Protein AF-A0A9E2CQS3-F1 (afdb_monomer)

Mean predicted aligned error: 19.14 Å

pLDDT: mean 70.66, std 26.46, range [22.42, 98.69]

Radius of gyration: 38.76 Å; Cα contacts (8 Å, |Δi|>4): 926; chains: 1; bounding box: 117×72×97 Å

Foldseek 3Di:
DPPPVVVVVVVVVVVVLVQLWDWDDLVVQQWIWIDGLAWIWIWHQDPVRDTDTAKIKGKWKAQVPHTFDWPSVPKDKFKWKQDPVVRDTDTDDPPDDDDQFIKMKIWIWIATPPGKIKIKIFICGSVDSDQCPVPPWIKIKIAQRAQMKMKIKMAPHADQDAKDWLDDPFDATPPQKTKGWDSVQFPTWIDHNRRMTMTMGHDNDRIDMITIDITRDQDFDFDDDPPDGDGDRDGQPDDDDDDDDDDWDFDDWDWFPDKDKDKAWDPVQDPVQAGPPQQPGKIFHDAPMKMKMKGKDQDDVQFDQQKWKKWWWDFLPDDDTDIDIFRHDPLQVPDSMKMWMWIFHQFAWTWIFIDSPPDTDTRDIGGTRITITRYMTITTTGDDDDDDDDPPSPDPPPPPPPDPDDDDDDDPDPDDDDPDDPDVDDDDDDDDDDDDDDPDPDPDDDDDDDDDDDDDDDDDDDDDDDDDDDDDDDDDDDDDDPPPDDDPDDFDWDWDQDPVRDTDIDTDGDDDDDDDDDDDD

Structure (mmCIF, N/CA/C/O backbone):
data_AF-A0A9E2CQS3-F1
#
_entry.id   AF-A0A9E2CQS3-F1
#
loop_
_atom_site.group_PDB
_atom_site.id
_atom_site.type_symbol
_atom_site.label_atom_id
_atom_site.label_alt_id
_atom_site.label_comp_id
_atom_site.label_asym_id
_atom_site.label_entity_id
_atom_site.label_seq_id
_atom_site.pdbx_PDB_ins_code
_atom_site.Cartn_x
_atom_site.Cartn_y
_atom_site.Cartn_z
_atom_site.occupancy
_atom_site.B_iso_or_equiv
_atom_site.auth_seq_id
_atom_site.auth_comp_id
_atom_site.auth_asym_id
_atom_site.auth_atom_id
_atom_site.pdbx_PDB_model_num
ATOM 1 N N . MET A 1 1 ? -58.836 -11.426 -3.136 1.00 46.62 1 MET A N 1
ATOM 2 C CA . MET A 1 1 ? -57.494 -11.915 -2.759 1.00 46.62 1 MET A CA 1
ATOM 3 C C . MET A 1 1 ? -56.639 -10.691 -2.519 1.00 46.62 1 MET A C 1
ATOM 5 O O . MET A 1 1 ? -56.490 -9.905 -3.438 1.00 46.62 1 MET A O 1
ATOM 9 N N . VAL A 1 2 ? -56.204 -10.462 -1.280 1.00 49.22 2 VAL A N 1
ATOM 10 C CA . VAL A 1 2 ? -55.226 -9.412 -0.964 1.00 49.22 2 VAL A CA 1
ATOM 11 C C . VAL A 1 2 ? -53.859 -10.064 -1.126 1.00 49.22 2 VAL A C 1
ATOM 13 O O . VAL A 1 2 ? -53.583 -11.053 -0.442 1.00 49.22 2 VAL A O 1
ATOM 16 N N . ASP A 1 3 ? -53.059 -9.578 -2.074 1.00 47.91 3 ASP A N 1
ATOM 17 C CA . ASP A 1 3 ? -51.737 -10.128 -2.369 1.00 47.91 3 ASP A CA 1
ATOM 18 C C . ASP A 1 3 ? -50.835 -10.029 -1.137 1.00 47.91 3 ASP A C 1
ATOM 20 O O . ASP A 1 3 ? -50.443 -8.951 -0.691 1.00 47.91 3 ASP A O 1
ATOM 24 N N . LYS A 1 4 ? -50.503 -11.191 -0.566 1.00 51.56 4 LYS A N 1
ATOM 25 C CA . LYS A 1 4 ? -49.636 -11.321 0.615 1.00 51.56 4 LYS A CA 1
ATOM 26 C C . LYS A 1 4 ? -48.182 -10.907 0.341 1.00 51.56 4 LYS A C 1
ATOM 28 O O . LYS A 1 4 ? -47.410 -10.754 1.281 1.00 51.56 4 LYS A O 1
ATOM 33 N N . THR A 1 5 ? -47.816 -10.690 -0.919 1.00 52.72 5 THR A N 1
ATOM 34 C CA . THR A 1 5 ? -46.443 -10.428 -1.368 1.00 52.72 5 THR A CA 1
ATOM 35 C C . THR A 1 5 ? -45.911 -9.068 -0.897 1.00 52.72 5 THR A C 1
ATOM 37 O O . THR A 1 5 ? -44.741 -8.959 -0.539 1.00 52.72 5 THR A O 1
ATOM 40 N N . THR A 1 6 ? -46.761 -8.039 -0.799 1.00 49.41 6 THR A N 1
ATOM 41 C CA . THR A 1 6 ? -46.322 -6.673 -0.447 1.00 49.41 6 THR A CA 1
ATOM 42 C C . THR A 1 6 ? -45.995 -6.515 1.046 1.00 49.41 6 THR A C 1
ATOM 44 O O . THR A 1 6 ? -45.079 -5.777 1.403 1.00 49.41 6 THR A O 1
ATOM 47 N N . ILE A 1 7 ? -46.681 -7.249 1.933 1.00 54.91 7 ILE A N 1
ATOM 48 C CA . ILE A 1 7 ? -46.444 -7.185 3.389 1.00 54.91 7 ILE A CA 1
ATOM 49 C C . ILE A 1 7 ? -45.111 -7.858 3.753 1.00 54.91 7 ILE A C 1
ATOM 51 O O . ILE A 1 7 ? -44.361 -7.339 4.578 1.00 54.91 7 ILE A O 1
ATOM 55 N N . THR A 1 8 ? -44.777 -8.980 3.109 1.00 53.22 8 THR A N 1
ATOM 56 C CA . THR A 1 8 ? -43.524 -9.706 3.374 1.00 53.22 8 THR A CA 1
ATOM 57 C C . THR A 1 8 ? -42.290 -8.910 2.937 1.00 53.22 8 THR A C 1
ATOM 59 O O . THR A 1 8 ? -41.299 -8.895 3.665 1.00 53.22 8 THR A O 1
ATOM 62 N N . VAL A 1 9 ? -42.354 -8.188 1.810 1.00 46.62 9 VAL A N 1
ATOM 63 C CA . VAL A 1 9 ? -41.256 -7.314 1.349 1.00 46.62 9 VAL A CA 1
ATOM 64 C C . VAL A 1 9 ? -41.077 -6.106 2.278 1.00 46.62 9 VAL A C 1
ATOM 66 O O . VAL A 1 9 ? -39.947 -5.780 2.637 1.00 46.62 9 VAL A O 1
ATOM 69 N N . GLY A 1 10 ? -42.171 -5.492 2.747 1.00 37.69 10 GLY A N 1
ATOM 70 C CA . GLY A 1 10 ? -42.112 -4.380 3.704 1.00 37.69 10 GLY A CA 1
ATOM 71 C C . GLY A 1 10 ? -41.494 -4.770 5.052 1.00 37.69 10 GLY A C 1
ATOM 72 O O . GLY A 1 10 ? -40.645 -4.048 5.566 1.00 37.69 10 GLY A O 1
ATOM 73 N N . ILE A 1 11 ? -41.853 -5.941 5.595 1.00 57.53 11 ILE A N 1
ATOM 74 C CA . ILE A 1 11 ? -41.282 -6.462 6.851 1.00 57.53 11 ILE A CA 1
ATOM 75 C C . ILE A 1 11 ? -39.789 -6.783 6.696 1.00 57.53 11 ILE A C 1
ATOM 77 O O . ILE A 1 11 ? -39.016 -6.495 7.606 1.00 57.53 11 ILE A O 1
ATOM 81 N N . LEU A 1 12 ? -39.366 -7.331 5.551 1.00 45.88 12 LEU A N 1
ATOM 82 C CA . LEU A 1 12 ? -37.959 -7.651 5.287 1.00 45.88 12 LEU A CA 1
ATOM 83 C C . LEU A 1 12 ? -37.088 -6.387 5.209 1.00 45.88 12 LEU A C 1
ATOM 85 O O . LEU A 1 12 ? -36.005 -6.358 5.786 1.00 45.88 12 LEU A O 1
ATOM 89 N N . ILE A 1 13 ? -37.575 -5.332 4.546 1.00 54.34 13 ILE A N 1
ATOM 90 C CA . ILE A 1 13 ? -36.875 -4.041 4.462 1.00 54.34 13 ILE A CA 1
ATOM 91 C C . ILE A 1 13 ? -36.786 -3.390 5.847 1.00 54.34 13 ILE A C 1
ATOM 93 O O . ILE A 1 13 ? -35.721 -2.900 6.218 1.00 54.34 13 ILE A O 1
ATOM 97 N N . LEU A 1 14 ? -37.861 -3.442 6.643 1.00 52.75 14 LEU A N 1
ATOM 98 C CA . LEU A 1 14 ? -37.862 -2.901 8.006 1.00 52.75 14 LEU A CA 1
ATOM 99 C C . LEU A 1 14 ? -36.897 -3.669 8.925 1.00 52.75 14 LEU A C 1
ATOM 101 O O . LEU A 1 14 ? -36.181 -3.058 9.714 1.00 52.75 14 LEU A O 1
ATOM 105 N N . LEU A 1 15 ? -36.828 -4.998 8.780 1.00 55.56 15 LEU A N 1
ATOM 106 C CA . LEU A 1 15 ? -35.859 -5.846 9.479 1.00 55.56 15 LEU A CA 1
ATOM 107 C C . LEU A 1 15 ? -34.423 -5.495 9.082 1.00 55.56 15 LEU A C 1
ATOM 109 O O . LEU A 1 15 ? -33.599 -5.283 9.964 1.00 55.56 15 LEU A O 1
ATOM 113 N N . LEU A 1 16 ? -34.127 -5.354 7.789 1.00 52.97 16 LEU A N 1
ATOM 114 C CA . LEU A 1 16 ? -32.787 -4.991 7.319 1.00 52.97 16 LEU A CA 1
ATOM 115 C C . LEU A 1 16 ? -32.379 -3.585 7.785 1.00 52.97 16 LEU A C 1
ATOM 117 O O . LEU A 1 16 ? -31.284 -3.424 8.319 1.00 52.97 16 LEU A O 1
ATOM 121 N N . ALA A 1 17 ? -33.276 -2.598 7.706 1.00 55.91 17 ALA A N 1
ATOM 122 C CA . ALA A 1 17 ? -33.031 -1.250 8.220 1.00 55.91 17 ALA A CA 1
ATOM 123 C C . ALA A 1 17 ? -32.847 -1.223 9.750 1.00 55.91 17 ALA A C 1
ATOM 125 O O . ALA A 1 17 ? -32.047 -0.444 10.263 1.00 55.91 17 ALA A O 1
ATOM 126 N N . SER A 1 18 ? -33.528 -2.109 10.490 1.00 57.81 18 SER A N 1
ATOM 127 C CA . SER A 1 18 ? -33.398 -2.191 11.952 1.00 57.81 18 SER A CA 1
ATOM 128 C C . SER A 1 18 ? -32.071 -2.783 12.435 1.00 57.81 18 SER A C 1
ATOM 130 O O . SER A 1 18 ? -31.711 -2.598 13.594 1.00 57.81 18 SER A O 1
ATOM 132 N N . THR A 1 19 ? -31.324 -3.480 11.569 1.00 63.97 19 THR A N 1
ATOM 133 C CA . THR A 1 19 ? -30.076 -4.153 11.976 1.00 63.97 19 THR A CA 1
ATOM 134 C C . THR A 1 19 ? -28.873 -3.213 12.100 1.00 63.97 19 THR A C 1
ATOM 136 O O . THR A 1 19 ? -27.828 -3.637 12.587 1.00 63.97 19 THR A O 1
ATOM 139 N N . GLY A 1 20 ? -29.001 -1.941 11.695 1.00 73.62 20 GLY A N 1
ATOM 140 C CA . GLY A 1 20 ? -27.946 -0.928 11.840 1.00 73.62 20 GLY A CA 1
ATOM 141 C C . GLY A 1 20 ? -26.672 -1.199 11.027 1.00 73.62 20 GLY A C 1
ATOM 142 O O . GLY A 1 20 ? -25.677 -0.500 11.216 1.00 73.62 20 GLY A O 1
ATOM 143 N N . ILE A 1 21 ? -26.688 -2.195 10.136 1.00 86.06 21 ILE A N 1
ATOM 144 C CA . ILE A 1 21 ? -25.535 -2.625 9.339 1.00 86.06 21 ILE A CA 1
ATOM 145 C C . ILE A 1 21 ? -25.211 -1.564 8.287 1.00 86.06 21 ILE A C 1
ATOM 147 O O . ILE A 1 21 ? -26.095 -1.141 7.541 1.00 86.06 21 ILE A O 1
ATOM 151 N N . LEU A 1 22 ? -23.938 -1.181 8.181 1.00 85.62 22 LEU A N 1
ATOM 152 C CA . LEU A 1 22 ? -23.448 -0.314 7.109 1.00 85.62 22 LEU A CA 1
ATOM 153 C C . LEU A 1 22 ? -22.477 -1.073 6.209 1.00 85.62 22 LEU A C 1
ATOM 155 O O . LEU A 1 22 ? -21.525 -1.689 6.688 1.00 85.62 22 LEU A O 1
ATOM 159 N N . TYR A 1 23 ? -22.695 -0.970 4.901 1.00 89.44 23 TYR A N 1
ATOM 160 C CA . TYR A 1 23 ? -21.723 -1.361 3.888 1.00 89.44 23 TYR A CA 1
ATOM 161 C C . TYR A 1 23 ? -21.108 -0.109 3.279 1.00 89.44 23 TYR A C 1
ATOM 163 O O . TYR A 1 23 ? -21.826 0.752 2.774 1.00 89.44 23 TYR A O 1
ATOM 171 N N . ILE A 1 24 ? -19.783 -0.033 3.286 1.00 87.56 24 ILE A N 1
ATOM 172 C CA . ILE A 1 24 ? -19.028 0.991 2.567 1.00 87.56 24 ILE A CA 1
ATOM 173 C C . ILE A 1 24 ? -18.208 0.255 1.516 1.00 87.56 24 ILE A C 1
ATOM 175 O O . ILE A 1 24 ? -17.558 -0.742 1.821 1.00 87.56 24 ILE A O 1
ATOM 179 N N . THR A 1 25 ? -18.294 0.702 0.268 1.00 87.69 25 THR A N 1
ATOM 180 C CA . THR A 1 25 ? -17.621 0.070 -0.873 1.00 87.69 25 THR A CA 1
ATOM 181 C C . THR A 1 25 ? -16.803 1.118 -1.604 1.00 87.69 25 THR A C 1
ATOM 183 O O . THR A 1 25 ? -17.307 2.204 -1.885 1.00 87.69 25 THR A O 1
ATOM 186 N N . LEU A 1 26 ? -15.563 0.772 -1.920 1.00 86.00 26 LEU A N 1
ATOM 187 C CA . LEU A 1 26 ? -14.672 1.531 -2.779 1.00 86.00 26 LEU A CA 1
ATOM 188 C C . LEU A 1 26 ? -14.533 0.742 -4.081 1.00 86.00 26 LEU A C 1
ATOM 190 O O . LEU A 1 26 ? -13.642 -0.085 -4.242 1.00 86.00 26 LEU A O 1
ATOM 194 N N . THR A 1 27 ? -15.513 0.919 -4.967 1.00 83.44 27 THR A N 1
ATOM 195 C CA . THR A 1 27 ? -15.716 0.038 -6.127 1.00 83.44 27 THR A CA 1
ATOM 196 C C . THR A 1 27 ? -14.535 0.043 -7.094 1.00 83.44 27 THR A C 1
ATOM 198 O O . THR A 1 27 ? -14.235 -1.006 -7.651 1.00 83.44 27 THR A O 1
ATOM 201 N N . ALA A 1 28 ? -13.874 1.192 -7.274 1.00 79.38 28 ALA A N 1
ATOM 202 C CA . ALA A 1 28 ? -12.708 1.320 -8.152 1.00 79.38 28 ALA A CA 1
ATOM 203 C C . ALA A 1 28 ? -11.537 0.432 -7.699 1.00 79.38 28 ALA A C 1
ATOM 205 O O . ALA A 1 28 ? -10.900 -0.196 -8.532 1.00 79.38 28 ALA A O 1
ATOM 206 N N . GLU A 1 29 ? -11.351 0.298 -6.384 1.00 82.88 29 GLU A N 1
ATOM 207 C CA . GLU A 1 29 ? -10.282 -0.499 -5.766 1.00 82.88 29 GLU A CA 1
ATOM 208 C C . GLU A 1 29 ? -10.724 -1.931 -5.428 1.00 82.88 29 GLU A C 1
ATOM 210 O O . GLU A 1 29 ? -9.978 -2.703 -4.840 1.00 82.88 29 GLU A O 1
ATOM 215 N N . GLY A 1 30 ? -11.976 -2.306 -5.710 1.00 89.12 30 GLY A N 1
ATOM 216 C CA . GLY A 1 30 ? -12.466 -3.639 -5.357 1.00 89.12 30 GLY A CA 1
ATOM 217 C C . GLY A 1 30 ? -12.579 -3.908 -3.851 1.00 89.12 30 GLY A C 1
ATOM 218 O O . GLY A 1 30 ? -12.628 -5.068 -3.439 1.00 89.12 30 GLY A O 1
ATOM 219 N N . LEU A 1 31 ? -12.684 -2.867 -3.020 1.00 90.88 31 LEU A N 1
ATOM 220 C CA . LEU A 1 31 ? -12.732 -2.996 -1.562 1.00 90.88 31 LEU A CA 1
ATOM 221 C C . LEU A 1 31 ? -14.126 -2.764 -1.001 1.00 90.88 31 LEU A C 1
ATOM 223 O O . LEU A 1 31 ? -14.911 -1.950 -1.494 1.00 90.88 31 LEU A O 1
ATOM 227 N N . LYS A 1 32 ? -14.449 -3.478 0.075 1.00 93.38 32 LYS A N 1
ATOM 228 C CA . LYS A 1 32 ? -15.707 -3.308 0.802 1.00 93.38 32 LYS A CA 1
ATOM 229 C C . LYS A 1 32 ? -15.521 -3.626 2.274 1.00 93.38 32 LYS A C 1
ATOM 231 O O . LYS A 1 32 ? -14.922 -4.633 2.625 1.00 93.38 32 LYS A O 1
ATOM 236 N N . ILE A 1 33 ? -16.123 -2.822 3.138 1.00 94.88 33 ILE A N 1
ATOM 237 C CA . ILE A 1 33 ? -16.227 -3.092 4.571 1.00 94.88 33 ILE A CA 1
ATOM 238 C C . ILE A 1 33 ? -17.699 -3.148 4.971 1.00 94.88 33 ILE A C 1
ATOM 240 O O . ILE A 1 33 ? -18.524 -2.345 4.532 1.00 94.88 33 ILE A O 1
ATOM 244 N N . ARG A 1 34 ? -18.030 -4.129 5.804 1.00 95.19 34 ARG A N 1
ATOM 245 C CA . ARG A 1 34 ? -19.319 -4.273 6.474 1.00 95.19 34 ARG A CA 1
ATOM 246 C C . ARG A 1 34 ? -19.117 -4.034 7.960 1.00 95.19 34 ARG A C 1
ATOM 248 O O . ARG A 1 34 ? -18.335 -4.749 8.580 1.00 95.19 34 ARG A O 1
ATOM 255 N N . ILE A 1 35 ? -19.836 -3.080 8.532 1.00 94.81 35 ILE A N 1
ATOM 256 C CA . ILE A 1 35 ? -19.769 -2.768 9.960 1.00 94.81 35 ILE A CA 1
ATOM 257 C C . ILE A 1 35 ? -21.077 -3.219 10.605 1.00 94.81 35 ILE A C 1
ATOM 259 O O . ILE A 1 35 ? -22.144 -2.674 10.316 1.00 94.81 35 ILE A O 1
ATOM 263 N N . ASP A 1 36 ? -20.970 -4.233 11.462 1.00 93.75 36 ASP A N 1
ATOM 264 C CA . ASP A 1 36 ? -22.070 -4.843 12.202 1.00 93.75 36 ASP A CA 1
ATOM 265 C C . ASP A 1 36 ? -21.981 -4.515 13.701 1.00 93.75 36 ASP A C 1
ATOM 267 O O . ASP A 1 36 ? -20.990 -3.974 14.212 1.00 93.75 36 ASP A O 1
ATOM 271 N N . ALA A 1 37 ? -23.016 -4.913 14.445 1.00 91.12 37 ALA A N 1
ATOM 272 C CA . ALA A 1 37 ? -23.074 -4.727 15.892 1.00 91.12 37 ALA A CA 1
ATOM 273 C C . ALA A 1 37 ? -22.011 -5.562 16.629 1.00 91.12 37 ALA A C 1
ATOM 275 O O . ALA A 1 37 ? -21.653 -5.264 17.762 1.00 91.12 37 ALA A O 1
ATOM 276 N N . ASP A 1 38 ? -21.486 -6.624 16.026 1.00 90.75 38 ASP A N 1
ATOM 277 C CA . ASP A 1 38 ? -20.562 -7.539 16.682 1.00 90.75 38 ASP A CA 1
ATOM 278 C C . ASP A 1 38 ? -19.123 -7.476 16.172 1.00 90.75 38 ASP A C 1
ATOM 280 O O . ASP A 1 38 ? -18.220 -7.683 16.986 1.00 90.75 38 ASP A O 1
ATOM 284 N N . GLN A 1 39 ? -18.927 -7.198 14.883 1.00 95.25 39 GLN A N 1
ATOM 285 C CA . GLN A 1 39 ? -17.627 -7.170 14.207 1.00 95.25 39 GLN A CA 1
ATOM 286 C C . GLN A 1 39 ? -17.631 -6.207 13.008 1.00 95.25 39 GLN A C 1
ATOM 288 O O . GLN A 1 39 ? -18.683 -5.719 12.601 1.00 95.25 39 GLN A O 1
ATOM 293 N N . ALA A 1 40 ? -16.455 -5.899 12.468 1.00 97.31 40 ALA A N 1
ATOM 294 C CA . ALA A 1 40 ? -16.335 -5.312 11.134 1.00 97.31 40 ALA A CA 1
ATOM 295 C C . ALA A 1 40 ? -15.689 -6.345 10.204 1.00 97.31 40 ALA A C 1
ATOM 297 O O . ALA A 1 40 ? -14.740 -7.016 10.596 1.00 97.31 40 ALA A O 1
ATOM 298 N N . THR A 1 41 ? -16.235 -6.533 9.004 1.00 97.88 41 THR A N 1
ATOM 299 C CA . THR A 1 41 ? -15.753 -7.518 8.025 1.00 97.88 41 THR A CA 1
ATOM 300 C C . THR A 1 41 ? -15.252 -6.804 6.783 1.00 97.88 41 THR A C 1
ATOM 302 O O . THR A 1 41 ? -16.009 -6.064 6.154 1.00 97.88 41 THR A O 1
ATOM 305 N N . PHE A 1 42 ? -14.003 -7.060 6.419 1.00 97.06 42 PHE A N 1
ATOM 306 C CA . PHE A 1 42 ? -13.360 -6.542 5.223 1.00 97.06 42 PHE A CA 1
ATOM 307 C C . PHE A 1 42 ? -13.427 -7.560 4.094 1.00 97.06 42 PHE A C 1
ATOM 309 O O . PHE A 1 42 ? -13.286 -8.769 4.305 1.00 97.06 42 PHE A O 1
ATOM 316 N N . TYR A 1 43 ? -13.642 -7.046 2.891 1.00 96.50 43 TYR A N 1
ATOM 317 C CA . TYR A 1 43 ? -13.705 -7.806 1.662 1.00 96.50 43 TYR A CA 1
ATOM 318 C C . TYR A 1 43 ? -12.824 -7.160 0.594 1.00 96.50 43 TYR A C 1
ATOM 320 O O . TYR A 1 43 ? -12.885 -5.942 0.418 1.00 96.50 43 TYR A O 1
ATOM 328 N N . ALA A 1 44 ? -12.123 -7.995 -0.167 1.00 94.88 44 ALA A N 1
ATOM 329 C CA . ALA A 1 44 ? -11.418 -7.620 -1.390 1.00 94.88 44 ALA A CA 1
ATOM 330 C C . ALA A 1 44 ? -11.911 -8.486 -2.558 1.00 94.88 44 ALA A C 1
ATOM 332 O O . ALA A 1 44 ? -12.461 -9.575 -2.342 1.00 94.88 44 ALA A O 1
ATOM 333 N N . LEU A 1 45 ? -11.768 -8.003 -3.790 1.00 92.81 45 LEU A N 1
ATOM 334 C CA . LEU A 1 45 ? -12.025 -8.805 -4.984 1.00 92.81 45 LEU A CA 1
ATOM 335 C C . LEU A 1 45 ? -10.882 -9.798 -5.194 1.00 92.81 45 LEU A C 1
ATOM 337 O O . LEU A 1 45 ? -9.720 -9.421 -5.185 1.00 92.81 45 LEU A O 1
ATOM 341 N N . ASN A 1 46 ? -11.214 -11.070 -5.399 1.00 92.06 46 ASN A N 1
ATOM 342 C CA . ASN A 1 46 ? -10.241 -12.066 -5.840 1.00 92.06 46 ASN A CA 1
ATOM 343 C C . ASN A 1 46 ? -10.055 -12.054 -7.369 1.00 92.06 46 ASN A C 1
ATOM 345 O O . ASN A 1 46 ? -10.781 -11.369 -8.089 1.00 92.06 46 ASN A O 1
ATOM 349 N N . GLU A 1 47 ? -9.164 -12.911 -7.871 1.00 90.50 47 GLU A N 1
ATOM 350 C CA . GLU A 1 47 ? -8.886 -13.112 -9.307 1.00 90.50 47 GLU A CA 1
ATOM 351 C C . GLU A 1 47 ? -10.135 -13.421 -10.158 1.00 90.50 47 GLU A C 1
ATOM 353 O O . GLU A 1 47 ? -10.164 -13.177 -11.359 1.00 90.50 47 GLU A O 1
ATOM 358 N N . ASN A 1 48 ? -11.205 -13.934 -9.540 1.00 94.25 48 ASN A N 1
ATOM 359 C CA . ASN A 1 48 ? -12.474 -14.237 -10.206 1.00 94.25 48 ASN A CA 1
ATOM 360 C C . ASN A 1 48 ? -13.487 -13.080 -10.131 1.00 94.25 48 ASN A C 1
ATOM 362 O O . ASN A 1 48 ? -14.679 -13.297 -10.372 1.00 94.25 48 ASN A O 1
ATOM 366 N N . ASN A 1 49 ? -13.048 -11.879 -9.745 1.00 90.50 49 ASN A N 1
ATOM 367 C CA . ASN A 1 49 ? -13.887 -10.701 -9.539 1.00 90.50 49 ASN A CA 1
ATOM 368 C C . ASN A 1 49 ? -15.038 -10.954 -8.540 1.00 90.50 49 ASN A C 1
ATOM 370 O O . ASN A 1 49 ? -16.182 -10.530 -8.731 1.00 90.50 49 ASN A O 1
ATOM 374 N N . ARG A 1 50 ? -14.760 -11.712 -7.469 1.00 94.12 50 ARG A N 1
ATOM 375 C CA . ARG A 1 50 ? -15.709 -11.979 -6.377 1.00 94.12 50 ARG A CA 1
ATOM 376 C C . ARG A 1 50 ? -15.171 -11.429 -5.068 1.00 94.12 50 ARG A C 1
ATOM 378 O O . ARG A 1 50 ? -14.025 -11.682 -4.715 1.00 94.12 50 ARG A O 1
ATOM 385 N N . TYR A 1 51 ? -16.035 -10.755 -4.311 1.00 95.06 51 TYR A N 1
ATOM 386 C CA . TYR A 1 51 ? -15.708 -10.332 -2.952 1.00 95.06 51 TYR A CA 1
ATOM 387 C C . TYR A 1 51 ? -15.484 -11.550 -2.052 1.00 95.06 51 TYR A C 1
ATOM 389 O O . TYR A 1 51 ? -16.421 -12.310 -1.790 1.00 95.06 51 TYR A O 1
ATOM 397 N N . VAL A 1 52 ? -14.267 -11.688 -1.541 1.00 96.69 52 VAL A N 1
ATOM 398 C CA . VAL A 1 52 ? -13.882 -12.667 -0.519 1.00 96.69 52 VAL A CA 1
ATOM 399 C C . VAL A 1 52 ? -13.605 -11.948 0.796 1.00 96.69 52 VAL A C 1
ATOM 401 O O . VAL A 1 52 ? -13.278 -10.767 0.791 1.00 96.69 52 VAL A O 1
ATOM 404 N N . VAL A 1 53 ? -13.801 -12.624 1.930 1.00 97.31 53 VAL A N 1
ATOM 405 C CA . VAL A 1 53 ? -13.458 -12.057 3.245 1.00 97.31 53 VAL A CA 1
ATOM 406 C C . VAL A 1 53 ? -11.941 -12.074 3.385 1.00 97.31 53 VAL A C 1
ATOM 408 O O . VAL A 1 53 ? -11.342 -13.128 3.210 1.00 97.31 53 VAL A O 1
ATOM 411 N N . VAL A 1 54 ? -11.358 -10.923 3.709 1.00 96.56 54 VAL A N 1
ATOM 412 C CA . VAL A 1 54 ? -9.905 -10.755 3.906 1.00 96.56 54 VAL A CA 1
ATOM 413 C C . VAL A 1 54 ? -9.544 -10.316 5.328 1.00 96.56 54 VAL A C 1
ATOM 415 O O . VAL A 1 54 ? -8.378 -10.153 5.673 1.00 96.56 54 VAL A O 1
ATOM 418 N N . GLY A 1 55 ? -10.557 -10.126 6.175 1.00 98.00 55 GLY A N 1
ATOM 419 C CA . GLY A 1 55 ? -10.367 -10.000 7.610 1.00 98.00 55 GLY A CA 1
ATOM 420 C C . GLY A 1 55 ? -11.653 -9.674 8.365 1.00 98.00 55 GLY A C 1
ATOM 421 O O . GLY A 1 55 ? -12.568 -9.036 7.837 1.00 98.00 55 GLY A O 1
ATOM 422 N N . ARG A 1 56 ? -11.732 -10.101 9.627 1.00 98.38 56 ARG A N 1
ATOM 423 C CA . ARG A 1 56 ? -12.791 -9.716 10.574 1.00 98.38 56 ARG A CA 1
ATOM 424 C C . ARG A 1 56 ? -12.190 -9.097 11.818 1.00 98.38 56 ARG A C 1
ATOM 426 O O . ARG A 1 56 ? -11.488 -9.784 12.553 1.00 98.38 56 ARG A O 1
ATOM 433 N N . GLU A 1 57 ? -12.509 -7.837 12.072 1.00 98.06 57 GLU A N 1
ATOM 434 C CA . GLU A 1 57 ? -12.083 -7.098 13.254 1.00 98.06 57 GLU A CA 1
ATOM 435 C C . GLU A 1 57 ? -13.062 -7.323 14.417 1.00 98.06 57 GLU A C 1
ATOM 437 O O . GLU A 1 57 ? -14.273 -7.089 14.307 1.00 98.06 57 GLU A O 1
ATOM 442 N N . LEU A 1 58 ? -12.522 -7.738 15.563 1.00 97.81 58 LEU A N 1
ATOM 443 C CA . LEU A 1 58 ? -13.241 -7.906 16.819 1.00 97.81 58 LEU A CA 1
ATOM 444 C C . LEU A 1 58 ? -12.494 -7.211 17.955 1.00 97.81 58 LEU A C 1
ATOM 446 O O . LEU A 1 58 ? -11.298 -7.418 18.153 1.00 97.81 58 LEU A O 1
ATOM 450 N N . THR A 1 59 ? -13.241 -6.500 18.794 1.00 98.25 59 THR A N 1
ATOM 451 C CA . THR A 1 59 ? -12.713 -5.922 20.031 1.00 98.25 59 THR A CA 1
ATOM 452 C C . THR A 1 59 ? -13.346 -6.580 21.250 1.00 98.25 59 THR A C 1
ATOM 454 O O . THR A 1 59 ? -14.542 -6.883 21.287 1.00 98.25 59 THR A O 1
ATOM 457 N N . SER A 1 60 ? -12.538 -6.834 22.279 1.00 98.25 60 SER A N 1
ATOM 458 C CA . SER A 1 60 ? -13.008 -7.412 23.539 1.00 98.25 60 SER A CA 1
ATOM 459 C C . SER A 1 60 ? -12.263 -6.880 24.754 1.00 98.25 60 SER A C 1
ATOM 461 O O . SER A 1 60 ? -11.093 -6.520 24.670 1.00 98.25 60 SER A O 1
ATOM 463 N N . VAL A 1 61 ? -12.941 -6.875 25.903 1.00 98.31 61 VAL A N 1
ATOM 464 C CA . VAL A 1 61 ? -12.357 -6.499 27.196 1.00 98.31 61 VAL A CA 1
ATOM 465 C C . VAL A 1 61 ? -12.238 -7.728 28.086 1.00 98.31 61 VAL A C 1
ATOM 467 O O . VAL A 1 61 ? -13.139 -8.568 28.120 1.00 98.31 61 VAL A O 1
ATOM 470 N N . TRP A 1 62 ? -11.132 -7.828 28.813 1.00 98.38 62 TRP A N 1
ATOM 471 C CA . TRP A 1 62 ? -10.832 -8.934 29.714 1.00 98.38 62 TRP A CA 1
ATOM 472 C C . TRP A 1 62 ? -10.483 -8.439 31.121 1.00 98.38 62 TRP A C 1
ATOM 474 O O . TRP A 1 62 ? -9.881 -7.379 31.307 1.00 98.38 62 TRP A O 1
ATOM 484 N N . GLU A 1 63 ? -10.843 -9.249 32.112 1.00 97.69 63 GLU A N 1
ATOM 485 C CA . GLU A 1 63 ? -10.456 -9.131 33.516 1.00 97.69 63 GLU A CA 1
ATOM 486 C C . GLU A 1 63 ? -9.545 -10.319 33.854 1.00 97.69 63 GLU A C 1
ATOM 488 O O . GLU A 1 63 ? -9.995 -11.455 34.020 1.00 97.69 63 GLU A O 1
ATOM 493 N N . GLY A 1 64 ? -8.231 -10.071 33.849 1.00 96.31 64 GLY A N 1
ATOM 494 C CA . GLY A 1 64 ? -7.225 -11.130 33.931 1.00 96.31 64 GLY A CA 1
ATOM 495 C C . GLY A 1 64 ? -7.329 -12.093 32.744 1.00 96.31 64 GLY A C 1
ATOM 496 O O . GLY A 1 64 ? -7.056 -11.723 31.605 1.00 96.31 64 GLY A O 1
ATOM 497 N N . THR A 1 65 ? -7.726 -13.337 33.011 1.00 96.81 65 THR A N 1
ATOM 498 C CA . THR A 1 65 ? -7.914 -14.393 32.000 1.00 96.81 65 THR A CA 1
ATOM 499 C C . THR A 1 65 ? -9.365 -14.553 31.545 1.00 96.81 65 THR A C 1
ATOM 501 O O . THR A 1 65 ? -9.634 -15.371 30.668 1.00 96.81 65 THR A O 1
ATOM 504 N N . THR A 1 66 ? -10.305 -13.785 32.106 1.00 97.81 66 THR A N 1
ATOM 505 C CA . THR A 1 66 ? -11.738 -13.921 31.815 1.00 97.81 66 THR A CA 1
ATOM 506 C C . THR A 1 66 ? -12.207 -12.829 30.860 1.00 97.81 66 THR A C 1
ATOM 508 O O . THR A 1 66 ? -12.045 -11.641 31.136 1.00 97.81 66 THR A O 1
ATOM 511 N N . LYS A 1 67 ? -12.821 -13.219 29.739 1.00 97.75 67 LYS A N 1
ATOM 512 C CA . LYS A 1 67 ? -13.456 -12.282 28.802 1.00 97.75 67 LYS A CA 1
ATOM 513 C C . LYS A 1 67 ? -14.731 -11.718 29.429 1.00 97.75 67 LYS A C 1
ATOM 515 O O . LYS A 1 67 ? -15.580 -12.479 29.889 1.00 97.75 67 LYS A O 1
ATOM 520 N N . LEU A 1 68 ? -14.888 -10.397 29.426 1.00 97.75 68 LEU A N 1
ATOM 521 C CA . LEU A 1 68 ? -16.106 -9.755 29.910 1.00 97.75 68 LEU A CA 1
ATOM 522 C C . LEU A 1 68 ? -17.242 -9.923 28.895 1.00 97.75 68 LEU A C 1
ATOM 524 O O . LEU A 1 68 ? -17.057 -9.759 27.686 1.00 97.75 68 LEU A O 1
ATOM 528 N N . ASN A 1 69 ? -18.442 -10.212 29.398 1.00 96.62 69 ASN A N 1
ATOM 529 C CA . ASN A 1 69 ? -19.633 -10.341 28.562 1.00 96.62 69 ASN A CA 1
ATOM 530 C C . ASN A 1 69 ? -20.118 -8.967 28.089 1.00 96.62 69 ASN A C 1
ATOM 532 O O . ASN A 1 69 ? -20.299 -8.047 28.894 1.00 96.62 69 ASN A O 1
ATOM 536 N N . ARG A 1 70 ? -20.371 -8.870 26.782 1.00 96.25 70 ARG A N 1
ATOM 537 C CA . ARG A 1 70 ? -21.033 -7.732 26.136 1.00 96.25 70 ARG A CA 1
ATOM 538 C C . ARG A 1 70 ? -22.524 -7.729 26.478 1.00 96.25 70 ARG A C 1
ATOM 540 O O . ARG A 1 70 ? -23.131 -8.793 26.585 1.00 96.25 70 ARG A O 1
ATOM 547 N N . LYS A 1 71 ? -23.119 -6.545 26.587 1.00 96.00 71 LYS A N 1
ATOM 548 C CA . LYS A 1 71 ? -24.571 -6.340 26.633 1.00 96.00 71 LYS A CA 1
ATOM 549 C C . LYS A 1 71 ? -25.070 -6.134 25.202 1.00 96.00 71 LYS A C 1
ATOM 551 O O . LYS A 1 71 ? -24.995 -5.028 24.678 1.00 96.00 71 LYS A O 1
ATOM 556 N N . LEU A 1 72 ? -25.441 -7.232 24.538 1.00 92.06 72 LEU A N 1
ATOM 557 C CA . LEU A 1 72 ? -25.746 -7.256 23.098 1.00 92.06 72 LEU A CA 1
ATOM 558 C C . LEU A 1 72 ? -26.940 -6.370 22.718 1.00 92.06 72 LEU A C 1
ATOM 560 O O . LEU A 1 72 ? -26.950 -5.791 21.641 1.00 92.06 72 LEU A O 1
ATOM 564 N N . ASP A 1 73 ? -27.906 -6.252 23.622 1.00 92.12 73 ASP A N 1
ATOM 565 C CA . ASP A 1 73 ? -29.111 -5.429 23.519 1.00 92.12 73 ASP A CA 1
ATOM 566 C C . ASP A 1 73 ? -28.840 -3.920 23.598 1.00 92.12 73 ASP A C 1
ATOM 568 O O . ASP A 1 73 ? -29.705 -3.126 23.241 1.00 92.12 73 ASP A O 1
ATOM 572 N N . LEU A 1 74 ? -27.648 -3.522 24.051 1.00 94.81 74 LEU A N 1
ATOM 573 C CA . LEU A 1 74 ? -27.255 -2.120 24.205 1.00 94.81 74 LEU A CA 1
ATOM 574 C C . LEU A 1 74 ? -26.209 -1.672 23.183 1.00 94.81 74 LEU A C 1
ATOM 576 O O . LEU A 1 74 ? -25.672 -0.577 23.316 1.00 94.81 74 LEU A O 1
ATOM 580 N N . ILE A 1 75 ? -25.849 -2.505 22.204 1.00 94.44 75 ILE A N 1
ATOM 581 C CA . ILE A 1 75 ? -24.860 -2.094 21.206 1.00 94.44 75 ILE A CA 1
ATOM 582 C C . ILE A 1 75 ? -25.472 -1.021 20.305 1.00 94.44 75 ILE A C 1
ATOM 584 O O . ILE A 1 75 ? -26.495 -1.246 19.663 1.00 94.44 75 ILE A O 1
ATOM 588 N N . GLU A 1 76 ? -24.814 0.133 20.234 1.00 94.75 76 GLU A N 1
ATOM 589 C CA . GLU A 1 76 ? -25.225 1.245 19.381 1.00 94.75 76 GLU A CA 1
ATOM 590 C C . GLU A 1 76 ? -24.331 1.317 18.144 1.00 94.75 76 GLU A C 1
ATOM 592 O O . GLU A 1 76 ? -23.104 1.354 18.262 1.00 94.75 76 GLU A O 1
ATOM 597 N N . LEU A 1 77 ? -24.942 1.407 16.964 1.00 93.94 77 LEU A N 1
ATOM 598 C CA . LEU A 1 77 ? -24.269 1.769 15.718 1.00 93.94 77 LEU A CA 1
ATOM 599 C C . LEU A 1 77 ? -24.746 3.149 15.282 1.00 93.94 77 LEU A C 1
ATOM 601 O O . LEU A 1 77 ? -25.947 3.398 15.186 1.00 93.94 77 LEU A O 1
ATOM 605 N N . LYS A 1 78 ? -23.798 4.050 15.030 1.00 93.31 78 LYS A N 1
ATOM 606 C CA . LYS A 1 78 ? -24.046 5.396 14.513 1.00 93.31 78 LYS A CA 1
ATOM 607 C C . LYS A 1 78 ? -23.212 5.591 13.267 1.00 93.31 78 LYS A C 1
ATOM 609 O O . LYS A 1 78 ? -22.014 5.333 13.278 1.00 93.31 78 LYS A O 1
ATOM 614 N N . HIS A 1 79 ? -23.852 6.071 12.214 1.00 91.38 79 HIS A N 1
ATOM 615 C CA . HIS A 1 79 ? -23.195 6.393 10.958 1.00 91.38 79 HIS A CA 1
ATOM 616 C C . HIS A 1 79 ? -23.389 7.880 10.725 1.00 91.38 79 HIS A C 1
ATOM 618 O O . HIS A 1 79 ? -24.503 8.389 10.833 1.00 91.38 79 HIS A O 1
ATOM 624 N N . GLU A 1 80 ? -22.300 8.582 10.471 1.00 93.12 80 GLU A N 1
ATOM 625 C CA . GLU A 1 80 ? -22.249 10.031 10.367 1.00 93.12 80 GLU A CA 1
ATOM 626 C C . GLU A 1 80 ? -21.562 10.419 9.057 1.00 93.12 80 GLU A C 1
ATOM 628 O O . GLU A 1 80 ? -20.659 9.726 8.583 1.00 93.12 80 GLU A O 1
ATOM 633 N N . PHE A 1 81 ? -21.957 11.549 8.484 1.00 91.75 81 PHE A N 1
ATOM 634 C CA . PHE A 1 81 ? -21.259 12.174 7.371 1.00 91.75 81 PHE A CA 1
ATOM 635 C C . PHE A 1 81 ? -20.733 13.547 7.791 1.00 91.75 81 PHE A C 1
ATOM 637 O O . PHE A 1 81 ? -21.326 14.225 8.631 1.00 91.75 81 PHE A O 1
ATOM 644 N N . TYR A 1 82 ? -19.600 13.963 7.230 1.00 92.12 82 TYR A N 1
ATOM 645 C CA . TYR A 1 82 ? -19.038 15.277 7.519 1.00 92.12 82 TYR A CA 1
ATOM 646 C C . TYR A 1 82 ? -19.683 16.342 6.630 1.00 92.12 82 TYR A C 1
ATOM 648 O O . TYR A 1 82 ? -19.426 16.410 5.424 1.00 92.12 82 TYR A O 1
ATOM 656 N N . ASN A 1 83 ? -20.507 17.201 7.223 1.00 89.69 83 ASN A N 1
ATOM 657 C CA . ASN A 1 83 ? -21.113 18.323 6.529 1.00 89.69 83 ASN A CA 1
ATOM 658 C C . ASN A 1 83 ? -20.104 19.479 6.449 1.00 89.69 83 ASN A C 1
ATOM 660 O O . ASN A 1 83 ? -19.846 20.181 7.428 1.00 89.69 83 ASN A O 1
ATOM 664 N N . LYS A 1 84 ? -19.529 19.691 5.257 1.00 88.19 84 LYS A N 1
ATOM 665 C CA . LYS A 1 84 ? -18.533 20.750 5.015 1.00 88.19 84 LYS A CA 1
ATOM 666 C C . LYS A 1 84 ? -19.081 22.157 5.281 1.00 88.19 84 LYS A C 1
ATOM 668 O O . LYS A 1 84 ? -18.311 23.024 5.675 1.00 88.19 84 LYS A O 1
ATOM 673 N N . SER A 1 85 ? -20.383 22.387 5.092 1.00 89.31 85 SER A N 1
ATOM 674 C CA . SER A 1 85 ? -21.009 23.695 5.315 1.00 89.31 85 SER A CA 1
ATOM 675 C C . SER A 1 85 ? -21.171 24.016 6.800 1.00 89.31 85 SER A C 1
ATOM 677 O O . SER A 1 85 ? -20.970 25.162 7.193 1.00 89.31 85 SER A O 1
ATOM 679 N N . SER A 1 86 ? -21.518 23.026 7.631 1.00 91.88 86 SER A N 1
ATOM 680 C CA . SER A 1 86 ? -21.659 23.213 9.084 1.00 91.88 86 SER A CA 1
ATOM 681 C C . SER A 1 86 ? -20.355 22.969 9.856 1.00 91.88 86 SER A C 1
ATOM 683 O O . SER A 1 86 ? -20.243 23.384 11.012 1.00 91.88 86 SER A O 1
ATOM 685 N N . GLY A 1 87 ? -19.371 22.307 9.235 1.00 92.44 87 GLY A N 1
ATOM 686 C CA . GLY A 1 87 ? -18.119 21.889 9.867 1.00 92.44 87 GLY A CA 1
ATOM 687 C C . GLY A 1 87 ? -18.314 20.805 10.932 1.00 92.44 87 GLY A C 1
ATOM 688 O O . GLY A 1 87 ? -17.528 20.725 11.876 1.00 92.44 87 GLY A O 1
ATOM 689 N N . LYS A 1 88 ? -19.391 20.013 10.841 1.00 93.88 88 LYS A N 1
ATOM 690 C CA . LYS A 1 88 ? -19.797 19.038 11.865 1.00 93.88 88 LYS A CA 1
ATOM 691 C C . LYS A 1 88 ? -20.118 17.672 11.263 1.00 93.88 88 LYS A C 1
ATOM 693 O O . LYS A 1 88 ? -20.454 17.550 10.088 1.00 93.88 88 LYS A O 1
ATOM 698 N N . TRP A 1 89 ? -20.018 16.646 12.106 1.00 92.25 89 TRP A N 1
ATOM 699 C CA . TRP A 1 89 ? -20.548 15.315 11.822 1.00 92.25 89 TRP A CA 1
ATOM 700 C C . TRP A 1 89 ? -22.060 15.315 12.046 1.00 92.25 89 TRP A C 1
ATOM 702 O O . TRP A 1 89 ? -22.535 15.774 13.086 1.00 92.25 89 TRP A O 1
ATOM 712 N N . GLU A 1 90 ? -22.805 14.830 11.060 1.00 92.00 90 GLU A N 1
ATOM 713 C CA . GLU A 1 90 ? -24.265 14.754 11.073 1.00 92.00 90 GLU A CA 1
ATOM 714 C C . GLU A 1 90 ? -24.700 13.307 10.829 1.00 92.00 90 GLU A C 1
ATOM 716 O O . GLU A 1 90 ? -24.069 12.586 10.058 1.00 92.00 90 GLU A O 1
ATOM 721 N N . LEU A 1 91 ? -25.761 12.857 11.507 1.00 90.69 91 LEU A N 1
ATOM 722 C CA . LEU A 1 91 ? -26.243 11.479 11.392 1.00 90.69 91 LEU A CA 1
ATOM 723 C C . LEU A 1 91 ? -26.730 11.183 9.968 1.00 90.69 91 LEU A C 1
ATOM 725 O O . LEU A 1 91 ? -27.508 11.944 9.390 1.00 90.69 91 LEU A O 1
ATOM 729 N N . LEU A 1 92 ? -26.318 10.037 9.431 1.00 84.62 92 LEU A N 1
ATOM 730 C CA . LEU A 1 92 ? -26.863 9.482 8.198 1.00 84.62 92 LEU A CA 1
ATOM 731 C C . LEU A 1 92 ? -28.300 9.013 8.461 1.00 84.62 92 LEU A C 1
ATOM 733 O O . LEU A 1 92 ? -28.534 8.056 9.199 1.00 84.62 92 LEU A O 1
ATOM 737 N N . GLY A 1 93 ? -29.270 9.716 7.873 1.00 79.75 93 GLY A N 1
ATOM 738 C CA . GLY A 1 93 ? -30.673 9.302 7.877 1.00 79.75 93 GLY A CA 1
ATOM 739 C C . GLY A 1 93 ? -30.919 8.066 7.003 1.00 79.75 93 GLY A C 1
ATOM 740 O O . GLY A 1 93 ? -30.118 7.746 6.126 1.00 79.75 93 GLY A O 1
ATOM 741 N N . LEU A 1 94 ? -32.055 7.393 7.211 1.00 67.12 94 LEU A N 1
ATOM 742 C CA . LEU A 1 94 ? -32.430 6.167 6.484 1.00 67.12 94 LEU A CA 1
ATOM 743 C C . LEU A 1 94 ? -32.572 6.363 4.961 1.00 67.12 94 LEU A C 1
ATOM 745 O O . LEU A 1 94 ? -32.366 5.413 4.213 1.00 67.12 94 LEU A O 1
ATOM 749 N N . ASP A 1 95 ? -32.853 7.587 4.507 1.00 64.06 95 ASP A N 1
ATOM 750 C CA . ASP A 1 95 ? -33.044 7.925 3.087 1.00 64.06 95 ASP A CA 1
ATOM 751 C C . ASP A 1 95 ? -31.812 8.596 2.447 1.00 64.06 95 ASP A C 1
ATOM 753 O O . ASP A 1 95 ? -31.906 9.237 1.396 1.00 64.06 95 ASP A O 1
ATOM 757 N N . PHE A 1 96 ? -30.640 8.514 3.084 1.00 60.72 96 PHE A N 1
ATOM 758 C CA . PHE A 1 96 ? -29.484 9.290 2.644 1.00 60.72 96 PHE A CA 1
ATOM 759 C C . PHE A 1 96 ? -28.755 8.634 1.463 1.00 60.72 96 PHE A C 1
ATOM 761 O O . PHE A 1 96 ? -28.067 7.622 1.602 1.00 60.72 96 PHE A O 1
ATOM 768 N N . LYS A 1 97 ? -28.849 9.258 0.284 1.00 61.62 97 LYS A N 1
ATOM 769 C CA . LYS A 1 97 ? -27.977 8.957 -0.856 1.00 61.62 97 LYS A CA 1
ATOM 770 C C . LYS A 1 97 ? -26.653 9.696 -0.667 1.00 61.62 97 LYS A C 1
ATOM 772 O O . LYS A 1 97 ? -26.606 10.920 -0.762 1.00 61.62 97 LYS A O 1
ATOM 777 N N . ILE A 1 98 ? -25.586 8.951 -0.392 1.00 62.12 98 ILE A N 1
ATOM 778 C CA . ILE A 1 98 ? -24.248 9.513 -0.181 1.00 62.12 98 ILE A CA 1
ATOM 779 C C . ILE A 1 98 ? -23.777 10.189 -1.476 1.00 62.12 98 ILE A C 1
ATOM 781 O O . ILE A 1 98 ? -23.741 9.564 -2.538 1.00 62.12 98 ILE A O 1
ATOM 785 N N . LEU A 1 99 ? -23.444 11.478 -1.388 1.00 60.06 99 LEU A N 1
ATOM 786 C CA . LEU A 1 99 ? -22.830 12.221 -2.484 1.00 60.06 99 LEU A CA 1
ATOM 787 C C . LEU A 1 99 ? -21.340 11.841 -2.590 1.00 60.06 99 LEU A C 1
ATOM 789 O O . LEU A 1 99 ? -20.695 11.651 -1.558 1.00 60.06 99 LEU A O 1
ATOM 793 N N . PRO A 1 100 ? -20.767 11.767 -3.804 1.00 58.56 100 PRO A N 1
ATOM 794 C CA . PRO A 1 100 ? -19.421 11.230 -4.060 1.00 58.56 100 PRO A CA 1
ATOM 795 C C . PRO A 1 100 ? -18.222 12.036 -3.496 1.00 58.56 100 PRO A C 1
ATOM 797 O O . PRO A 1 100 ? -17.117 11.900 -3.993 1.00 58.56 100 PRO A O 1
ATOM 800 N N . ALA A 1 101 ? -18.378 12.862 -2.456 1.00 65.00 101 ALA A N 1
ATOM 801 C CA . ALA A 1 101 ? -17.283 13.678 -1.901 1.00 65.00 101 ALA A CA 1
ATOM 802 C C . ALA A 1 101 ? -17.401 13.949 -0.387 1.00 65.00 101 ALA A C 1
ATOM 804 O O . ALA A 1 101 ? -16.892 14.958 0.121 1.00 65.00 101 ALA A O 1
ATOM 805 N N . THR A 1 102 ? -18.122 13.093 0.337 1.00 80.38 102 THR A N 1
ATOM 806 C CA . THR A 1 102 ? -18.419 13.290 1.758 1.00 80.38 102 THR A CA 1
ATOM 807 C C . THR A 1 102 ? -17.691 12.266 2.618 1.00 80.38 102 THR A C 1
ATOM 809 O O . THR A 1 102 ? -17.798 11.066 2.380 1.00 80.38 102 THR A O 1
ATOM 812 N N . ASN A 1 103 ? -16.977 12.736 3.643 1.00 90.31 103 ASN A N 1
ATOM 813 C CA . ASN A 1 103 ? -16.308 11.849 4.591 1.00 90.31 103 ASN A CA 1
ATOM 814 C C . ASN A 1 103 ? -17.359 11.138 5.435 1.00 90.31 103 ASN A C 1
ATOM 816 O O . ASN A 1 103 ? -18.315 11.767 5.893 1.00 90.31 103 ASN A O 1
ATOM 820 N N . ILE A 1 104 ? -17.168 9.843 5.645 1.00 91.25 104 ILE A N 1
ATOM 821 C CA . ILE A 1 104 ? -18.078 8.995 6.411 1.00 91.25 104 ILE A CA 1
ATOM 822 C C . ILE A 1 104 ? -17.359 8.572 7.681 1.00 91.25 104 ILE A C 1
ATOM 824 O O . ILE A 1 104 ? -16.177 8.233 7.660 1.00 91.25 104 ILE A O 1
ATOM 828 N N . LYS A 1 105 ? -18.080 8.562 8.794 1.00 94.69 105 LYS A N 1
ATOM 829 C CA . LYS A 1 105 ? -17.626 7.976 10.044 1.00 94.69 105 LYS A CA 1
ATOM 830 C C . LYS A 1 105 ? -18.664 6.976 10.513 1.00 94.69 105 LYS A C 1
ATOM 832 O O . LYS A 1 105 ? -19.837 7.305 10.640 1.00 94.69 105 LYS A O 1
ATOM 837 N N . SER A 1 106 ? -18.230 5.757 10.782 1.00 94.75 106 SER A N 1
ATOM 838 C CA . SER A 1 106 ? -19.059 4.752 11.433 1.00 94.75 106 SER A CA 1
ATOM 839 C C . SER A 1 106 ? -18.538 4.534 12.841 1.00 94.75 106 SER A C 1
ATOM 841 O O . SER A 1 106 ? -17.333 4.393 13.035 1.00 94.75 106 SER A O 1
ATOM 843 N N . THR A 1 107 ? -19.431 4.528 13.824 1.00 97.00 107 THR A N 1
ATOM 844 C CA . THR A 1 107 ? -19.102 4.366 15.234 1.00 97.00 107 THR A CA 1
ATOM 845 C C . THR A 1 107 ? -19.938 3.253 15.847 1.00 97.00 107 THR A C 1
ATOM 847 O O . THR A 1 107 ? -21.167 3.316 15.854 1.00 97.00 107 THR A O 1
ATOM 850 N N . ARG A 1 108 ? -19.263 2.266 16.441 1.00 96.88 108 ARG A N 1
ATOM 851 C CA . ARG A 1 108 ? -19.876 1.218 17.260 1.00 96.88 108 ARG A CA 1
ATOM 852 C C . ARG A 1 108 ? -19.585 1.473 18.730 1.00 96.88 108 ARG A C 1
ATOM 854 O O . ARG A 1 108 ? -18.425 1.517 19.119 1.00 96.88 108 ARG A O 1
ATOM 861 N N . THR A 1 109 ? -20.617 1.570 19.565 1.00 97.81 109 THR A N 1
ATOM 862 C CA . THR A 1 109 ? -20.466 1.600 21.028 1.00 97.81 109 THR A CA 1
ATOM 863 C C . THR A 1 109 ? -20.958 0.290 21.631 1.00 97.81 109 THR A C 1
ATOM 865 O O . THR A 1 109 ? -22.131 -0.052 21.525 1.00 97.81 109 THR A O 1
ATOM 868 N N . THR A 1 110 ? -20.058 -0.445 22.280 1.00 97.94 110 THR A N 1
ATOM 869 C CA . THR A 1 110 ? -20.344 -1.719 22.945 1.00 97.94 110 THR A CA 1
ATOM 870 C C . THR A 1 110 ? -20.248 -1.558 24.455 1.00 97.94 110 THR A C 1
ATOM 872 O O . THR A 1 110 ? -19.200 -1.175 24.976 1.00 97.94 110 THR A O 1
ATOM 875 N N . TYR A 1 111 ? -21.308 -1.919 25.174 1.00 97.62 111 TYR A N 1
ATOM 876 C CA . TYR A 1 111 ? -21.331 -1.893 26.637 1.00 97.62 111 TYR A CA 1
ATOM 877 C C . TYR A 1 111 ? -21.008 -3.265 27.226 1.00 97.62 111 TYR A C 1
ATOM 879 O O . TYR A 1 111 ? -21.427 -4.306 26.718 1.00 97.62 111 TYR A O 1
ATOM 887 N N . TYR A 1 112 ? -20.294 -3.262 28.343 1.00 97.69 112 TYR A N 1
ATOM 888 C CA . TYR A 1 112 ? -19.912 -4.445 29.108 1.00 97.69 112 TYR A CA 1
ATOM 889 C C . TYR A 1 112 ? -20.485 -4.358 30.533 1.00 97.69 112 TYR A C 1
ATOM 891 O O . TYR A 1 112 ? -21.172 -3.402 30.916 1.00 97.69 112 TYR A O 1
ATOM 899 N N . LYS A 1 113 ? -20.245 -5.388 31.351 1.00 91.56 113 LYS A N 1
ATOM 900 C CA . LYS A 1 113 ? -20.492 -5.310 32.802 1.00 91.56 113 LYS A CA 1
ATOM 901 C C . LYS A 1 113 ? -19.591 -4.247 33.459 1.00 91.56 113 LYS A C 1
ATOM 903 O O . LYS A 1 113 ? -18.619 -3.791 32.866 1.00 91.56 113 LYS A O 1
ATOM 908 N N . SER A 1 114 ? -19.933 -3.857 34.689 1.00 92.25 114 SER A N 1
ATOM 909 C CA . SER A 1 114 ? -19.138 -2.922 35.508 1.00 92.25 114 SER A CA 1
ATOM 910 C C . SER A 1 114 ? -18.941 -1.532 34.889 1.00 92.25 114 SER A C 1
ATOM 912 O O . SER A 1 114 ? -17.905 -0.910 35.086 1.00 92.25 114 SER A O 1
ATOM 914 N N . ASN A 1 115 ? -19.944 -1.044 34.149 1.00 95.31 115 ASN A N 1
ATOM 915 C CA . ASN A 1 115 ? -19.946 0.286 33.527 1.00 95.31 115 ASN A CA 1
ATOM 916 C C . ASN A 1 115 ? -18.787 0.538 32.537 1.00 95.31 115 ASN A C 1
ATOM 918 O O . ASN A 1 115 ? -18.397 1.682 32.317 1.00 95.31 115 ASN A O 1
ATOM 922 N N . ILE A 1 116 ? -18.234 -0.524 31.945 1.00 98.12 116 ILE A N 1
ATOM 923 C CA . ILE A 1 116 ? -17.234 -0.427 30.878 1.00 98.12 116 ILE A CA 1
ATOM 924 C C . ILE A 1 116 ? -17.949 -0.244 29.540 1.00 98.12 116 ILE A C 1
ATOM 926 O O . ILE A 1 116 ? -18.926 -0.946 29.253 1.00 98.12 116 ILE A O 1
ATOM 930 N N . SER A 1 117 ? -17.435 0.644 28.695 1.00 98.38 117 SER A N 1
ATOM 931 C CA . SER A 1 117 ? -17.855 0.739 27.299 1.00 98.38 117 SER A CA 1
ATOM 932 C C . SER A 1 117 ? -16.662 0.920 26.372 1.00 98.38 117 SER A C 1
ATOM 934 O O . SER A 1 117 ? -15.648 1.514 26.732 1.00 98.38 117 SER A O 1
ATOM 936 N N . ILE A 1 118 ? -16.789 0.370 25.171 1.00 98.50 118 ILE A N 1
ATOM 937 C CA . ILE A 1 118 ? -15.833 0.524 24.080 1.00 98.50 118 ILE A CA 1
ATOM 938 C C . ILE A 1 118 ? -16.529 1.275 22.961 1.00 98.50 118 ILE A C 1
ATOM 940 O O . ILE A 1 118 ? -17.638 0.895 22.588 1.00 98.50 118 ILE A O 1
ATOM 944 N N . ARG A 1 119 ? -15.886 2.303 22.414 1.00 98.56 119 ARG A N 1
ATOM 945 C CA . ARG A 1 119 ? -16.340 2.991 21.211 1.00 98.56 119 ARG A CA 1
ATOM 946 C C . ARG A 1 119 ? -15.302 2.825 20.109 1.00 98.56 119 ARG A C 1
ATOM 948 O O . ARG A 1 119 ? -14.212 3.377 20.190 1.00 98.56 119 ARG A O 1
ATOM 955 N N . GLU A 1 120 ? -15.661 2.075 19.083 1.00 98.31 120 GLU A N 1
ATOM 956 C CA . GLU A 1 120 ? -14.861 1.887 17.875 1.00 98.31 120 GLU A CA 1
ATOM 957 C C . GLU A 1 120 ? -15.336 2.873 16.814 1.00 98.31 120 GLU A C 1
ATOM 959 O O . GLU A 1 120 ? -16.543 3.056 16.656 1.00 98.31 120 GLU A O 1
ATOM 964 N N . SER A 1 121 ? -14.415 3.533 16.115 1.00 97.81 121 SER A N 1
ATOM 965 C CA . SER A 1 121 ? -14.752 4.463 15.034 1.00 97.81 121 SER A CA 1
ATOM 966 C C . SER A 1 121 ? -13.890 4.225 13.801 1.00 97.81 121 SER A C 1
ATOM 968 O O . SER A 1 121 ? -12.669 4.318 13.901 1.00 97.81 121 SER A O 1
ATOM 970 N N . TRP A 1 122 ? -14.526 4.018 12.648 1.00 97.44 122 TRP A N 1
ATOM 971 C CA . TRP A 1 122 ? -13.900 3.937 11.326 1.00 97.44 122 TRP A CA 1
ATOM 972 C C . TRP A 1 122 ? -14.185 5.220 10.550 1.00 97.44 122 TRP A C 1
ATOM 974 O O . TRP A 1 122 ? -15.344 5.622 10.436 1.00 97.44 122 TRP A O 1
ATOM 984 N N . VAL A 1 123 ? -13.145 5.868 10.026 1.00 95.69 123 VAL A N 1
ATOM 985 C CA . VAL A 1 123 ? -13.256 7.115 9.255 1.00 95.69 123 VAL A CA 1
ATOM 986 C C . VAL A 1 123 ? -12.814 6.874 7.817 1.00 95.69 123 VAL A C 1
ATOM 988 O O . VAL A 1 123 ? -11.708 6.390 7.578 1.00 95.69 123 VAL A O 1
ATOM 991 N N . PHE A 1 124 ? -13.662 7.269 6.874 1.00 92.75 124 PHE A N 1
ATOM 992 C CA . PHE A 1 124 ? -13.469 7.158 5.432 1.00 92.75 124 PHE A CA 1
ATOM 993 C C . PHE A 1 124 ? -13.442 8.562 4.834 1.00 92.75 124 PHE A C 1
ATOM 995 O O . PHE A 1 124 ? -14.321 9.378 5.124 1.00 92.75 124 PHE A O 1
ATOM 1002 N N . ASP A 1 125 ? -12.436 8.847 4.014 1.00 88.75 125 ASP A N 1
ATOM 1003 C CA . ASP A 1 125 ? -12.272 10.140 3.358 1.00 88.75 125 ASP A CA 1
ATOM 1004 C C . ASP A 1 125 ? -12.533 9.988 1.864 1.00 88.75 125 ASP A C 1
ATOM 1006 O O . ASP A 1 125 ? -11.735 9.409 1.133 1.00 88.75 125 ASP A O 1
ATOM 1010 N N . ALA A 1 126 ? -13.669 10.512 1.410 1.00 80.81 126 ALA A N 1
ATOM 1011 C CA . ALA A 1 126 ? -14.053 10.424 0.007 1.00 80.81 126 ALA A CA 1
ATOM 1012 C C . ALA A 1 126 ? -13.166 11.290 -0.905 1.00 80.81 126 ALA A C 1
ATOM 1014 O O . ALA A 1 126 ? -13.200 11.112 -2.117 1.00 80.81 126 ALA A O 1
ATOM 1015 N N . SER A 1 127 ? -12.390 12.230 -0.350 1.00 80.94 127 SER A N 1
ATOM 1016 C CA . SER A 1 127 ? -11.445 13.042 -1.126 1.00 80.94 127 SER A CA 1
ATOM 1017 C C . SER A 1 127 ? -10.121 12.336 -1.416 1.00 80.94 127 SER A C 1
ATOM 1019 O O . SER A 1 127 ? -9.342 12.834 -2.224 1.00 80.94 127 SER A O 1
ATOM 1021 N N . ASN A 1 128 ? -9.874 11.178 -0.797 1.00 79.06 128 ASN A N 1
ATOM 1022 C CA . ASN A 1 128 ? -8.674 10.382 -1.019 1.00 79.06 128 ASN A CA 1
ATOM 1023 C C . ASN A 1 128 ? -9.039 8.900 -1.238 1.00 79.06 128 ASN A C 1
ATOM 1025 O O . ASN A 1 128 ? -8.882 8.088 -0.324 1.00 79.06 128 ASN A O 1
ATOM 1029 N N . PRO A 1 129 ? -9.577 8.549 -2.422 1.00 70.75 129 PRO A N 1
ATOM 1030 C CA . PRO A 1 129 ? -10.202 7.252 -2.686 1.00 70.75 129 PRO A CA 1
ATOM 1031 C C . PRO A 1 129 ? -9.217 6.090 -2.918 1.00 70.75 129 PRO A C 1
ATOM 1033 O O . PRO A 1 129 ? -9.584 5.130 -3.578 1.00 70.75 129 PRO A O 1
ATOM 1036 N N . GLY A 1 130 ? -7.994 6.132 -2.385 1.00 78.19 130 GLY A N 1
ATOM 1037 C CA . GLY A 1 130 ? -7.032 5.033 -2.544 1.00 78.19 130 GLY A CA 1
ATOM 1038 C C . GLY A 1 130 ? -7.241 3.896 -1.537 1.00 78.19 130 GLY A C 1
ATOM 1039 O O . GLY A 1 130 ? -7.626 4.141 -0.390 1.00 78.19 130 GLY A O 1
ATOM 1040 N N . ALA A 1 131 ? -6.901 2.662 -1.926 1.00 82.38 131 ALA A N 1
ATOM 1041 C CA . ALA A 1 131 ? -6.955 1.473 -1.065 1.00 82.38 131 ALA A CA 1
ATOM 1042 C C . ALA A 1 131 ? -6.254 1.685 0.300 1.00 82.38 131 ALA A C 1
ATOM 1044 O O . ALA A 1 131 ? -6.828 1.417 1.361 1.00 82.38 131 ALA A O 1
ATOM 1045 N N . ASN A 1 132 ? -5.076 2.334 0.283 1.00 82.94 132 ASN A N 1
ATOM 1046 C CA . ASN A 1 132 ? -4.266 2.723 1.456 1.00 82.94 132 ASN A CA 1
ATOM 1047 C C . ASN A 1 132 ? -5.025 3.543 2.525 1.00 82.94 132 ASN A C 1
ATOM 1049 O O . ASN A 1 132 ? -4.578 3.670 3.676 1.00 82.94 132 ASN A O 1
ATOM 1053 N N . TYR A 1 133 ? -6.136 4.158 2.126 1.00 84.56 133 TYR A N 1
ATOM 1054 C CA . TYR A 1 133 ? -6.951 5.085 2.899 1.00 84.56 133 TYR A CA 1
ATOM 1055 C C . TYR A 1 133 ? -8.347 4.510 3.199 1.00 84.56 133 TYR A C 1
ATOM 1057 O O . TYR A 1 133 ? -9.256 5.255 3.575 1.00 84.56 133 TYR A O 1
ATOM 1065 N N . PHE A 1 134 ? -8.527 3.189 3.083 1.00 86.38 134 PHE A N 1
ATOM 1066 C CA . PHE A 1 134 ? -9.809 2.514 3.275 1.00 86.38 134 PHE A CA 1
ATOM 1067 C C . PHE A 1 134 ? -9.771 1.458 4.406 1.00 86.38 134 PHE A C 1
ATOM 1069 O O . PHE A 1 134 ? -9.465 0.293 4.152 1.00 86.38 134 PHE A O 1
ATOM 1076 N N . PRO A 1 135 ? -10.129 1.814 5.661 1.00 94.25 135 PRO A N 1
ATOM 1077 C CA . PRO A 1 135 ? -10.424 3.154 6.179 1.00 94.25 135 PRO A CA 1
ATOM 1078 C C . PRO A 1 135 ? -9.156 4.002 6.346 1.00 94.25 135 PRO A C 1
ATOM 1080 O O . PRO A 1 135 ? -8.048 3.489 6.484 1.00 94.25 135 PRO A O 1
ATOM 1083 N N . VAL A 1 136 ? -9.314 5.324 6.444 1.00 92.75 136 VAL A N 1
ATOM 1084 C CA . VAL A 1 136 ? -8.186 6.234 6.699 1.00 92.75 136 VAL A CA 1
ATOM 1085 C C . VAL A 1 136 ? -7.693 6.035 8.122 1.00 92.75 136 VAL A C 1
ATOM 1087 O O . VAL A 1 136 ? -6.490 6.033 8.379 1.00 92.75 136 VAL A O 1
ATOM 1090 N N . ARG A 1 137 ? -8.635 5.888 9.060 1.00 95.62 137 ARG A N 1
ATOM 1091 C CA . ARG A 1 137 ? -8.366 5.763 10.494 1.00 95.62 137 ARG A CA 1
ATOM 1092 C C . ARG A 1 137 ? -9.354 4.805 11.138 1.00 95.62 137 ARG A C 1
ATOM 1094 O O . ARG A 1 137 ? -10.545 4.856 10.828 1.00 95.62 137 ARG A O 1
ATOM 1101 N N . HIS A 1 138 ? -8.865 4.015 12.085 1.00 97.81 138 HIS A N 1
ATOM 1102 C CA . HIS A 1 138 ? -9.689 3.243 13.000 1.00 97.81 138 HIS A CA 1
ATOM 1103 C C . HIS A 1 138 ? -9.186 3.467 14.443 1.00 97.81 138 HIS A C 1
ATOM 1105 O O . HIS A 1 138 ? -7.993 3.409 14.749 1.00 97.81 138 HIS A O 1
ATOM 1111 N N . TYR A 1 139 ? -10.109 3.862 15.320 1.00 98.06 139 TYR A N 1
ATOM 1112 C CA . TYR A 1 139 ? -9.842 4.165 16.726 1.00 98.06 139 TYR A CA 1
ATOM 1113 C C . TYR A 1 139 ? -10.665 3.270 17.640 1.00 98.06 139 TYR A C 1
ATOM 1115 O O . TYR A 1 139 ? -11.845 3.048 17.371 1.00 98.06 139 TYR A O 1
ATOM 1123 N N . ILE A 1 140 ? -10.073 2.861 18.762 1.00 98.62 140 ILE A N 1
ATOM 1124 C CA . ILE A 1 140 ? -10.762 2.189 19.864 1.00 98.62 140 ILE A CA 1
ATOM 1125 C C . ILE A 1 140 ? -10.655 3.066 21.114 1.00 98.62 140 ILE A C 1
ATOM 1127 O O . ILE A 1 140 ? -9.601 3.137 21.743 1.00 98.62 140 ILE A O 1
ATOM 1131 N N . GLU A 1 141 ? -11.746 3.731 21.486 1.00 98.62 141 GLU A N 1
ATOM 1132 C CA . GLU A 1 141 ? -11.880 4.455 22.753 1.00 98.62 141 GLU A CA 1
ATOM 1133 C C . GLU A 1 141 ? -12.394 3.495 23.841 1.00 98.62 141 GLU A C 1
ATOM 1135 O O . GLU A 1 141 ? -13.392 2.796 23.654 1.00 98.62 141 GLU A O 1
ATOM 1140 N N . CYS A 1 142 ? -11.730 3.464 24.992 1.00 98.31 142 CYS A N 1
ATOM 1141 C CA . CYS A 1 142 ? -12.026 2.570 26.108 1.00 98.31 142 CYS A CA 1
ATOM 1142 C C . CYS A 1 142 ? -12.420 3.388 27.344 1.00 98.31 142 CYS A C 1
ATOM 1144 O O . CYS A 1 142 ? -11.580 4.103 27.886 1.00 98.31 142 CYS A O 1
ATOM 1146 N N . PHE A 1 143 ? -13.668 3.269 27.808 1.00 98.56 143 PHE A N 1
ATOM 1147 C CA . PHE A 1 143 ? -14.199 3.984 28.974 1.00 98.56 143 PHE A CA 1
ATOM 1148 C C . PHE A 1 143 ? -14.325 3.055 30.193 1.00 98.56 143 PHE A C 1
ATOM 1150 O O . PHE A 1 143 ? -14.852 1.946 30.098 1.00 98.56 143 PHE A O 1
ATOM 1157 N N . ASN A 1 144 ? -13.876 3.536 31.354 1.00 98.25 144 ASN A N 1
ATOM 1158 C CA . ASN A 1 144 ? -13.757 2.824 32.633 1.00 98.25 144 ASN A CA 1
ATOM 1159 C C . ASN A 1 144 ? -12.926 1.532 32.551 1.00 98.25 144 ASN A C 1
ATOM 1161 O O . ASN A 1 144 ? -13.190 0.557 33.253 1.00 98.25 144 ASN A O 1
ATOM 1165 N N . CYS A 1 145 ? -11.915 1.514 31.681 1.00 97.69 145 CYS A N 1
ATOM 1166 C CA . CYS A 1 145 ? -11.117 0.324 31.398 1.00 97.69 145 CYS A CA 1
ATOM 1167 C C . CYS A 1 145 ? -9.848 0.172 32.249 1.00 97.69 145 CYS A C 1
ATOM 1169 O O . CYS A 1 145 ? -9.059 -0.739 31.984 1.00 97.69 145 CYS A O 1
ATOM 1171 N N . GLN A 1 146 ? -9.615 1.037 33.239 1.00 98.25 146 GLN A N 1
ATOM 1172 C CA . GLN A 1 146 ? -8.391 0.997 34.039 1.00 98.25 146 GLN A CA 1
ATOM 1173 C C . GLN A 1 146 ? -8.193 -0.386 34.677 1.00 98.25 146 GLN A C 1
ATOM 1175 O O . GLN A 1 146 ? -9.107 -0.951 35.279 1.00 98.25 146 GLN A O 1
ATOM 1180 N N . GLY A 1 147 ? -6.992 -0.952 34.528 1.00 97.25 147 GLY A N 1
ATOM 1181 C CA . GLY A 1 147 ? -6.667 -2.277 35.069 1.00 97.25 147 GLY A CA 1
ATOM 1182 C C . GLY A 1 147 ? -7.333 -3.449 34.331 1.00 97.25 147 GLY A C 1
ATOM 1183 O O . GLY A 1 147 ? -7.260 -4.590 34.793 1.00 97.25 147 GLY A O 1
ATOM 1184 N N . ARG A 1 148 ? -7.981 -3.197 33.188 1.00 98.12 148 ARG A N 1
ATOM 1185 C CA . ARG A 1 148 ? -8.492 -4.228 32.274 1.00 98.12 148 ARG A CA 1
ATOM 1186 C C . ARG A 1 148 ? -7.475 -4.531 31.177 1.00 98.12 148 ARG A C 1
ATOM 1188 O O . ARG A 1 148 ? -6.408 -3.928 31.101 1.00 98.12 148 ARG A O 1
ATOM 1195 N N . ILE A 1 149 ? -7.801 -5.507 30.338 1.00 98.62 149 ILE A N 1
ATOM 1196 C CA . ILE A 1 149 ? -7.062 -5.794 29.109 1.00 98.62 149 ILE A CA 1
ATOM 1197 C C . ILE A 1 149 ? -8.009 -5.544 27.945 1.00 98.62 149 ILE A C 1
ATOM 1199 O O . ILE A 1 149 ? -9.062 -6.177 27.853 1.00 98.62 149 ILE A O 1
ATOM 1203 N N . LEU A 1 150 ? -7.624 -4.635 27.058 1.00 98.69 150 LEU A N 1
ATOM 1204 C CA . LEU A 1 150 ? -8.287 -4.444 25.778 1.00 98.69 150 LEU A CA 1
ATOM 1205 C C . LEU A 1 150 ? -7.601 -5.347 24.755 1.00 98.69 150 LEU A C 1
ATOM 1207 O O . LEU A 1 150 ? -6.381 -5.315 24.633 1.00 98.69 150 LEU A O 1
ATOM 1211 N N . GLN A 1 151 ? -8.368 -6.157 24.034 1.00 98.69 151 GLN A N 1
ATOM 1212 C CA . GLN A 1 151 ? -7.863 -7.008 22.964 1.00 98.69 151 GLN A CA 1
ATOM 1213 C C . GLN A 1 151 ? -8.521 -6.619 21.646 1.00 98.69 151 GLN A C 1
ATOM 1215 O O . GLN A 1 151 ? -9.744 -6.727 21.520 1.00 98.69 151 GLN A O 1
ATOM 1220 N N . TYR A 1 152 ? -7.687 -6.240 20.686 1.00 98.69 152 TYR A N 1
ATOM 1221 C CA . TYR A 1 152 ? -8.025 -6.126 19.277 1.00 98.69 152 TYR A CA 1
ATOM 1222 C C . TYR A 1 152 ? -7.625 -7.428 18.575 1.00 98.69 152 TYR A C 1
ATOM 1224 O O . TYR A 1 152 ? -6.534 -7.957 18.796 1.00 98.69 152 TYR A O 1
ATOM 1232 N N . GLU A 1 153 ? -8.535 -8.000 17.802 1.00 98.56 153 GLU A N 1
ATOM 1233 C CA . GLU A 1 153 ? -8.364 -9.294 17.151 1.00 98.56 153 GLU A CA 1
ATOM 1234 C C . GLU A 1 153 ? -8.815 -9.202 15.700 1.00 98.56 153 GLU A C 1
ATOM 1236 O O . GLU A 1 153 ? -9.919 -8.736 15.429 1.00 98.56 153 GLU A O 1
ATOM 1241 N N . VAL A 1 154 ? -7.978 -9.686 14.786 1.00 98.56 154 VAL A N 1
ATOM 1242 C CA . VAL A 1 154 ? -8.311 -9.817 13.368 1.00 98.56 154 VAL A CA 1
ATOM 1243 C C . VAL A 1 154 ? -8.253 -11.293 12.997 1.00 98.56 154 VAL A C 1
ATOM 1245 O O . VAL A 1 154 ? -7.260 -11.958 13.288 1.00 98.56 154 VAL A O 1
ATOM 1248 N N . ARG A 1 155 ? -9.338 -11.819 12.426 1.00 98.56 155 ARG A N 1
ATOM 1249 C CA . ARG A 1 155 ? -9.474 -13.216 11.969 1.00 98.56 155 ARG A CA 1
ATOM 1250 C C . ARG A 1 155 ? -9.608 -13.289 10.457 1.00 98.56 155 ARG A C 1
ATOM 1252 O O . ARG A 1 155 ? -9.892 -12.265 9.848 1.00 98.56 155 ARG A O 1
ATOM 1259 N N . ASP A 1 156 ? -9.541 -14.500 9.909 1.00 97.81 156 ASP A N 1
ATOM 1260 C CA . ASP A 1 156 ? -9.723 -14.788 8.478 1.00 97.81 156 ASP A CA 1
ATOM 1261 C C . ASP A 1 156 ? -8.704 -14.031 7.606 1.00 97.81 156 ASP A C 1
ATOM 1263 O O . ASP A 1 156 ? -9.008 -13.611 6.492 1.00 97.81 156 ASP A O 1
ATOM 1267 N N . LEU A 1 157 ? -7.506 -13.811 8.155 1.00 97.31 157 LEU A N 1
ATOM 1268 C CA . LEU A 1 157 ? -6.358 -13.301 7.412 1.00 97.31 157 LEU A CA 1
ATOM 1269 C C . LEU A 1 157 ? -5.853 -14.390 6.453 1.00 97.31 157 LEU A C 1
ATOM 1271 O O . LEU A 1 157 ? -6.121 -15.566 6.651 1.00 97.31 157 LEU A O 1
ATOM 1275 N N . ILE A 1 158 ? -5.110 -14.037 5.413 1.00 95.88 158 ILE A N 1
ATOM 1276 C CA . ILE A 1 158 ? -4.463 -15.045 4.562 1.00 95.88 158 ILE A CA 1
ATOM 1277 C C . ILE A 1 158 ? -3.010 -15.153 5.025 1.00 95.88 158 ILE A C 1
ATOM 1279 O O . ILE A 1 158 ? -2.201 -14.281 4.705 1.00 95.88 158 ILE A O 1
ATOM 1283 N N . TYR A 1 159 ? -2.701 -16.165 5.844 1.00 96.31 159 TYR A N 1
ATOM 1284 C CA . TYR A 1 159 ? -1.383 -16.350 6.452 1.00 96.31 159 TYR A CA 1
ATOM 1285 C C . TYR A 1 159 ? -0.982 -17.832 6.565 1.00 96.31 159 TYR A C 1
ATOM 1287 O O . TYR A 1 159 ? -1.493 -18.588 7.386 1.00 96.31 159 TYR A O 1
ATOM 1295 N N . ASP A 1 160 ? 0.018 -18.246 5.793 1.00 95.75 160 ASP A N 1
ATOM 1296 C CA . ASP A 1 160 ? 0.533 -19.622 5.761 1.00 95.75 160 ASP A CA 1
ATOM 1297 C C . ASP A 1 160 ? 1.755 -19.859 6.673 1.00 95.75 160 ASP A C 1
ATOM 1299 O O . ASP A 1 160 ? 2.269 -20.978 6.774 1.00 95.75 160 ASP A O 1
ATOM 1303 N N . GLY A 1 161 ? 2.214 -18.822 7.377 1.00 96.06 161 GLY A N 1
ATOM 1304 C CA . GLY A 1 161 ? 3.400 -18.875 8.224 1.00 96.06 161 GLY A CA 1
ATOM 1305 C C . GLY A 1 161 ? 3.200 -19.528 9.607 1.00 96.06 161 GLY A C 1
ATOM 1306 O O . GLY A 1 161 ? 2.095 -19.891 10.031 1.00 96.06 161 GLY A O 1
ATOM 1307 N N . PRO A 1 162 ? 4.290 -19.681 10.386 1.00 97.69 162 PRO A N 1
ATOM 1308 C CA . PRO A 1 162 ? 4.236 -20.225 11.741 1.00 97.69 162 PRO A CA 1
ATOM 1309 C C . PRO A 1 162 ? 3.574 -19.251 12.729 1.00 97.69 162 PRO A C 1
ATOM 1311 O O . PRO A 1 162 ? 3.345 -18.083 12.443 1.00 97.69 162 PRO A O 1
ATOM 1314 N N . THR A 1 163 ? 3.299 -19.704 13.955 1.00 98.44 163 THR A N 1
ATOM 1315 C CA . THR A 1 163 ? 2.872 -18.775 15.018 1.00 98.44 163 THR A CA 1
ATOM 1316 C C . THR A 1 163 ? 4.048 -17.909 15.474 1.00 98.44 163 THR A C 1
ATOM 1318 O O . THR A 1 163 ? 5.050 -18.449 15.939 1.00 98.44 163 THR A O 1
ATOM 1321 N N . ILE A 1 164 ? 3.895 -16.587 15.402 1.00 98.19 164 ILE A N 1
ATOM 1322 C CA . ILE A 1 164 ? 4.905 -15.589 15.771 1.00 98.19 164 ILE A CA 1
ATOM 1323 C C . ILE A 1 164 ? 4.398 -14.795 16.978 1.00 98.19 164 ILE A C 1
ATOM 1325 O O . ILE A 1 164 ? 3.283 -14.274 16.979 1.00 98.19 164 ILE A O 1
ATOM 1329 N N . LYS A 1 165 ? 5.214 -14.706 18.029 1.00 98.12 165 LYS A N 1
ATOM 1330 C CA . LYS A 1 165 ? 4.962 -13.839 19.191 1.00 98.12 165 LYS A CA 1
ATOM 1331 C C . LYS A 1 165 ? 5.736 -12.539 19.017 1.00 98.12 165 LYS A C 1
ATOM 1333 O O . LYS A 1 165 ? 6.834 -12.591 18.477 1.00 98.12 165 LYS A O 1
ATOM 1338 N N . ASN A 1 166 ? 5.220 -11.436 19.558 1.00 97.25 166 ASN A N 1
ATOM 1339 C CA . ASN A 1 166 ? 5.866 -10.120 19.473 1.00 97.25 166 ASN A CA 1
ATOM 1340 C C . ASN A 1 166 ? 6.115 -9.700 18.012 1.00 97.25 166 ASN A C 1
ATOM 1342 O O . ASN A 1 166 ? 7.206 -9.267 17.665 1.00 97.25 166 ASN A O 1
ATOM 1346 N N . VAL A 1 167 ? 5.107 -9.906 17.163 1.00 97.25 167 VAL A N 1
ATOM 1347 C CA . VAL A 1 167 ? 5.114 -9.450 15.773 1.00 97.25 167 VAL A CA 1
ATOM 1348 C C . VAL A 1 167 ? 5.168 -7.918 15.727 1.00 97.25 167 VAL A C 1
ATOM 1350 O O . VAL A 1 167 ? 4.631 -7.242 16.609 1.00 97.25 167 VAL A O 1
ATOM 1353 N N . GLU A 1 168 ? 5.842 -7.377 14.718 1.00 97.06 168 GLU A N 1
ATOM 1354 C CA . GLU A 1 168 ? 5.982 -5.935 14.520 1.00 97.06 168 GLU A CA 1
ATOM 1355 C C . GLU A 1 168 ? 4.765 -5.351 13.790 1.00 97.06 168 GLU A C 1
ATOM 1357 O O . GLU A 1 168 ? 4.061 -6.049 13.062 1.00 97.06 168 GLU A O 1
ATOM 1362 N N . SER A 1 169 ? 4.498 -4.064 14.019 1.00 96.69 169 SER A N 1
ATOM 1363 C CA . SER A 1 169 ? 3.468 -3.312 13.298 1.00 96.69 169 SER A CA 1
ATOM 1364 C C . SER A 1 169 ? 4.129 -2.404 12.260 1.00 96.69 169 SER A C 1
ATOM 1366 O O . SER A 1 169 ? 5.078 -1.707 12.626 1.00 96.69 169 SER A O 1
ATOM 1368 N N . PRO A 1 170 ? 3.589 -2.300 11.034 1.00 96.69 170 PRO A N 1
ATOM 1369 C CA . PRO A 1 170 ? 2.444 -3.050 10.509 1.00 96.69 170 PRO A CA 1
ATOM 1370 C C . PRO A 1 170 ? 2.821 -4.483 10.096 1.00 96.69 170 PRO A C 1
ATOM 1372 O O . PRO A 1 170 ? 3.963 -4.746 9.738 1.00 96.69 170 PRO A O 1
ATOM 1375 N N . GLN A 1 171 ? 1.838 -5.386 10.068 1.00 96.50 171 GLN A N 1
ATOM 1376 C CA . GLN A 1 171 ? 1.997 -6.753 9.562 1.00 96.50 171 GLN A CA 1
ATOM 1377 C C . GLN A 1 171 ? 1.205 -6.952 8.266 1.00 96.50 171 GLN A C 1
ATOM 1379 O O . GLN A 1 171 ? 0.024 -6.605 8.219 1.00 96.50 171 GLN A O 1
ATOM 1384 N N . SER A 1 172 ? 1.842 -7.540 7.249 1.00 94.62 172 SER A N 1
ATOM 1385 C CA . SER A 1 172 ? 1.229 -7.867 5.951 1.00 94.62 172 SER A CA 1
ATOM 1386 C C . SER A 1 172 ? 0.674 -9.294 5.903 1.00 94.62 172 SER A C 1
ATOM 1388 O O . SER A 1 172 ? 1.189 -10.199 6.568 1.00 94.62 172 SER A O 1
ATOM 1390 N N . PHE A 1 173 ? -0.352 -9.480 5.077 1.00 94.94 173 PHE A N 1
ATOM 1391 C CA . PHE A 1 173 ? -1.089 -10.718 4.834 1.00 94.94 173 PHE A CA 1
ATOM 1392 C C . PHE A 1 173 ? -1.390 -10.854 3.332 1.00 94.94 173 PHE A C 1
ATOM 1394 O O . PHE A 1 173 ? -1.192 -9.909 2.572 1.00 94.94 173 PHE A O 1
ATOM 1401 N N . GLY A 1 174 ? -1.846 -12.028 2.886 1.00 90.94 174 GLY A N 1
ATOM 1402 C CA . GLY A 1 174 ? -2.249 -12.225 1.489 1.00 90.94 174 GLY A CA 1
ATOM 1403 C C . GLY A 1 174 ? -3.415 -11.319 1.070 1.00 90.94 174 GLY A C 1
ATOM 1404 O O . GLY A 1 174 ? -4.144 -10.807 1.923 1.00 90.94 174 GLY A O 1
ATOM 1405 N N . MET A 1 175 ? -3.611 -11.170 -0.248 1.00 88.75 175 MET A N 1
ATOM 1406 C CA . MET A 1 175 ? -4.517 -10.167 -0.846 1.00 88.75 175 MET A CA 1
ATOM 1407 C C . MET A 1 175 ? -4.135 -8.737 -0.440 1.00 88.75 175 MET A C 1
ATOM 1409 O O . MET A 1 175 ? -5.006 -7.938 -0.117 1.00 88.75 175 MET A O 1
ATOM 1413 N N . ASP A 1 176 ? -2.826 -8.493 -0.349 1.00 88.69 176 ASP A N 1
ATOM 1414 C CA . ASP A 1 176 ? -2.158 -7.238 0.012 1.00 88.69 176 ASP A CA 1
ATOM 1415 C C . ASP A 1 176 ? -2.488 -6.637 1.388 1.00 88.69 176 ASP A C 1
ATOM 1417 O O . ASP A 1 176 ? -1.748 -5.784 1.867 1.00 88.69 176 ASP A O 1
ATOM 1421 N N . MET A 1 177 ? -3.478 -7.158 2.117 1.00 93.12 177 MET A N 1
ATOM 1422 C CA . MET A 1 177 ? -3.938 -6.634 3.404 1.00 93.12 177 MET A CA 1
ATOM 1423 C C . MET A 1 177 ? -2.829 -6.407 4.443 1.00 93.12 177 MET A C 1
ATOM 1425 O O . MET A 1 177 ? -1.983 -7.263 4.702 1.00 93.12 177 MET A O 1
ATOM 1429 N N . LYS A 1 178 ? -2.920 -5.289 5.167 1.00 95.75 178 LYS A N 1
ATOM 1430 C CA . LYS A 1 178 ? -2.089 -4.959 6.332 1.00 95.75 178 LYS A CA 1
ATOM 1431 C C . LYS A 1 178 ? -2.922 -4.718 7.580 1.00 95.75 178 LYS A C 1
ATOM 1433 O O . LYS A 1 178 ? -3.994 -4.115 7.529 1.00 95.75 178 LYS A O 1
ATOM 1438 N N . VAL A 1 179 ? -2.380 -5.128 8.727 1.00 97.62 179 VAL A N 1
ATOM 1439 C CA . VAL A 1 179 ? -2.869 -4.724 10.049 1.00 97.62 179 VAL A CA 1
ATOM 1440 C C . VAL A 1 179 ? -1.822 -3.862 10.748 1.00 97.62 179 VAL A C 1
ATOM 1442 O O . VAL A 1 179 ? -0.680 -4.276 10.913 1.00 97.62 179 VAL A O 1
ATOM 1445 N N . GLU A 1 180 ? -2.225 -2.678 11.193 1.00 97.44 180 GLU A N 1
ATOM 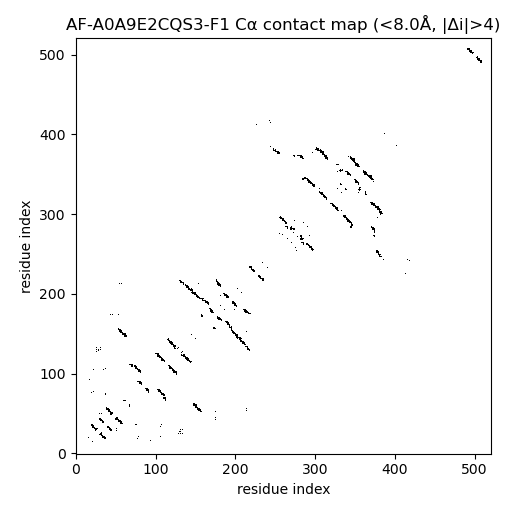1446 C CA . GLU A 1 180 ? -1.407 -1.709 11.926 1.00 97.44 180 GLU A CA 1
ATOM 1447 C C . GLU A 1 180 ? -1.985 -1.465 13.330 1.00 97.44 180 GLU A C 1
ATOM 1449 O O . GLU A 1 180 ? -3.203 -1.497 13.525 1.00 97.44 180 GLU A O 1
ATOM 1454 N N . TRP A 1 181 ? -1.121 -1.224 14.320 1.00 98.31 181 TRP A N 1
ATOM 1455 C CA . TRP A 1 181 ? -1.491 -0.835 15.683 1.00 98.31 181 TRP A CA 1
ATOM 1456 C C . TRP A 1 181 ? -0.405 0.017 16.367 1.00 98.31 181 TRP A C 1
ATOM 1458 O O . TRP A 1 181 ? 0.745 0.047 15.938 1.00 98.31 181 TRP A O 1
ATOM 1468 N N . GLU A 1 182 ? -0.752 0.691 17.472 1.00 97.44 182 GLU A N 1
ATOM 1469 C CA . GLU A 1 182 ? 0.211 1.415 18.329 1.00 97.44 182 GLU A CA 1
ATOM 1470 C C . GLU A 1 182 ? 1.161 0.436 19.046 1.00 97.44 182 GLU A C 1
ATOM 1472 O O . GLU A 1 182 ? 0.871 -0.059 20.142 1.00 97.44 182 GLU A O 1
ATOM 1477 N N . ALA A 1 183 ? 2.280 0.104 18.394 1.00 96.62 183 ALA A N 1
ATOM 1478 C CA . ALA A 1 183 ? 3.234 -0.903 18.857 1.00 96.62 183 ALA A CA 1
ATOM 1479 C C . ALA A 1 183 ? 3.809 -0.591 20.248 1.00 96.62 183 ALA A C 1
ATOM 1481 O O . ALA A 1 183 ? 3.873 -1.485 21.091 1.00 96.62 183 ALA A O 1
ATOM 1482 N N . ASP A 1 184 ? 4.130 0.679 20.506 1.00 96.94 184 ASP A N 1
ATOM 1483 C CA . ASP A 1 184 ? 4.675 1.209 21.763 1.00 96.94 184 ASP A CA 1
ATOM 1484 C C . ASP A 1 184 ? 3.722 1.067 22.962 1.00 96.94 184 ASP A C 1
ATOM 1486 O O . ASP A 1 184 ? 4.157 1.049 24.115 1.00 96.94 184 ASP A O 1
ATOM 1490 N N . ARG A 1 185 ? 2.417 0.930 22.704 1.00 97.25 185 ARG A N 1
ATOM 1491 C CA . ARG A 1 185 ? 1.380 0.773 23.737 1.00 97.25 185 ARG A CA 1
ATOM 1492 C C . ARG A 1 185 ? 0.844 -0.646 23.854 1.00 97.25 185 ARG A C 1
ATOM 1494 O O . ARG A 1 185 ? 0.187 -0.978 24.848 1.00 97.25 185 ARG A O 1
ATOM 1501 N N . SER A 1 186 ? 1.105 -1.493 22.863 1.00 97.69 186 SER A N 1
ATOM 1502 C CA . SER A 1 186 ? 0.796 -2.916 22.949 1.00 97.69 186 SER A CA 1
ATOM 1503 C C . SER A 1 186 ? 1.796 -3.601 23.885 1.00 97.69 186 SER A C 1
ATOM 1505 O O . SER A 1 186 ? 3.002 -3.464 23.725 1.00 97.69 186 SER A O 1
ATOM 1507 N N . TYR A 1 187 ? 1.313 -4.347 24.879 1.00 97.75 187 TYR A N 1
ATOM 1508 C CA . TYR A 1 187 ? 2.203 -5.102 25.781 1.00 97.75 187 TYR A CA 1
ATOM 1509 C C . TYR A 1 187 ? 2.318 -6.577 25.381 1.00 97.75 187 TYR A C 1
ATOM 1511 O O . TYR A 1 187 ? 3.113 -7.329 25.945 1.00 97.75 187 TYR A O 1
ATOM 1519 N N . TRP A 1 188 ? 1.453 -7.019 24.468 1.00 98.31 188 TRP A N 1
ATOM 1520 C CA . TRP A 1 188 ? 1.421 -8.379 23.966 1.00 98.31 188 TRP A CA 1
ATOM 1521 C C . TRP A 1 188 ? 0.742 -8.397 22.602 1.00 98.31 188 TRP A C 1
ATOM 1523 O O . TRP A 1 188 ? -0.345 -7.843 22.434 1.00 98.31 188 TRP A O 1
ATOM 1533 N N . ASN A 1 189 ? 1.352 -9.080 21.645 1.00 98.50 189 ASN A N 1
ATOM 1534 C CA . ASN A 1 189 ? 0.752 -9.360 20.353 1.00 98.50 189 ASN A CA 1
ATOM 1535 C C . ASN A 1 189 ? 1.243 -10.729 19.847 1.00 98.50 189 ASN A C 1
ATOM 1537 O O . ASN A 1 189 ? 2.308 -11.224 20.235 1.00 98.50 189 ASN A O 1
ATOM 1541 N N . THR A 1 190 ? 0.415 -11.428 19.078 1.00 98.56 190 THR A N 1
ATOM 1542 C CA . THR A 1 190 ? 0.748 -12.748 18.525 1.00 98.56 190 THR A CA 1
ATOM 1543 C C . THR A 1 190 ? -0.043 -12.983 17.251 1.00 98.56 190 THR A C 1
ATOM 1545 O O . THR A 1 190 ? -1.270 -12.844 17.247 1.00 98.56 190 THR A O 1
ATOM 1548 N N . LEU A 1 191 ? 0.672 -13.388 16.208 1.00 98.50 191 LEU A N 1
ATOM 1549 C CA . LEU A 1 191 ? 0.131 -13.887 14.956 1.00 98.50 191 LEU A CA 1
ATOM 1550 C C . LEU A 1 191 ? 0.109 -15.415 15.007 1.00 98.50 191 LEU A C 1
ATOM 1552 O O . LEU A 1 191 ? 1.141 -16.057 15.181 1.00 98.50 191 LEU A O 1
ATOM 1556 N N . TYR A 1 192 ? -1.072 -16.009 14.909 1.00 98.38 192 TYR A N 1
ATOM 1557 C CA . TYR A 1 192 ? -1.270 -17.453 14.940 1.00 98.38 192 TYR A CA 1
ATOM 1558 C C . TYR A 1 192 ? -1.310 -18.019 13.523 1.00 98.38 192 TYR A C 1
ATOM 1560 O O . TYR A 1 192 ? -1.907 -17.418 12.639 1.00 98.38 192 TYR A O 1
ATOM 1568 N N . LYS A 1 193 ? -0.818 -19.254 13.359 1.00 96.62 193 LYS A N 1
ATOM 1569 C CA . LYS A 1 193 ? -0.906 -20.051 12.112 1.00 96.62 193 LYS A CA 1
ATOM 1570 C C . LYS A 1 193 ? -2.337 -20.365 11.638 1.00 96.62 193 LYS A C 1
ATOM 1572 O O . LYS A 1 193 ? -2.536 -21.147 10.723 1.00 96.62 193 LYS A O 1
ATOM 1577 N N . SER A 1 194 ? -3.328 -19.930 12.407 1.00 94.88 194 SER A N 1
ATOM 1578 C CA . SER A 1 194 ? -4.749 -20.143 12.158 1.00 94.88 194 SER A CA 1
ATOM 1579 C C . SER A 1 194 ? -5.392 -18.864 11.637 1.00 94.88 194 SER A C 1
ATOM 1581 O O . SER A 1 194 ? -6.544 -18.618 11.982 1.00 94.88 194 SER A O 1
ATOM 1583 N N . ASP A 1 195 ? -4.624 -18.011 10.954 1.00 97.38 195 ASP A N 1
ATOM 1584 C CA . ASP A 1 195 ? -5.117 -16.771 10.355 1.00 97.38 195 ASP A CA 1
ATOM 1585 C C . ASP A 1 195 ? -5.685 -15.756 11.359 1.00 97.38 195 ASP A C 1
ATOM 1587 O O . ASP A 1 195 ? -6.672 -15.062 11.097 1.00 97.38 195 ASP A O 1
ATOM 1591 N N . ILE A 1 196 ? -5.090 -15.693 12.558 1.00 98.38 196 ILE A N 1
ATOM 1592 C CA . ILE A 1 196 ? -5.542 -14.796 13.629 1.00 98.38 196 ILE A CA 1
ATOM 1593 C C . ILE A 1 196 ? -4.384 -13.945 14.130 1.00 98.38 196 ILE A C 1
ATOM 1595 O O . ILE A 1 196 ? -3.407 -14.474 14.657 1.00 98.38 196 ILE A O 1
ATOM 1599 N N . LEU A 1 197 ? -4.554 -12.628 14.096 1.00 98.62 197 LEU A N 1
ATOM 1600 C CA . LEU A 1 197 ? -3.716 -11.679 14.820 1.00 98.62 197 LEU A CA 1
ATOM 1601 C C . LEU A 1 197 ? -4.449 -11.212 16.080 1.00 98.62 197 LEU A C 1
ATOM 1603 O O . LEU A 1 197 ? -5.611 -10.811 16.026 1.00 98.62 197 LEU A O 1
ATOM 1607 N N . LYS A 1 198 ? -3.770 -11.240 17.228 1.00 98.69 198 LYS A N 1
ATOM 1608 C CA . LYS A 1 198 ? -4.271 -10.641 18.473 1.00 98.69 198 LYS A CA 1
ATOM 1609 C C . LYS A 1 198 ? -3.286 -9.608 18.984 1.00 98.69 198 LYS A C 1
ATOM 1611 O O . LYS A 1 198 ? -2.111 -9.920 19.148 1.00 98.69 198 LYS A O 1
ATOM 1616 N N . VAL A 1 199 ? -3.796 -8.435 19.335 1.00 98.69 199 VAL A N 1
ATOM 1617 C CA . VAL A 1 199 ? -3.053 -7.328 19.940 1.00 98.69 199 VAL A CA 1
ATOM 1618 C C . VAL A 1 199 ? -3.728 -6.963 21.257 1.00 98.69 199 VAL A C 1
ATOM 1620 O O . VAL A 1 199 ? -4.952 -6.835 21.321 1.00 98.69 199 VAL A O 1
ATOM 1623 N N . ARG A 1 200 ? -2.953 -6.836 22.335 1.00 98.62 200 ARG A N 1
ATOM 1624 C CA . ARG A 1 200 ? -3.456 -6.504 23.671 1.00 98.62 200 ARG A CA 1
ATOM 1625 C C . ARG A 1 200 ? -2.830 -5.230 24.214 1.00 98.62 200 ARG A C 1
ATOM 1627 O O . ARG A 1 200 ? -1.612 -5.052 24.198 1.00 98.62 200 ARG A O 1
ATOM 1634 N N . PHE A 1 201 ? -3.691 -4.411 24.799 1.00 98.62 201 PHE A N 1
ATOM 1635 C CA . PHE A 1 201 ? -3.362 -3.167 25.476 1.00 98.62 201 PHE A CA 1
ATOM 1636 C C . PHE A 1 201 ? -3.789 -3.244 26.943 1.00 98.62 201 PHE A C 1
ATOM 1638 O O . PHE A 1 201 ? -4.728 -3.966 27.299 1.00 98.62 201 PHE A O 1
ATOM 1645 N N . LYS A 1 202 ? -3.093 -2.498 27.802 1.00 98.31 202 LYS A N 1
ATOM 1646 C CA . LYS A 1 202 ? -3.371 -2.412 29.240 1.00 98.31 202 LYS A CA 1
ATOM 1647 C C . LYS A 1 202 ? -3.691 -0.953 29.586 1.00 98.31 202 LYS A C 1
ATOM 1649 O O . LYS A 1 202 ? -2.755 -0.202 29.863 1.00 98.31 202 LYS A O 1
ATOM 1654 N N . PRO A 1 203 ? -4.969 -0.536 29.551 1.00 98.19 203 PRO A N 1
ATOM 1655 C CA . PRO A 1 203 ? -5.346 0.822 29.921 1.00 98.19 203 PRO A CA 1
ATOM 1656 C C . PRO A 1 203 ? -4.898 1.162 31.349 1.00 98.19 203 PRO A C 1
ATOM 1658 O O . PRO A 1 203 ? -5.212 0.449 32.309 1.00 98.19 203 PRO A O 1
ATOM 1661 N N . GLN A 1 204 ? -4.141 2.248 31.473 1.00 97.88 204 GLN A N 1
ATOM 1662 C CA . GLN A 1 204 ? -3.628 2.832 32.713 1.00 97.88 204 GLN A CA 1
ATOM 1663 C C . GLN A 1 204 ? -4.600 3.845 33.327 1.00 97.88 204 GLN A C 1
ATOM 1665 O O . GLN A 1 204 ? -4.526 4.119 34.525 1.00 97.88 204 GLN A O 1
ATOM 1670 N N . SER A 1 205 ? -5.539 4.367 32.537 1.00 98.06 205 SER A N 1
ATOM 1671 C CA . SER A 1 205 ? -6.587 5.281 32.988 1.00 98.06 205 SER A CA 1
ATOM 1672 C C . SER A 1 205 ? -7.991 4.802 32.604 1.00 98.06 205 SER A C 1
ATOM 1674 O O . SER A 1 205 ? -8.175 3.840 31.855 1.00 98.06 205 SER A O 1
ATOM 1676 N N . ASN A 1 206 ? -9.011 5.474 33.146 1.00 98.00 206 ASN A N 1
ATOM 1677 C CA . ASN A 1 206 ? -10.408 5.190 32.818 1.00 98.00 206 ASN A CA 1
ATOM 1678 C C . ASN A 1 206 ? -10.800 5.638 31.406 1.00 98.00 206 ASN A C 1
ATOM 1680 O O . ASN A 1 206 ? -11.884 5.280 30.966 1.00 98.00 206 ASN A O 1
ATOM 1684 N N . TYR A 1 207 ? -9.975 6.406 30.700 1.00 98.38 207 TYR A N 1
ATOM 1685 C CA . TYR A 1 207 ? -10.256 6.800 29.326 1.00 98.38 207 TYR A CA 1
ATOM 1686 C C . TYR A 1 207 ? -8.978 6.775 28.499 1.00 98.38 207 TYR A C 1
ATOM 1688 O O . TYR A 1 207 ? -8.092 7.602 28.694 1.00 98.38 207 TYR A O 1
ATOM 1696 N N . GLU A 1 208 ? -8.896 5.840 27.557 1.00 98.44 208 GLU 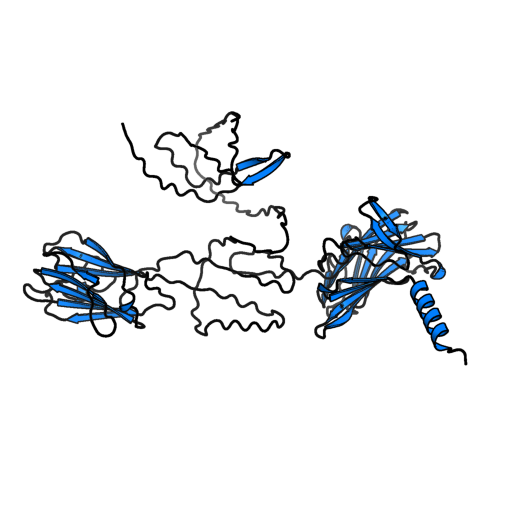A N 1
ATOM 1697 C CA . GLU A 1 208 ? -7.786 5.760 26.608 1.00 98.44 208 GLU A CA 1
ATOM 1698 C C . GLU A 1 208 ? -8.289 5.509 25.195 1.00 98.44 208 GLU A C 1
ATOM 1700 O O . GLU A 1 208 ? -9.308 4.855 24.993 1.00 98.44 208 GLU A O 1
ATOM 1705 N N . ILE A 1 209 ? -7.545 6.021 24.220 1.00 98.31 209 ILE A N 1
ATOM 1706 C CA . ILE A 1 209 ? -7.795 5.826 22.793 1.00 98.31 209 ILE A CA 1
ATOM 1707 C C . ILE A 1 209 ? -6.626 5.030 22.237 1.00 98.31 209 ILE A C 1
ATOM 1709 O O . ILE A 1 209 ? -5.492 5.385 22.536 1.00 98.31 209 ILE A O 1
ATOM 1713 N N . TYR A 1 210 ? -6.884 4.007 21.432 1.00 98.44 210 TYR A N 1
ATOM 1714 C CA . TYR A 1 210 ? -5.863 3.240 20.718 1.00 98.44 210 TYR A CA 1
ATOM 1715 C C . TYR A 1 210 ? -6.096 3.347 19.215 1.00 98.44 210 TYR A C 1
ATOM 1717 O O . TYR A 1 210 ? -7.247 3.336 18.771 1.00 98.44 210 TYR A O 1
ATOM 1725 N N . LYS A 1 211 ? -5.019 3.441 18.434 1.00 98.19 211 LYS A N 1
ATOM 1726 C CA . LYS A 1 211 ? -5.083 3.390 16.967 1.00 98.19 211 LYS A CA 1
ATOM 1727 C C . LYS A 1 211 ? -4.782 1.976 16.500 1.00 98.19 211 LYS A C 1
ATOM 1729 O O . LYS A 1 211 ? -3.770 1.392 16.884 1.00 98.19 211 LYS A O 1
ATOM 1734 N N . VAL A 1 212 ? -5.676 1.447 15.681 1.00 98.06 212 VAL A N 1
ATOM 1735 C CA . VAL A 1 212 ? -5.526 0.163 14.994 1.00 98.06 212 VAL A CA 1
ATOM 1736 C C . VAL A 1 212 ? -6.103 0.305 13.593 1.00 98.06 212 VAL A C 1
ATOM 1738 O O . VAL A 1 212 ? -6.910 1.202 13.368 1.00 98.06 212 VAL A O 1
ATOM 1741 N N . ARG A 1 213 ? -5.709 -0.534 12.639 1.00 96.12 213 ARG A N 1
ATOM 1742 C CA . ARG A 1 213 ? -6.245 -0.459 11.275 1.00 96.12 213 ARG A CA 1
ATOM 1743 C C . ARG A 1 213 ? -6.025 -1.764 10.522 1.00 96.12 213 ARG A C 1
ATOM 1745 O O . ARG A 1 213 ? -4.878 -2.165 10.389 1.00 96.12 213 ARG A O 1
ATOM 1752 N N . LEU A 1 214 ? -7.079 -2.404 10.014 1.00 95.69 214 LEU A N 1
ATOM 1753 C CA . LEU A 1 214 ? -6.991 -3.344 8.889 1.00 95.69 214 LEU A CA 1
ATOM 1754 C C . LEU A 1 214 ? -7.273 -2.567 7.596 1.00 95.69 214 LEU A C 1
ATOM 1756 O O . LEU A 1 214 ? -8.281 -1.869 7.520 1.00 95.69 214 LEU A O 1
ATOM 1760 N N . PHE A 1 215 ? -6.386 -2.640 6.609 1.00 93.31 215 PHE A N 1
ATOM 1761 C CA . PHE A 1 215 ? -6.519 -1.915 5.341 1.00 93.31 215 PHE A CA 1
ATOM 1762 C C . PHE A 1 215 ? -5.768 -2.636 4.221 1.00 93.31 215 PHE A C 1
ATOM 1764 O O . PHE A 1 215 ? -4.872 -3.427 4.503 1.00 93.31 215 PHE A O 1
ATOM 1771 N N . ASP A 1 216 ? -6.124 -2.353 2.973 1.00 86.62 216 ASP A N 1
ATOM 1772 C CA . ASP A 1 216 ? -5.406 -2.847 1.799 1.00 86.62 216 ASP A CA 1
ATOM 1773 C C . ASP A 1 216 ? -4.414 -1.769 1.323 1.00 86.62 216 ASP A C 1
ATOM 1775 O O . ASP A 1 216 ? -4.839 -0.714 0.848 1.00 86.62 216 ASP A O 1
ATOM 1779 N N . PRO A 1 217 ? -3.103 -1.905 1.549 1.00 77.25 217 PRO A N 1
ATOM 1780 C CA . PRO A 1 217 ? -2.137 -0.985 0.997 1.00 77.25 217 PRO A CA 1
ATOM 1781 C C . PRO A 1 217 ? -2.073 -1.052 -0.530 1.00 77.25 217 PRO A C 1
ATOM 1783 O O . PRO A 1 217 ? -1.939 -2.120 -1.107 1.00 77.25 217 PRO A O 1
ATOM 1786 N N . VAL A 1 218 ? -2.009 0.103 -1.193 1.00 65.62 218 VAL A N 1
ATOM 1787 C CA . VAL A 1 218 ? -1.618 0.131 -2.610 1.00 65.62 218 VAL A CA 1
ATOM 1788 C C . VAL A 1 218 ? -0.205 -0.455 -2.693 1.00 65.62 218 VAL A C 1
ATOM 1790 O O . VAL A 1 218 ? 0.700 0.056 -2.021 1.00 65.62 218 VAL A O 1
ATOM 1793 N N . GLY A 1 219 ? -0.035 -1.547 -3.441 1.00 54.50 219 GLY A N 1
ATOM 1794 C CA . GLY A 1 219 ? 1.255 -2.208 -3.610 1.00 54.50 219 GLY A CA 1
ATOM 1795 C C . GLY A 1 219 ? 2.300 -1.212 -4.105 1.00 54.50 219 GLY A C 1
ATOM 1796 O O . GLY A 1 219 ? 2.151 -0.620 -5.170 1.00 54.50 219 GLY A O 1
ATOM 1797 N N . THR A 1 220 ? 3.354 -0.985 -3.322 1.00 44.34 220 THR A N 1
ATOM 1798 C CA . THR A 1 220 ? 4.504 -0.214 -3.796 1.00 44.34 220 THR A CA 1
ATOM 1799 C C . THR A 1 220 ? 5.291 -1.111 -4.741 1.00 44.34 220 THR A C 1
ATOM 1801 O O . THR A 1 220 ? 5.849 -2.119 -4.311 1.00 44.34 220 THR A O 1
ATOM 1804 N N . ILE A 1 221 ? 5.325 -0.766 -6.026 1.00 42.78 221 ILE A N 1
ATOM 1805 C CA . ILE A 1 221 ? 6.217 -1.418 -6.984 1.00 42.78 221 ILE A CA 1
ATOM 1806 C C . ILE A 1 221 ? 7.609 -0.819 -6.767 1.00 42.78 221 ILE A C 1
ATOM 1808 O O . ILE A 1 221 ? 7.902 0.283 -7.229 1.00 42.78 221 ILE A O 1
ATOM 1812 N N . THR A 1 222 ? 8.468 -1.523 -6.033 1.00 39.84 222 THR A N 1
ATOM 1813 C CA . THR A 1 222 ? 9.882 -1.147 -5.936 1.00 39.84 222 THR A CA 1
ATOM 1814 C C . THR A 1 222 ? 10.588 -1.587 -7.213 1.00 39.84 222 THR A C 1
ATOM 1816 O O . THR A 1 222 ? 10.768 -2.779 -7.452 1.00 39.84 222 THR A O 1
ATOM 1819 N N . LEU A 1 223 ? 10.990 -0.623 -8.039 1.00 38.00 223 LEU A N 1
ATOM 1820 C CA . LEU A 1 223 ? 11.859 -0.863 -9.186 1.00 38.00 223 LEU A CA 1
ATOM 1821 C C . LEU A 1 223 ? 13.314 -0.775 -8.717 1.00 38.00 223 LEU A C 1
ATOM 1823 O O . LEU A 1 223 ? 13.827 0.311 -8.450 1.00 38.00 223 LEU A O 1
ATOM 1827 N N . THR A 1 224 ? 13.980 -1.921 -8.608 1.00 36.19 224 THR A N 1
ATOM 1828 C CA . THR A 1 224 ? 15.427 -1.975 -8.380 1.00 36.19 224 THR A CA 1
ATOM 1829 C C . THR A 1 224 ? 16.126 -1.983 -9.737 1.00 36.19 224 THR A C 1
ATOM 1831 O O . THR A 1 224 ? 16.150 -3.004 -10.417 1.00 36.19 224 THR A O 1
ATOM 1834 N N . LEU A 1 225 ? 16.680 -0.840 -10.146 1.00 41.03 225 LEU A N 1
ATOM 1835 C CA . LEU A 1 225 ? 17.631 -0.767 -11.255 1.00 41.03 225 LEU A CA 1
ATOM 1836 C C . LEU A 1 225 ? 19.042 -0.737 -10.667 1.00 41.03 225 LEU A C 1
ATOM 1838 O O . LEU A 1 225 ? 19.325 0.071 -9.780 1.00 41.03 225 LEU A O 1
ATOM 1842 N N . GLU A 1 226 ? 19.904 -1.644 -11.129 1.00 40.22 226 GLU A N 1
ATOM 1843 C CA . GLU A 1 226 ? 21.277 -1.797 -10.641 1.00 40.22 226 GLU A CA 1
ATOM 1844 C C . GLU A 1 226 ? 22.006 -0.441 -10.618 1.00 40.22 226 GLU A C 1
ATOM 1846 O O . GLU A 1 226 ? 22.298 0.145 -11.657 1.00 40.22 226 GLU A O 1
ATOM 1851 N N . GLY A 1 227 ? 22.264 0.077 -9.411 1.00 43.28 227 GLY A N 1
ATOM 1852 C CA . GLY A 1 227 ? 23.011 1.319 -9.176 1.00 43.28 227 GLY A CA 1
ATOM 1853 C C . GLY A 1 227 ? 22.191 2.547 -8.758 1.00 43.28 227 GLY A C 1
ATOM 1854 O O . GLY A 1 227 ? 22.787 3.536 -8.338 1.00 43.28 227 GLY A O 1
ATOM 1855 N N . SER A 1 228 ? 20.854 2.510 -8.804 1.00 42.88 228 SER A N 1
ATOM 1856 C CA . SER A 1 228 ? 20.000 3.626 -8.365 1.00 42.88 228 SER A CA 1
ATOM 1857 C C . SER A 1 228 ? 18.657 3.116 -7.829 1.00 42.88 228 SER A C 1
ATOM 1859 O O . SER A 1 228 ? 17.763 2.753 -8.596 1.00 42.88 228 SER A O 1
ATOM 1861 N N . GLU A 1 229 ? 18.481 3.138 -6.506 1.00 39.78 229 GLU A N 1
ATOM 1862 C CA . GLU A 1 229 ? 17.189 2.846 -5.879 1.00 39.78 229 GLU A CA 1
ATOM 1863 C C . GLU A 1 229 ? 16.272 4.071 -5.964 1.00 39.78 229 GLU A C 1
ATOM 1865 O O . GLU A 1 229 ? 16.488 5.091 -5.308 1.00 39.78 229 GLU A O 1
ATOM 1870 N N . SER A 1 230 ? 15.225 3.973 -6.783 1.00 50.62 230 SER A N 1
ATOM 1871 C CA . SER A 1 230 ? 14.151 4.964 -6.848 1.00 50.62 230 SER A CA 1
ATOM 1872 C C . SER A 1 230 ? 12.854 4.321 -6.375 1.00 50.62 230 SER A C 1
ATOM 1874 O O . SER A 1 230 ? 12.321 3.429 -7.031 1.00 50.62 230 SER A O 1
ATOM 1876 N N . ASN A 1 231 ? 12.314 4.783 -5.246 1.00 45.88 231 ASN A N 1
ATOM 1877 C CA . ASN A 1 231 ? 10.993 4.346 -4.800 1.00 45.88 231 ASN A CA 1
ATOM 1878 C C . ASN A 1 231 ? 9.915 5.096 -5.587 1.00 45.88 231 ASN A C 1
ATOM 1880 O O . ASN A 1 231 ? 9.705 6.292 -5.371 1.00 45.88 231 ASN A O 1
ATOM 1884 N N . ILE A 1 232 ? 9.223 4.393 -6.483 1.00 53.44 232 ILE A N 1
ATOM 1885 C CA . ILE A 1 232 ? 8.059 4.919 -7.197 1.00 53.44 232 ILE A CA 1
ATOM 1886 C C . ILE A 1 232 ? 6.802 4.383 -6.508 1.00 53.44 232 ILE A C 1
ATOM 1888 O O . ILE A 1 232 ? 6.550 3.183 -6.474 1.00 53.44 232 ILE A O 1
ATOM 1892 N N . ASN A 1 233 ? 5.991 5.286 -5.956 1.00 47.00 233 ASN A N 1
ATOM 1893 C CA . ASN A 1 233 ? 4.645 4.944 -5.506 1.00 47.00 233 ASN A CA 1
ATOM 1894 C C . ASN A 1 233 ? 3.704 5.072 -6.708 1.00 47.00 233 ASN A C 1
ATOM 1896 O O . ASN A 1 233 ? 3.429 6.190 -7.139 1.00 47.00 233 ASN A O 1
ATOM 1900 N N . ALA A 1 234 ? 3.232 3.950 -7.244 1.00 48.41 234 ALA A N 1
ATOM 1901 C CA . ALA A 1 234 ? 2.267 3.914 -8.338 1.00 48.41 234 ALA A CA 1
ATOM 1902 C C . ALA A 1 234 ? 1.013 3.138 -7.916 1.00 48.41 234 ALA A C 1
ATOM 1904 O O . ALA A 1 234 ? 1.092 2.219 -7.103 1.00 48.41 234 ALA A O 1
ATOM 1905 N N . GLU A 1 235 ? -0.146 3.520 -8.452 1.00 40.59 235 GLU A N 1
ATOM 1906 C CA . GLU A 1 235 ? -1.395 2.782 -8.245 1.00 40.59 235 GLU A CA 1
ATOM 1907 C C . GLU A 1 235 ? -1.432 1.526 -9.127 1.00 40.59 235 GLU A C 1
ATOM 1909 O O . GLU A 1 235 ? -0.855 1.508 -10.221 1.00 40.59 235 GLU A O 1
ATOM 1914 N N . LEU A 1 236 ? -2.109 0.471 -8.664 1.00 38.38 236 LEU A N 1
ATOM 1915 C CA . LEU A 1 236 ? -2.260 -0.778 -9.412 1.00 38.38 236 LEU A CA 1
ATOM 1916 C C . LEU A 1 236 ? -2.938 -0.494 -10.768 1.00 38.38 236 LEU A C 1
ATOM 1918 O O . LEU A 1 236 ? -4.040 0.046 -10.818 1.00 38.38 236 LEU A O 1
ATOM 1922 N N . GLY A 1 237 ? -2.271 -0.840 -11.875 1.00 38.75 237 GLY A N 1
ATOM 1923 C CA . GLY A 1 237 ? -2.727 -0.527 -13.240 1.00 38.75 237 GLY A CA 1
ATOM 1924 C C . GLY A 1 237 ? -2.117 0.740 -13.855 1.00 38.75 237 GLY A C 1
ATOM 1925 O O . GLY A 1 237 ? -2.400 1.049 -15.012 1.00 38.75 237 GLY A O 1
ATOM 1926 N N . SER A 1 238 ? -1.246 1.449 -13.131 1.00 41.28 238 SER A N 1
ATOM 1927 C CA . SER A 1 238 ? -0.451 2.542 -13.702 1.00 41.28 238 SER A CA 1
ATOM 1928 C C . SER A 1 238 ? 0.521 2.018 -14.763 1.00 41.28 238 SER A C 1
ATOM 1930 O O . SER A 1 238 ? 1.232 1.039 -14.537 1.00 41.28 238 SER A O 1
ATOM 1932 N N . VAL A 1 239 ? 0.609 2.705 -15.905 1.00 41.19 239 VAL A N 1
ATOM 1933 C CA . VAL A 1 239 ? 1.673 2.470 -16.892 1.00 41.19 239 VAL A CA 1
ATOM 1934 C C . VAL A 1 239 ? 2.871 3.330 -16.498 1.00 41.19 239 VAL A C 1
ATOM 1936 O O . VAL A 1 239 ? 2.838 4.551 -16.649 1.00 41.19 239 VAL A O 1
ATOM 1939 N N . ILE A 1 240 ? 3.927 2.707 -15.976 1.00 47.75 240 ILE A N 1
ATOM 1940 C CA . ILE A 1 240 ? 5.179 3.408 -15.678 1.00 47.75 240 ILE A CA 1
ATOM 1941 C C . ILE A 1 240 ? 6.002 3.455 -16.967 1.00 47.75 240 ILE A C 1
ATOM 1943 O O . ILE A 1 240 ? 6.622 2.470 -17.359 1.00 47.75 240 ILE A O 1
ATOM 1947 N N . ASN A 1 241 ? 6.006 4.608 -17.633 1.00 43.09 241 ASN A N 1
ATOM 1948 C CA . ASN A 1 241 ? 6.882 4.841 -18.776 1.00 43.09 241 ASN A CA 1
ATOM 1949 C C . ASN A 1 241 ? 8.267 5.252 -18.272 1.00 43.09 241 ASN A C 1
ATOM 1951 O O . ASN A 1 241 ? 8.465 6.385 -17.835 1.00 43.09 241 ASN A O 1
ATOM 1955 N N . VAL A 1 242 ? 9.233 4.339 -18.347 1.00 47.69 242 VAL A N 1
ATOM 1956 C CA . VAL A 1 242 ? 10.641 4.661 -18.100 1.00 47.69 242 VAL A CA 1
ATOM 1957 C C . VAL A 1 242 ? 11.265 5.088 -19.426 1.00 47.69 242 VAL A C 1
ATOM 1959 O O . VAL A 1 242 ? 11.580 4.256 -20.272 1.00 47.69 242 VAL A O 1
ATOM 1962 N N . SER A 1 243 ? 11.429 6.393 -19.635 1.00 42.16 243 SER A N 1
ATOM 1963 C CA . SER A 1 243 ? 12.172 6.923 -20.780 1.00 42.16 243 SER A CA 1
ATOM 1964 C C . SER A 1 243 ? 13.618 7.195 -20.375 1.00 42.16 243 SER A C 1
ATOM 1966 O O . SER A 1 243 ? 13.898 8.196 -19.720 1.00 42.16 243 SER A O 1
ATOM 1968 N N . ALA A 1 244 ? 14.545 6.324 -20.767 1.00 44.91 244 ALA A N 1
ATOM 1969 C CA . ALA A 1 244 ? 15.969 6.634 -20.704 1.00 44.91 244 ALA A CA 1
ATOM 1970 C C . ALA A 1 244 ? 16.360 7.471 -21.926 1.00 44.91 244 ALA A C 1
ATOM 1972 O O . ALA A 1 244 ? 16.292 6.995 -23.059 1.00 44.91 244 ALA A O 1
ATOM 1973 N N . SER A 1 245 ? 16.773 8.722 -21.710 1.00 39.66 245 SER A N 1
ATOM 1974 C CA . SER A 1 245 ? 17.519 9.455 -22.730 1.00 39.66 245 SER A CA 1
ATOM 1975 C C . SER A 1 245 ? 18.944 8.916 -22.732 1.00 39.66 245 SER A C 1
ATOM 1977 O O . SER A 1 245 ? 19.694 9.149 -21.784 1.00 39.66 245 SER A O 1
ATOM 1979 N N . ILE A 1 246 ? 19.316 8.178 -23.774 1.00 44.12 246 ILE A N 1
ATOM 1980 C CA . ILE A 1 246 ? 20.716 7.819 -23.983 1.00 44.12 246 ILE A CA 1
ATOM 1981 C C . ILE A 1 246 ? 21.433 9.109 -24.378 1.00 44.12 246 ILE A C 1
ATOM 1983 O O . ILE A 1 246 ? 21.185 9.664 -25.449 1.00 44.12 246 ILE A O 1
ATOM 1987 N N . GLU A 1 247 ? 22.282 9.621 -23.491 1.00 43.38 247 GLU A N 1
ATOM 1988 C CA . GLU A 1 247 ? 23.218 10.673 -23.861 1.00 43.38 247 GLU A CA 1
ATOM 1989 C C . GLU A 1 247 ? 24.207 10.073 -24.866 1.00 43.38 247 GLU A C 1
ATOM 1991 O O . GLU A 1 247 ? 24.829 9.042 -24.604 1.00 43.38 247 GLU A O 1
ATOM 1996 N N . TYR A 1 248 ? 24.283 10.676 -26.052 1.00 46.81 248 TYR A N 1
ATOM 1997 C CA . TYR A 1 248 ? 25.112 10.217 -27.160 1.00 46.81 248 TYR A CA 1
ATOM 1998 C C . TYR A 1 248 ? 26.578 10.094 -26.727 1.00 46.81 248 TYR A C 1
ATOM 2000 O O . TYR A 1 248 ? 27.299 11.089 -26.660 1.00 46.81 248 TYR A O 1
ATOM 2008 N N . GLN A 1 249 ? 27.044 8.873 -26.465 1.00 52.44 249 GLN A N 1
ATOM 2009 C CA . GLN A 1 249 ? 28.465 8.605 -26.283 1.00 52.44 249 GLN A CA 1
ATOM 2010 C C . GLN A 1 249 ? 29.032 8.053 -27.587 1.00 52.44 249 GLN A C 1
ATOM 2012 O O . GLN A 1 249 ? 28.697 6.952 -28.019 1.00 52.44 249 GLN A O 1
ATOM 2017 N N . TRP A 1 250 ? 29.898 8.837 -28.227 1.00 59.53 250 TRP A N 1
ATOM 2018 C CA . TRP A 1 250 ? 30.714 8.372 -29.342 1.00 59.53 250 TRP A CA 1
ATOM 2019 C C . TRP A 1 250 ? 31.575 7.200 -28.864 1.00 59.53 250 TRP A C 1
ATOM 2021 O O . TRP A 1 250 ? 32.462 7.375 -28.025 1.00 59.53 250 TRP A O 1
ATOM 2031 N N . TYR A 1 251 ? 31.307 5.995 -29.369 1.00 60.03 251 TYR A N 1
ATOM 2032 C CA . TYR A 1 251 ? 32.103 4.824 -29.010 1.00 60.03 251 TYR A CA 1
ATOM 2033 C C . TYR A 1 251 ? 33.501 4.903 -29.638 1.00 60.03 251 TYR A C 1
ATOM 2035 O O . TYR A 1 251 ? 33.685 5.429 -30.737 1.00 60.03 251 TYR A O 1
ATOM 2043 N N . SER A 1 252 ? 34.482 4.361 -28.913 1.00 60.59 252 SER A N 1
ATOM 2044 C CA . SER A 1 252 ? 35.910 4.378 -29.238 1.00 60.59 252 SER A CA 1
ATOM 2045 C C . SER A 1 252 ? 36.248 3.841 -30.637 1.00 60.59 252 SER A C 1
ATOM 2047 O O . SER A 1 252 ? 35.594 2.933 -31.153 1.00 60.59 252 SER A O 1
ATOM 2049 N N . GLN A 1 253 ? 37.319 4.410 -31.212 1.00 67.62 253 GLN A N 1
ATOM 2050 C CA . GLN A 1 253 ? 37.984 4.027 -32.465 1.00 67.62 253 GLN A CA 1
ATOM 2051 C C . GLN A 1 253 ? 37.951 2.510 -32.716 1.00 67.62 253 GLN A C 1
ATOM 2053 O O . GLN A 1 253 ? 38.492 1.724 -31.937 1.00 67.62 253 GLN A O 1
ATOM 2058 N N . VAL A 1 254 ? 37.357 2.105 -33.842 1.00 78.88 254 VAL A N 1
ATOM 2059 C CA . VAL A 1 254 ? 37.327 0.703 -34.286 1.00 78.88 254 VAL A CA 1
ATOM 2060 C C . VAL A 1 254 ? 38.244 0.535 -35.492 1.00 78.88 254 VAL A C 1
ATOM 2062 O O . VAL A 1 254 ? 38.152 1.306 -36.444 1.00 78.88 254 VAL A O 1
ATOM 2065 N N . ALA A 1 255 ? 39.105 -0.482 -35.458 1.00 82.69 255 ALA A N 1
ATOM 2066 C CA . ALA A 1 255 ? 39.885 -0.888 -36.621 1.00 82.69 255 ALA A CA 1
ATOM 2067 C C . ALA A 1 255 ? 38.989 -1.525 -37.691 1.00 82.69 255 ALA A C 1
ATOM 2069 O O . ALA A 1 255 ? 38.047 -2.254 -37.372 1.00 82.69 255 ALA A O 1
ATOM 2070 N N . ALA A 1 256 ? 39.313 -1.299 -38.960 1.00 87.44 256 ALA A N 1
ATOM 2071 C CA . ALA A 1 256 ? 38.692 -1.980 -40.081 1.00 87.44 256 ALA A CA 1
ATOM 2072 C C . ALA A 1 256 ? 38.799 -3.501 -39.906 1.00 87.44 256 ALA A C 1
ATOM 2074 O O . ALA A 1 256 ? 39.858 -4.046 -39.594 1.00 87.44 256 ALA A O 1
ATOM 2075 N N . ASN A 1 257 ? 37.691 -4.194 -40.149 1.00 89.81 257 ASN A N 1
ATOM 2076 C CA . ASN A 1 257 ? 37.616 -5.651 -40.131 1.00 89.81 257 ASN A CA 1
ATOM 2077 C C . ASN A 1 257 ? 38.438 -6.275 -41.261 1.00 89.81 257 ASN A C 1
ATOM 2079 O O . ASN A 1 257 ? 38.939 -7.387 -41.119 1.00 89.81 257 ASN A O 1
ATOM 2083 N N . GLU A 1 258 ? 38.554 -5.573 -42.388 1.00 91.25 258 GLU A N 1
ATOM 2084 C CA . GLU A 1 258 ? 39.320 -6.026 -43.543 1.00 91.25 258 GLU A CA 1
ATOM 2085 C C . GLU A 1 258 ? 39.901 -4.834 -44.301 1.00 91.25 258 GLU A C 1
ATOM 2087 O O . GLU A 1 258 ? 39.163 -3.916 -44.681 1.00 91.25 258 GLU A O 1
ATOM 2092 N N . THR A 1 259 ? 41.202 -4.910 -44.586 1.00 91.75 259 THR A N 1
ATOM 2093 C CA . THR A 1 259 ? 41.914 -3.949 -45.428 1.00 91.75 259 THR A CA 1
ATOM 2094 C C . THR A 1 259 ? 42.474 -4.645 -46.661 1.00 91.75 259 THR A C 1
ATOM 2096 O O . THR A 1 259 ? 43.172 -5.651 -46.547 1.00 91.75 259 THR A O 1
ATOM 2099 N N . ALA A 1 260 ? 42.188 -4.103 -47.843 1.00 93.25 260 ALA A N 1
ATOM 2100 C CA . ALA A 1 260 ? 42.685 -4.611 -49.120 1.00 93.25 260 ALA A CA 1
ATOM 2101 C C . ALA A 1 260 ? 43.326 -3.488 -49.934 1.00 93.25 260 ALA A C 1
ATOM 2103 O O . ALA A 1 260 ? 42.965 -2.325 -49.791 1.00 93.25 260 ALA A O 1
ATOM 2104 N N . CYS A 1 261 ? 44.273 -3.824 -50.807 1.00 93.25 261 CYS A N 1
ATOM 2105 C CA . CYS A 1 261 ? 45.074 -2.831 -51.516 1.00 93.25 261 CYS A CA 1
ATOM 2106 C C . CYS A 1 261 ? 45.194 -3.172 -52.997 1.00 93.25 261 CYS A C 1
ATOM 2108 O O . CYS A 1 261 ? 45.409 -4.328 -53.359 1.00 93.25 261 CYS A O 1
ATOM 2110 N N . THR A 1 262 ? 45.129 -2.156 -53.851 1.00 94.25 262 THR A N 1
ATOM 2111 C CA . THR A 1 262 ? 45.411 -2.263 -55.287 1.00 94.25 262 THR A CA 1
ATOM 2112 C C . THR A 1 262 ? 46.373 -1.165 -55.731 1.00 94.25 262 THR A C 1
ATOM 2114 O O . THR A 1 262 ? 46.542 -0.159 -55.040 1.00 94.25 262 THR A O 1
ATOM 2117 N N . GLY A 1 263 ? 46.982 -1.341 -56.903 1.00 91.75 263 GLY A N 1
ATOM 2118 C CA . GLY A 1 263 ? 47.917 -0.377 -57.485 1.00 91.75 263 GLY A CA 1
ATOM 2119 C C . GLY A 1 263 ? 49.372 -0.600 -57.074 1.00 91.75 263 GLY A C 1
ATOM 2120 O O . GLY A 1 263 ? 49.716 -1.592 -56.429 1.00 91.75 263 GLY A O 1
ATOM 2121 N N . VAL A 1 264 ? 50.241 0.317 -57.501 1.00 91.56 264 VAL A N 1
ATOM 2122 C CA . VAL A 1 264 ? 51.693 0.215 -57.312 1.00 91.56 264 VAL A CA 1
ATOM 2123 C C . VAL A 1 264 ? 52.120 1.152 -56.184 1.00 91.56 264 VAL A C 1
ATOM 2125 O O . VAL A 1 264 ? 52.288 2.354 -56.383 1.00 91.56 264 VAL A O 1
ATOM 2128 N N . TRP A 1 265 ? 52.284 0.597 -54.987 1.00 90.69 265 TRP A N 1
ATOM 2129 C CA . TRP A 1 265 ? 52.713 1.329 -53.793 1.00 90.69 265 TRP A CA 1
ATOM 2130 C C . TRP A 1 265 ? 54.231 1.518 -53.738 1.00 90.69 265 TRP A C 1
ATOM 2132 O O . TRP A 1 265 ? 54.985 0.736 -54.323 1.00 90.69 265 TRP A O 1
ATOM 2142 N N . ASP A 1 266 ? 54.669 2.545 -53.012 1.00 91.00 266 ASP A N 1
ATOM 2143 C CA . ASP A 1 266 ? 56.076 2.714 -52.649 1.00 91.00 266 ASP A CA 1
ATOM 2144 C C . ASP A 1 266 ? 56.586 1.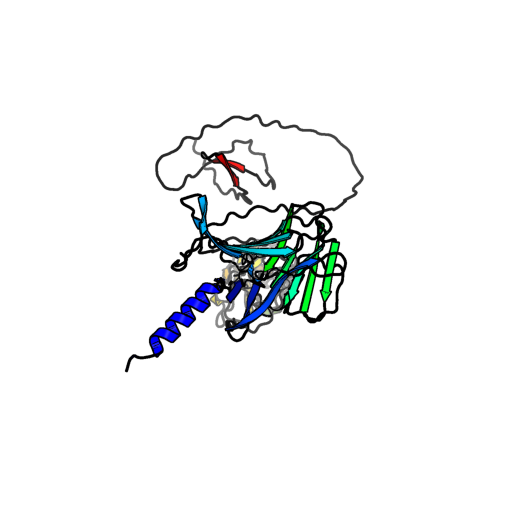506 -51.854 1.00 91.00 266 ASP A C 1
ATOM 2146 O O . ASP A 1 266 ? 55.863 0.930 -51.043 1.00 91.00 266 ASP A O 1
ATOM 2150 N N . ALA A 1 267 ? 57.830 1.092 -52.104 1.00 89.06 267 ALA A N 1
ATOM 2151 C CA . ALA A 1 267 ? 58.394 -0.102 -51.475 1.00 89.06 267 ALA A CA 1
ATOM 2152 C C . ALA A 1 267 ? 58.572 0.054 -49.951 1.00 89.06 267 ALA A C 1
ATOM 2154 O O . ALA A 1 267 ? 58.438 -0.925 -49.215 1.00 89.06 267 ALA A O 1
ATOM 2155 N N . THR A 1 268 ? 58.858 1.273 -49.486 1.00 90.38 268 THR A N 1
ATOM 2156 C CA . THR A 1 268 ? 59.105 1.611 -48.076 1.00 90.38 268 THR A CA 1
ATOM 2157 C C . THR A 1 268 ? 57.807 2.000 -47.369 1.00 90.38 268 THR A C 1
ATOM 2159 O O . THR A 1 268 ? 57.534 1.532 -46.265 1.00 90.38 268 THR A O 1
ATOM 2162 N N . ASN A 1 269 ? 56.986 2.816 -48.028 1.00 88.12 269 ASN A N 1
ATOM 2163 C CA . ASN A 1 269 ? 55.712 3.339 -47.536 1.00 88.12 269 ASN A CA 1
ATOM 2164 C C . ASN A 1 269 ? 54.552 2.657 -48.270 1.00 88.12 269 ASN A C 1
ATOM 2166 O O . ASN A 1 269 ? 53.766 3.279 -48.991 1.00 88.12 269 ASN A O 1
ATOM 2170 N N . ASN A 1 270 ? 54.510 1.332 -48.136 1.00 90.88 270 ASN A N 1
ATOM 2171 C CA . ASN A 1 270 ? 53.546 0.490 -48.828 1.00 90.88 270 ASN A CA 1
ATOM 2172 C C . ASN A 1 270 ? 52.168 0.498 -48.139 1.00 90.88 270 ASN A C 1
ATOM 2174 O O . ASN A 1 270 ? 51.968 1.112 -47.093 1.00 90.88 270 ASN A O 1
ATOM 2178 N N . CYS A 1 271 ? 51.204 -0.226 -48.706 1.00 89.56 271 CYS A N 1
ATOM 2179 C CA . CYS A 1 271 ? 49.839 -0.234 -48.186 1.00 89.56 271 CYS A CA 1
ATOM 2180 C C . CYS A 1 271 ? 49.705 -0.725 -46.732 1.00 89.56 271 CYS A C 1
ATOM 2182 O O . CYS A 1 271 ? 48.806 -0.276 -46.023 1.00 89.56 271 CYS A O 1
ATOM 2184 N N . SER A 1 272 ? 50.593 -1.602 -46.241 1.00 89.44 272 SER A N 1
ATOM 2185 C CA . SER A 1 272 ? 50.501 -2.085 -44.855 1.00 89.44 272 SER A CA 1
ATOM 2186 C C . SER A 1 272 ? 50.801 -0.995 -43.823 1.00 89.44 272 SER A C 1
ATOM 2188 O O . SER A 1 272 ? 50.583 -1.208 -42.638 1.00 89.44 272 SER A O 1
ATOM 2190 N N . LYS A 1 273 ? 51.312 0.160 -44.268 1.00 89.19 273 LYS A N 1
ATOM 2191 C CA . LYS A 1 273 ? 51.509 1.383 -43.478 1.00 89.19 273 LYS A CA 1
ATOM 2192 C C . LYS A 1 273 ? 50.275 2.290 -43.445 1.00 89.19 273 LYS A C 1
ATOM 2194 O O . LYS A 1 273 ? 50.371 3.420 -43.001 1.00 89.19 273 LYS A O 1
ATOM 2199 N N . THR A 1 274 ? 49.143 1.814 -43.966 1.00 85.56 274 THR A N 1
ATOM 2200 C CA . THR A 1 274 ? 47.852 2.528 -43.944 1.00 85.56 274 THR A CA 1
ATOM 2201 C C . THR A 1 274 ? 46.785 1.802 -43.121 1.00 85.56 274 THR A C 1
ATOM 2203 O O . THR A 1 274 ? 45.604 2.160 -43.167 1.00 85.56 274 THR A O 1
ATOM 2206 N N . TYR A 1 275 ? 47.178 0.732 -42.422 1.00 82.00 275 TYR A N 1
ATOM 2207 C CA . TYR A 1 275 ? 46.286 -0.063 -41.583 1.00 82.00 275 TYR A CA 1
ATOM 2208 C C . TYR A 1 275 ? 45.856 0.727 -40.345 1.00 82.00 275 TYR A C 1
ATOM 2210 O O . TYR A 1 275 ? 46.615 1.536 -39.824 1.00 82.00 275 TYR A O 1
ATOM 2218 N N . ASP A 1 276 ? 44.618 0.503 -39.905 1.00 72.94 276 ASP A N 1
ATOM 2219 C CA . ASP A 1 276 ? 44.035 1.213 -38.765 1.00 72.94 276 ASP A CA 1
ATOM 2220 C C . ASP A 1 276 ? 44.841 0.964 -37.475 1.00 72.94 276 ASP A C 1
ATOM 2222 O O . ASP A 1 276 ? 45.378 -0.126 -37.276 1.00 72.94 276 ASP A O 1
ATOM 2226 N N . LEU A 1 277 ? 44.839 1.954 -36.576 1.00 71.06 277 LEU A N 1
ATOM 2227 C CA . LEU A 1 277 ? 45.510 2.036 -35.269 1.00 71.06 277 LEU A CA 1
ATOM 2228 C C . LEU A 1 277 ? 47.013 2.398 -35.245 1.00 71.06 277 LEU A C 1
ATOM 2230 O O . LEU A 1 277 ? 47.575 2.458 -34.151 1.00 71.06 277 LEU A O 1
ATOM 2234 N N . ASP A 1 278 ? 47.660 2.684 -36.378 1.00 70.38 278 ASP A N 1
ATOM 2235 C CA . ASP A 1 278 ? 49.051 3.168 -36.448 1.00 70.38 278 ASP A CA 1
ATOM 2236 C C . ASP A 1 278 ? 49.123 4.579 -37.067 1.00 70.38 278 ASP A C 1
ATOM 2238 O O . ASP A 1 278 ? 49.429 4.767 -38.248 1.00 70.38 278 ASP A O 1
ATOM 2242 N N . TRP A 1 279 ? 48.855 5.587 -36.227 1.00 74.00 279 TRP A N 1
ATOM 2243 C CA . TRP A 1 279 ? 48.719 6.999 -36.616 1.00 74.00 279 TRP A CA 1
ATOM 2244 C C . TRP A 1 279 ? 50.010 7.629 -37.140 1.00 74.00 279 TRP A C 1
ATOM 2246 O O . TRP A 1 279 ? 49.963 8.720 -37.717 1.00 74.00 279 TRP A O 1
ATOM 2256 N N . ASP A 1 280 ? 51.149 6.978 -36.922 1.00 77.25 280 ASP A N 1
ATOM 2257 C CA . ASP A 1 280 ? 52.472 7.532 -37.189 1.00 77.25 280 ASP A CA 1
ATOM 2258 C C . ASP A 1 280 ? 53.063 7.040 -38.512 1.00 77.25 280 ASP A C 1
ATOM 2260 O O . ASP A 1 280 ? 54.050 7.603 -38.997 1.00 77.25 280 ASP A O 1
ATOM 2264 N N . THR A 1 281 ? 52.451 6.028 -39.130 1.00 82.69 281 THR A N 1
ATOM 2265 C CA . THR A 1 281 ? 52.883 5.512 -40.428 1.00 82.69 281 THR A CA 1
ATOM 2266 C C . THR A 1 281 ? 52.018 6.034 -41.570 1.00 82.69 281 THR A C 1
ATOM 2268 O O . THR A 1 281 ? 50.885 6.470 -41.383 1.00 82.69 281 THR A O 1
ATOM 2271 N N . LEU A 1 282 ? 52.608 6.087 -42.765 1.00 86.12 282 LEU A N 1
ATOM 2272 C CA . LEU A 1 282 ? 51.936 6.554 -43.970 1.00 86.12 282 LEU A CA 1
ATOM 2273 C C . LEU A 1 282 ? 52.230 5.618 -45.134 1.00 86.12 282 LEU A C 1
ATOM 2275 O O . LEU A 1 282 ? 53.327 5.066 -45.242 1.00 86.12 282 LEU A O 1
ATOM 2279 N N . GLY A 1 283 ? 51.260 5.487 -46.031 1.00 86.06 283 GLY A N 1
ATOM 2280 C CA . GLY A 1 283 ? 51.427 4.849 -47.328 1.00 86.06 283 GLY A CA 1
ATOM 2281 C C . GLY A 1 283 ? 51.145 5.817 -48.472 1.00 86.06 283 GLY A C 1
ATOM 2282 O O . GLY A 1 283 ? 50.263 6.675 -48.382 1.00 86.06 283 GLY A O 1
ATOM 2283 N N . TYR A 1 284 ? 51.879 5.665 -49.575 1.00 86.38 284 TYR A N 1
ATOM 2284 C CA . TYR A 1 284 ? 51.627 6.411 -50.810 1.00 86.38 284 TYR A CA 1
ATOM 2285 C C . TYR A 1 284 ? 51.922 5.585 -52.069 1.00 86.38 284 TYR A C 1
ATOM 2287 O O . TYR A 1 284 ? 52.666 4.600 -52.062 1.00 86.38 284 TYR A O 1
ATOM 2295 N N . SER A 1 285 ? 51.305 5.987 -53.182 1.00 85.62 285 SER A N 1
ATOM 2296 C CA . SER A 1 285 ? 51.536 5.401 -54.507 1.00 85.62 285 SER A CA 1
ATOM 2297 C C . SER A 1 285 ? 52.921 5.759 -55.056 1.00 85.62 285 SER A C 1
ATOM 2299 O O . SER A 1 285 ? 53.360 6.896 -54.884 1.00 85.62 285 SER A O 1
ATOM 2301 N N . ASN A 1 286 ? 53.552 4.876 -55.832 1.00 84.50 286 ASN A N 1
ATOM 2302 C CA . ASN A 1 286 ? 54.722 5.252 -56.630 1.00 84.50 286 ASN A CA 1
ATOM 2303 C C . ASN A 1 286 ? 54.394 6.404 -57.591 1.00 84.50 286 ASN A C 1
ATOM 2305 O O . ASN A 1 286 ? 53.288 6.474 -58.132 1.00 84.50 286 ASN A O 1
ATOM 2309 N N . LEU A 1 287 ? 55.375 7.276 -57.850 1.00 80.88 287 LEU A N 1
ATOM 2310 C CA . LEU A 1 287 ? 55.230 8.407 -58.770 1.00 80.88 287 LEU A CA 1
ATOM 2311 C C . LEU A 1 287 ? 54.614 7.957 -60.109 1.00 80.88 287 LEU A C 1
ATOM 2313 O O . LEU A 1 287 ? 55.101 7.023 -60.745 1.00 80.88 287 LEU A O 1
ATOM 2317 N N . GLY A 1 288 ? 53.530 8.620 -60.520 1.00 81.75 288 GLY A N 1
ATOM 2318 C CA . GLY A 1 288 ? 52.811 8.326 -61.765 1.00 81.75 288 GLY A CA 1
ATOM 2319 C C . GLY A 1 288 ? 51.815 7.160 -61.705 1.00 81.75 288 GLY A C 1
ATOM 2320 O O . GLY A 1 288 ? 51.186 6.872 -62.719 1.00 81.75 288 GLY A O 1
ATOM 2321 N N . ASN A 1 289 ? 51.637 6.508 -60.551 1.00 85.62 289 ASN A N 1
ATOM 2322 C CA . ASN A 1 289 ? 50.647 5.448 -60.355 1.00 85.62 289 ASN A CA 1
ATOM 2323 C C . ASN A 1 289 ? 49.481 5.915 -59.473 1.00 85.62 289 ASN A C 1
ATOM 2325 O O . ASN A 1 289 ? 49.591 6.893 -58.733 1.00 85.62 289 ASN A O 1
ATOM 2329 N N . VAL A 1 290 ? 48.367 5.185 -59.553 1.00 86.44 290 VAL A N 1
ATOM 2330 C CA . VAL A 1 290 ? 47.250 5.292 -58.610 1.00 86.44 290 VAL A CA 1
ATOM 2331 C C . VAL A 1 290 ? 47.259 4.046 -57.742 1.00 86.44 290 VAL A C 1
ATOM 2333 O O . VAL A 1 290 ? 47.278 2.925 -58.258 1.00 86.44 290 VAL A O 1
ATOM 2336 N N . SER A 1 291 ? 47.235 4.253 -56.434 1.00 91.12 291 SER A N 1
ATOM 2337 C CA . SER A 1 291 ? 47.090 3.189 -55.452 1.00 91.12 291 SER A CA 1
ATOM 2338 C C . SER A 1 291 ? 45.828 3.408 -54.640 1.00 91.12 291 SER A C 1
ATOM 2340 O O . SER A 1 291 ? 45.491 4.539 -54.301 1.00 91.12 291 SER A O 1
ATOM 2342 N N . THR A 1 292 ? 45.121 2.329 -54.328 1.00 92.69 292 THR A N 1
ATOM 2343 C CA . THR A 1 292 ? 43.865 2.395 -53.577 1.00 92.69 292 THR A CA 1
ATOM 2344 C C . THR A 1 292 ? 43.931 1.439 -52.408 1.00 92.69 292 THR A C 1
ATOM 2346 O O . THR A 1 292 ? 44.294 0.276 -52.593 1.00 92.69 292 THR A O 1
ATOM 2349 N N . VAL A 1 293 ? 43.583 1.921 -51.218 1.00 92.81 293 VAL A N 1
ATOM 2350 C CA . VAL A 1 293 ? 43.299 1.060 -50.070 1.00 92.81 293 VAL A CA 1
ATOM 2351 C C . VAL A 1 293 ? 41.797 1.024 -49.833 1.00 92.81 293 VAL A C 1
ATOM 2353 O O . VAL A 1 293 ? 41.121 2.046 -49.906 1.00 92.81 293 VAL A O 1
ATOM 2356 N N . TYR A 1 294 ? 41.278 -0.169 -49.590 1.00 93.75 294 TYR A N 1
ATOM 2357 C CA . TYR A 1 294 ? 39.889 -0.439 -49.272 1.00 93.75 294 TYR A CA 1
ATOM 2358 C C . TYR A 1 294 ? 39.806 -0.835 -47.809 1.00 93.75 294 TYR A C 1
ATOM 2360 O O . TYR A 1 294 ? 40.507 -1.759 -47.400 1.00 93.75 294 TYR A O 1
ATOM 2368 N N . LYS A 1 295 ? 38.946 -0.175 -47.038 1.00 93.50 295 LYS A N 1
ATOM 2369 C CA . LYS A 1 295 ? 38.712 -0.490 -45.627 1.00 93.50 295 LYS A CA 1
ATOM 2370 C C . LYS A 1 295 ? 37.263 -0.829 -45.404 1.00 93.50 295 LYS A C 1
ATOM 2372 O O . LYS A 1 295 ? 36.373 -0.188 -45.958 1.00 93.50 295 LYS A O 1
ATOM 2377 N N . ASN A 1 296 ? 37.041 -1.854 -44.600 1.00 93.25 296 ASN A N 1
ATOM 2378 C CA . ASN A 1 296 ? 35.720 -2.393 -44.366 1.00 93.25 296 ASN A CA 1
ATOM 2379 C C . ASN A 1 296 ? 35.418 -2.446 -42.883 1.00 93.25 296 ASN A C 1
ATOM 2381 O O . ASN A 1 296 ? 36.198 -3.012 -42.124 1.00 93.25 296 ASN A O 1
ATOM 2385 N N . TYR A 1 297 ? 34.265 -1.919 -42.504 1.00 92.25 297 TYR A N 1
ATOM 2386 C CA . TYR A 1 297 ? 33.798 -1.863 -41.132 1.00 92.25 297 TYR A CA 1
ATOM 2387 C C . TYR A 1 297 ? 32.457 -2.582 -41.033 1.00 92.25 297 TYR A C 1
ATOM 2389 O O . TYR A 1 297 ? 31.501 -2.214 -41.709 1.00 92.25 297 TYR A O 1
ATOM 2397 N N . THR A 1 298 ? 32.364 -3.603 -40.192 1.00 91.00 298 THR A N 1
ATOM 2398 C CA . THR A 1 298 ? 31.101 -4.254 -39.849 1.00 91.00 298 THR A CA 1
ATOM 2399 C C . THR A 1 298 ? 30.252 -3.260 -39.065 1.00 91.00 298 THR A C 1
ATOM 2401 O O . THR A 1 298 ? 30.683 -2.773 -38.017 1.00 91.00 298 THR A O 1
ATOM 2404 N N . THR A 1 299 ? 29.058 -2.946 -39.569 1.00 87.62 299 THR A N 1
ATOM 2405 C CA . THR A 1 299 ? 28.126 -2.039 -38.886 1.00 87.62 299 THR A CA 1
ATOM 2406 C C . THR A 1 299 ? 27.710 -2.641 -37.553 1.00 87.62 299 THR A C 1
ATOM 2408 O O . THR A 1 299 ? 27.303 -3.805 -37.497 1.00 87.62 299 THR A O 1
ATOM 2411 N N . ARG A 1 300 ? 27.794 -1.861 -36.473 1.00 83.00 300 ARG A N 1
ATOM 2412 C CA . ARG A 1 300 ? 27.288 -2.290 -35.164 1.00 83.00 300 ARG A CA 1
ATOM 2413 C C . ARG A 1 300 ? 25.758 -2.258 -35.147 1.00 83.00 300 ARG A C 1
ATOM 2415 O O . ARG A 1 300 ? 25.151 -1.425 -35.814 1.00 83.00 300 ARG A O 1
ATOM 2422 N N . SER A 1 301 ? 25.143 -3.147 -34.365 1.00 80.44 301 SER A N 1
ATOM 2423 C CA . SER A 1 301 ? 23.700 -3.070 -34.104 1.00 80.44 301 SER A CA 1
ATOM 2424 C C . SER A 1 301 ? 23.366 -1.721 -33.460 1.00 80.44 301 SER A C 1
ATOM 2426 O O . SER A 1 301 ? 24.082 -1.281 -32.559 1.00 80.44 301 SER A O 1
ATOM 2428 N N . GLY A 1 302 ? 22.326 -1.051 -33.959 1.00 76.69 302 GLY A N 1
ATOM 2429 C CA . GLY A 1 302 ? 21.922 0.286 -33.512 1.00 76.69 302 GLY A CA 1
ATOM 2430 C C . GLY A 1 302 ? 22.775 1.443 -34.043 1.00 76.69 302 GLY A C 1
ATOM 2431 O O . GLY A 1 302 ? 22.492 2.587 -33.693 1.00 76.69 302 GLY A O 1
ATOM 2432 N N . ALA A 1 303 ? 23.795 1.181 -34.875 1.00 82.00 303 ALA A N 1
ATOM 2433 C CA . ALA A 1 303 ? 24.578 2.243 -35.503 1.00 82.00 303 ALA A CA 1
ATOM 2434 C C . ALA A 1 303 ? 23.714 3.089 -36.454 1.00 82.00 303 ALA A C 1
ATOM 2436 O O . ALA A 1 303 ? 22.957 2.553 -37.262 1.00 82.00 303 ALA A O 1
ATOM 2437 N N . ASP A 1 304 ? 23.858 4.407 -36.362 1.00 83.44 304 ASP A N 1
ATOM 2438 C CA . ASP A 1 304 ? 23.059 5.396 -37.083 1.00 83.44 304 ASP A CA 1
ATOM 2439 C C . ASP A 1 304 ? 23.887 6.118 -38.168 1.00 83.44 304 ASP A C 1
ATOM 2441 O O . ASP A 1 304 ? 25.101 6.297 -37.983 1.00 83.44 304 ASP A O 1
ATOM 2445 N N . PRO A 1 305 ? 23.262 6.594 -39.272 1.00 87.00 305 PRO A N 1
ATOM 2446 C CA . PRO A 1 305 ? 23.935 7.359 -40.319 1.00 87.00 305 PRO A CA 1
ATOM 2447 C C . PRO A 1 305 ? 24.685 8.621 -39.893 1.00 87.00 305 PRO A C 1
ATOM 2449 O O . PRO A 1 305 ? 25.504 9.117 -40.662 1.00 87.00 305 PRO A O 1
ATOM 2452 N N . SER A 1 306 ? 24.460 9.127 -38.680 1.00 86.12 306 SER A N 1
ATOM 2453 C CA . SER A 1 306 ? 25.280 10.191 -38.091 1.00 86.12 306 SER A CA 1
ATOM 2454 C C . SER A 1 306 ? 26.666 9.732 -37.607 1.00 86.12 306 SER A C 1
ATOM 2456 O O . SER A 1 306 ? 27.448 10.565 -37.148 1.00 86.12 306 SER A O 1
ATOM 2458 N N . SER A 1 307 ? 27.004 8.442 -37.727 1.00 88.69 307 SER A N 1
ATOM 2459 C CA . SER A 1 307 ? 28.381 7.967 -37.540 1.00 88.69 307 SER A CA 1
ATOM 2460 C C . SER A 1 307 ? 29.332 8.638 -38.539 1.00 88.69 307 SER A C 1
ATOM 2462 O O . SER A 1 307 ? 28.939 9.064 -39.629 1.00 88.69 307 SER A O 1
ATOM 2464 N N . MET A 1 308 ? 30.605 8.732 -38.171 1.00 90.81 308 MET A N 1
ATOM 2465 C CA . MET A 1 308 ? 31.577 9.573 -38.863 1.00 90.81 308 MET A CA 1
ATOM 2466 C C . MET A 1 308 ? 32.853 8.803 -39.184 1.00 90.81 308 MET A C 1
ATOM 2468 O O . MET A 1 308 ? 33.350 8.024 -38.372 1.00 90.81 308 MET A O 1
ATOM 2472 N N . LEU A 1 309 ? 33.414 9.072 -40.360 1.00 91.50 309 LEU A N 1
ATOM 2473 C CA . LEU A 1 309 ? 34.736 8.604 -40.751 1.00 91.50 309 LEU A CA 1
ATOM 2474 C C . LEU A 1 309 ? 35.732 9.757 -40.606 1.00 91.50 309 LEU A C 1
ATOM 2476 O O . LEU A 1 309 ? 35.668 10.727 -41.350 1.00 91.50 309 LEU A O 1
ATOM 2480 N N . GLU A 1 310 ? 36.667 9.656 -39.673 1.00 90.31 310 GLU A N 1
ATOM 2481 C CA . GLU A 1 310 ? 37.795 10.583 -39.568 1.00 90.31 310 GLU A CA 1
ATOM 2482 C C . GLU A 1 310 ? 38.964 10.045 -40.399 1.00 90.31 310 GLU A C 1
ATOM 2484 O O . GLU A 1 310 ? 39.285 8.858 -40.336 1.00 90.31 310 GLU A O 1
ATOM 2489 N N . ILE A 1 311 ? 39.611 10.897 -41.188 1.00 89.75 311 ILE A N 1
ATOM 2490 C CA . ILE A 1 311 ? 40.771 10.530 -42.004 1.00 89.75 311 ILE A CA 1
ATOM 2491 C C . ILE A 1 311 ? 41.961 11.425 -41.671 1.00 89.75 311 ILE A C 1
ATOM 2493 O O . ILE A 1 311 ? 41.793 12.612 -41.388 1.00 89.75 311 ILE A O 1
ATOM 2497 N N . ARG A 1 312 ? 43.174 10.869 -41.760 1.00 88.94 312 ARG A N 1
ATOM 2498 C CA . ARG A 1 312 ? 44.426 11.628 -41.696 1.00 88.94 312 ARG A CA 1
ATOM 2499 C C . ARG A 1 312 ? 45.235 11.439 -42.964 1.00 88.94 312 ARG A C 1
ATOM 2501 O O . ARG A 1 312 ? 45.557 10.318 -43.361 1.00 88.94 312 ARG A O 1
ATOM 2508 N N . TYR A 1 313 ? 45.617 12.551 -43.570 1.00 88.88 313 TYR A N 1
ATOM 2509 C CA . TYR A 1 313 ? 46.401 12.567 -44.800 1.00 88.88 313 TYR A CA 1
ATOM 2510 C C . TYR A 1 313 ? 47.477 13.649 -44.766 1.00 88.88 313 TYR A C 1
ATOM 2512 O O . TYR A 1 313 ? 47.433 14.552 -43.940 1.00 88.88 313 TYR A O 1
ATOM 2520 N N . GLY A 1 314 ? 48.463 13.580 -45.660 1.00 85.00 314 GLY A N 1
ATOM 2521 C CA . GLY A 1 314 ? 49.544 14.564 -45.720 1.00 85.00 314 GLY A CA 1
ATOM 2522 C C . GLY A 1 314 ? 50.003 14.912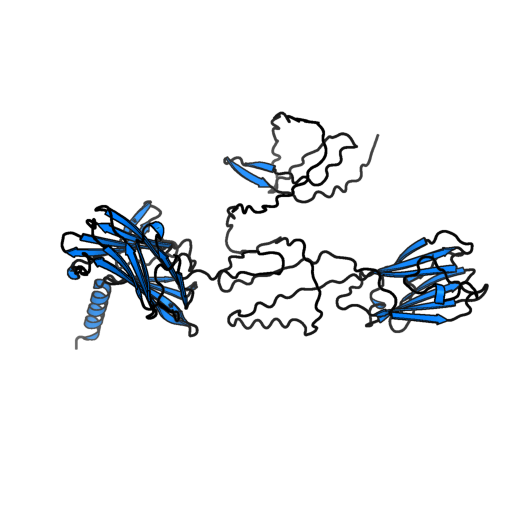 -47.129 1.00 85.00 314 GLY A C 1
ATOM 2523 O O . GLY A 1 314 ? 49.740 14.207 -48.108 1.00 85.00 314 GLY A O 1
ATOM 2524 N N . TYR A 1 315 ? 50.733 16.022 -47.205 1.00 81.81 315 TYR A N 1
ATOM 2525 C CA . TYR A 1 315 ? 51.324 16.529 -48.438 1.00 81.81 315 TYR A CA 1
ATOM 2526 C C . TYR A 1 315 ? 52.572 15.736 -48.834 1.00 81.81 315 TYR A C 1
ATOM 2528 O O . TYR A 1 315 ? 53.349 15.296 -47.977 1.00 81.81 315 TYR A O 1
ATOM 2536 N N . SER A 1 316 ? 52.796 15.604 -50.143 1.00 69.19 316 SER A N 1
ATOM 2537 C CA . SER A 1 316 ? 54.031 15.050 -50.701 1.00 69.19 316 SER A CA 1
ATOM 2538 C C . SER A 1 316 ? 55.229 15.887 -50.225 1.00 69.19 316 SER A C 1
ATOM 2540 O O . SER A 1 316 ? 55.393 17.026 -50.659 1.00 69.19 316 SER A O 1
ATOM 2542 N N . GLY A 1 317 ? 56.038 15.357 -49.300 1.00 70.19 317 GLY A N 1
ATOM 2543 C CA . GLY A 1 317 ? 57.171 16.079 -48.697 1.00 70.19 317 GLY A CA 1
ATOM 2544 C C . GLY A 1 317 ? 57.255 16.056 -47.165 1.00 70.19 317 GLY A C 1
ATOM 2545 O O . GLY A 1 317 ? 58.182 16.643 -46.619 1.00 70.19 317 GLY A O 1
ATOM 2546 N N . GLY A 1 318 ? 56.338 15.372 -46.466 1.00 67.69 318 GLY A N 1
ATOM 2547 C CA . GLY A 1 318 ? 56.469 15.112 -45.021 1.00 67.69 318 GLY A CA 1
ATOM 2548 C C . GLY A 1 318 ? 55.885 16.191 -44.101 1.00 67.69 318 GLY A C 1
ATOM 2549 O O . GLY A 1 318 ? 56.382 16.388 -42.996 1.00 67.69 318 GLY A O 1
ATOM 2550 N N . GLY A 1 319 ? 54.839 16.899 -44.541 1.00 70.25 319 GLY A N 1
ATOM 2551 C CA . GLY A 1 319 ? 54.100 17.836 -43.686 1.00 70.25 319 GLY A CA 1
ATOM 2552 C C . GLY A 1 319 ? 53.285 17.135 -42.591 1.00 70.25 319 GLY A C 1
ATOM 2553 O O . GLY A 1 319 ? 52.902 15.975 -42.743 1.00 70.25 319 GLY A O 1
ATOM 2554 N N . ALA A 1 320 ? 52.996 17.852 -41.498 1.00 68.06 320 ALA A N 1
ATOM 2555 C CA . ALA A 1 320 ? 52.096 17.379 -40.447 1.00 68.06 320 ALA A CA 1
ATOM 2556 C C . ALA A 1 320 ? 50.735 16.988 -41.052 1.00 68.06 320 ALA A C 1
ATOM 2558 O O . ALA A 1 320 ? 50.158 17.759 -41.819 1.00 68.06 320 ALA A O 1
ATOM 2559 N N . GLY A 1 321 ? 50.256 15.778 -40.746 1.00 79.19 321 GLY A N 1
ATOM 2560 C CA . GLY A 1 321 ? 49.001 15.276 -41.306 1.00 79.19 321 GLY A CA 1
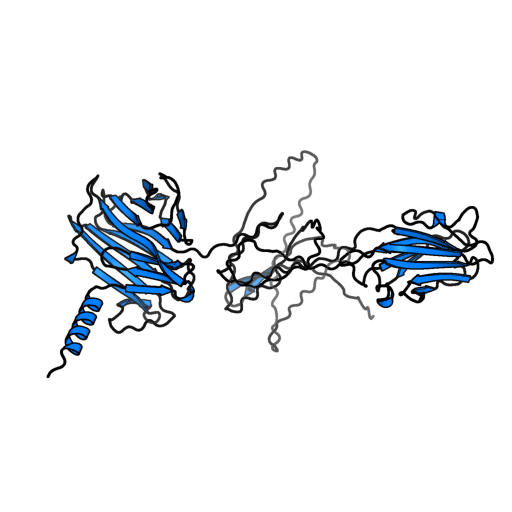ATOM 2561 C C . GLY A 1 321 ? 47.804 16.175 -40.968 1.00 79.19 321 GLY A C 1
ATOM 2562 O O . GLY A 1 321 ? 47.679 16.638 -39.835 1.00 79.19 321 GLY A O 1
ATOM 2563 N N . VAL A 1 322 ? 46.947 16.411 -41.958 1.00 84.94 322 VAL A N 1
ATOM 2564 C CA . VAL A 1 322 ? 45.659 17.105 -41.848 1.00 84.94 322 VAL A CA 1
ATOM 2565 C C . VAL A 1 322 ? 44.585 16.083 -41.482 1.00 84.94 322 VAL A C 1
ATOM 2567 O O . VAL A 1 322 ? 44.633 14.947 -41.954 1.00 84.94 322 VAL A O 1
ATOM 2570 N N . TYR A 1 323 ? 43.643 16.501 -40.638 1.00 87.00 323 TYR A N 1
ATOM 2571 C CA . TYR A 1 323 ? 42.499 15.706 -40.201 1.00 87.00 323 TYR A CA 1
ATOM 2572 C C . TYR A 1 323 ? 41.245 16.196 -40.913 1.00 87.00 323 TYR A C 1
ATOM 2574 O O . TYR A 1 323 ? 41.013 17.404 -40.994 1.00 87.00 323 TYR A O 1
ATOM 2582 N N . GLU A 1 324 ? 40.428 15.266 -41.386 1.00 90.00 324 GLU A N 1
ATOM 2583 C CA . GLU A 1 324 ? 39.134 15.576 -41.981 1.00 90.00 324 GLU A CA 1
ATOM 2584 C C . GLU A 1 324 ? 38.075 14.607 -41.451 1.00 90.00 324 GLU A C 1
ATOM 2586 O O . GLU A 1 324 ? 38.257 13.391 -41.457 1.00 90.00 324 GLU A O 1
ATOM 2591 N N . ASN A 1 325 ? 36.967 15.175 -40.984 1.00 90.62 325 ASN A N 1
ATOM 2592 C CA . ASN A 1 325 ? 35.811 14.453 -40.476 1.00 90.62 325 ASN A CA 1
ATOM 2593 C C . ASN A 1 325 ? 34.759 14.359 -41.577 1.00 90.62 325 ASN A C 1
ATOM 2595 O O . ASN A 1 325 ? 34.190 15.370 -41.987 1.00 90.62 325 ASN A O 1
ATOM 2599 N N . LEU A 1 326 ? 34.503 13.145 -42.053 1.00 92.12 326 LEU A N 1
ATOM 2600 C CA . LEU A 1 326 ? 33.577 12.870 -43.141 1.00 92.12 326 LEU A CA 1
ATOM 2601 C C . LEU A 1 326 ? 32.259 12.321 -42.598 1.00 92.12 326 LEU A C 1
ATOM 2603 O O . LEU A 1 326 ? 32.214 11.265 -41.962 1.00 92.12 326 LEU A O 1
ATOM 2607 N N . THR A 1 327 ? 31.166 13.018 -42.903 1.00 91.19 327 THR A N 1
ATOM 2608 C CA . THR A 1 327 ? 29.810 12.484 -42.747 1.00 91.19 327 THR A CA 1
ATOM 2609 C C . THR A 1 327 ? 29.575 11.391 -43.784 1.00 91.19 327 THR A C 1
ATOM 2611 O O . THR A 1 327 ? 29.917 11.567 -44.953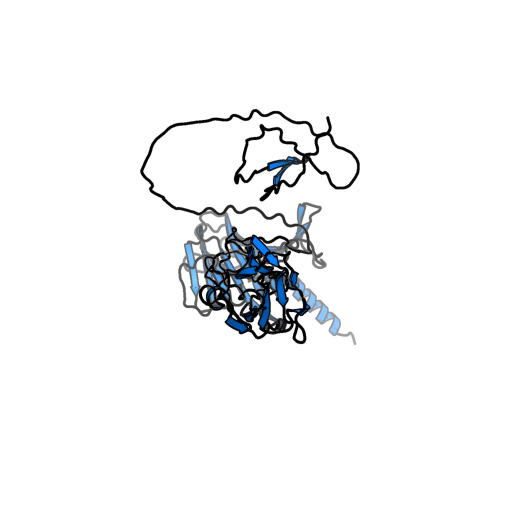 1.00 91.19 327 THR A O 1
ATOM 2614 N N . ILE A 1 328 ? 28.983 10.270 -43.372 1.00 92.19 328 ILE A N 1
ATOM 2615 C CA . ILE A 1 328 ? 28.748 9.115 -44.241 1.00 92.19 328 ILE A CA 1
ATOM 2616 C C . ILE A 1 328 ? 27.330 9.221 -44.833 1.00 92.19 328 ILE A C 1
ATOM 2618 O O . ILE A 1 328 ? 26.359 9.110 -44.084 1.00 92.19 328 ILE A O 1
ATOM 2622 N N . PRO A 1 329 ? 27.167 9.421 -46.155 1.00 91.56 329 PRO A N 1
ATOM 2623 C CA . PRO A 1 329 ? 25.859 9.485 -46.800 1.00 91.56 329 PRO A CA 1
ATOM 2624 C C . PRO A 1 329 ? 25.020 8.232 -46.545 1.00 91.56 329 PRO A C 1
ATOM 2626 O O . PRO A 1 329 ? 25.547 7.122 -46.584 1.00 91.56 329 PRO A O 1
ATOM 2629 N N . ALA A 1 330 ? 23.705 8.404 -46.377 1.00 90.06 330 ALA A N 1
ATOM 2630 C CA . ALA A 1 330 ? 22.753 7.312 -46.143 1.00 90.06 330 ALA A CA 1
ATOM 2631 C C . ALA A 1 330 ? 22.863 6.173 -47.178 1.00 90.06 330 ALA A C 1
ATOM 2633 O O . ALA A 1 330 ? 22.739 5.004 -46.826 1.00 90.06 330 ALA A O 1
ATOM 2634 N N . ASP A 1 331 ? 23.182 6.485 -48.436 1.00 90.56 331 ASP A N 1
ATOM 2635 C CA . ASP A 1 331 ? 23.322 5.477 -49.494 1.00 90.56 331 ASP A CA 1
ATOM 2636 C C . ASP A 1 331 ? 24.509 4.519 -49.273 1.00 90.56 331 ASP A C 1
ATOM 2638 O O . ASP A 1 331 ? 24.502 3.403 -49.788 1.00 90.56 331 ASP A O 1
ATOM 2642 N N . CYS A 1 332 ? 25.513 4.916 -48.484 1.00 90.94 332 CYS A N 1
ATOM 2643 C CA . CYS A 1 332 ? 26.633 4.055 -48.096 1.00 90.94 332 CYS A CA 1
ATOM 2644 C C . CYS A 1 332 ? 26.249 3.040 -47.000 1.00 90.94 332 CYS A C 1
ATOM 2646 O O . CYS A 1 332 ? 26.990 2.090 -46.763 1.00 90.94 332 CYS A O 1
ATOM 2648 N N . TRP A 1 333 ? 25.117 3.245 -46.311 1.00 88.12 333 TRP A N 1
ATOM 2649 C CA . TRP A 1 333 ? 24.672 2.458 -45.149 1.00 88.12 333 TRP A CA 1
ATOM 2650 C C . TRP A 1 333 ? 23.860 1.211 -45.499 1.00 88.12 333 TRP A C 1
ATOM 2652 O O . TRP A 1 333 ? 23.314 0.551 -44.619 1.00 88.12 333 TRP A O 1
ATOM 2662 N N . ASN A 1 334 ? 23.755 0.852 -46.775 1.00 70.62 334 ASN A N 1
ATOM 2663 C CA . ASN A 1 334 ? 22.829 -0.187 -47.227 1.00 70.62 334 ASN A CA 1
ATOM 2664 C C . ASN A 1 334 ? 23.304 -1.637 -47.005 1.00 70.62 334 ASN A C 1
ATOM 2666 O O . ASN A 1 334 ? 22.787 -2.563 -47.630 1.00 70.62 334 ASN A O 1
ATOM 2670 N N . THR A 1 335 ? 24.275 -1.858 -46.122 1.00 64.44 335 THR A N 1
ATOM 2671 C CA . THR A 1 335 ? 24.881 -3.170 -45.878 1.00 64.44 335 THR A CA 1
ATOM 2672 C C . THR A 1 335 ? 25.217 -3.356 -44.402 1.00 64.44 335 THR A C 1
ATOM 2674 O O . THR A 1 335 ? 25.430 -2.397 -43.669 1.00 64.44 335 THR A O 1
ATOM 2677 N N . THR A 1 336 ? 25.388 -4.612 -43.981 1.00 81.75 336 THR A N 1
ATOM 2678 C CA . THR A 1 336 ? 26.004 -4.971 -42.690 1.00 81.75 336 THR A CA 1
ATOM 2679 C C . THR A 1 336 ? 27.492 -4.570 -42.598 1.00 81.75 336 THR A C 1
ATOM 2681 O O . THR A 1 336 ? 28.190 -4.964 -41.661 1.00 81.75 336 THR A O 1
ATOM 2684 N N . ARG A 1 337 ? 28.029 -3.870 -43.611 1.00 88.00 337 ARG A N 1
ATOM 2685 C CA . ARG A 1 337 ? 29.456 -3.612 -43.820 1.00 88.00 337 ARG A CA 1
ATOM 2686 C C . ARG A 1 337 ? 29.683 -2.298 -44.577 1.00 88.00 337 ARG A C 1
ATOM 2688 O O . ARG A 1 337 ? 29.627 -2.276 -45.799 1.00 88.00 337 ARG A O 1
ATOM 2695 N N . LEU A 1 338 ? 30.086 -1.236 -43.890 1.00 91.06 338 LEU A N 1
ATOM 2696 C CA . LEU A 1 338 ? 30.552 -0.018 -44.554 1.00 91.06 338 LEU A CA 1
ATOM 2697 C C . LEU A 1 338 ? 31.890 -0.270 -45.248 1.00 91.06 338 LEU A C 1
ATOM 2699 O O . LEU A 1 338 ? 32.814 -0.812 -44.641 1.00 91.06 338 LEU A O 1
ATOM 2703 N N . GLN A 1 339 ? 32.012 0.140 -46.509 1.00 93.12 339 GLN A N 1
ATOM 2704 C CA . GLN A 1 339 ? 33.245 -0.005 -47.280 1.00 93.12 339 GLN A CA 1
ATOM 2705 C C . GLN A 1 339 ? 33.702 1.355 -47.792 1.00 93.12 339 GLN A C 1
ATOM 2707 O O . GLN A 1 339 ? 32.912 2.100 -48.369 1.00 93.12 339 GLN A O 1
ATOM 2712 N N . PHE A 1 340 ? 34.985 1.650 -47.623 1.00 93.25 340 PHE A N 1
ATOM 2713 C CA . PHE A 1 340 ? 35.601 2.897 -48.060 1.00 93.25 340 PHE A CA 1
ATOM 2714 C C . PHE A 1 340 ? 36.797 2.611 -48.951 1.00 93.25 340 PHE A C 1
ATOM 2716 O O . PHE A 1 340 ? 37.553 1.680 -48.686 1.00 93.25 340 PHE A O 1
ATOM 2723 N N . ALA A 1 341 ? 36.966 3.414 -49.995 1.00 92.69 341 ALA A N 1
ATOM 2724 C CA . ALA A 1 341 ? 38.111 3.380 -50.887 1.00 92.69 341 ALA A CA 1
ATOM 2725 C C . ALA A 1 341 ? 38.866 4.704 -50.784 1.00 92.69 341 ALA A C 1
ATOM 2727 O O . ALA A 1 341 ? 38.281 5.775 -50.950 1.00 92.69 341 ALA A O 1
ATOM 2728 N N . PHE A 1 342 ? 40.170 4.617 -50.547 1.00 89.88 342 PHE A N 1
ATOM 2729 C CA . PHE A 1 342 ? 41.073 5.756 -50.436 1.00 89.88 342 PHE A CA 1
ATOM 2730 C C . PHE A 1 342 ? 42.072 5.674 -51.579 1.00 89.88 342 PHE A C 1
ATOM 2732 O O . PHE A 1 342 ? 43.002 4.865 -51.555 1.00 89.88 342 PHE A O 1
ATOM 2739 N N . GLY A 1 343 ? 41.833 6.462 -52.622 1.00 85.75 343 GLY A N 1
ATOM 2740 C CA . GLY A 1 343 ? 42.701 6.548 -53.787 1.00 85.75 343 GLY A CA 1
ATOM 2741 C C . GLY A 1 343 ? 43.766 7.618 -53.581 1.00 85.75 343 GLY A C 1
ATOM 2742 O O . GLY A 1 343 ? 43.426 8.791 -53.461 1.00 85.75 343 GLY A O 1
ATOM 2743 N N . SER A 1 344 ? 45.037 7.226 -53.578 1.00 78.38 344 SER A N 1
ATOM 2744 C CA . SER A 1 344 ? 46.186 8.130 -53.623 1.00 78.38 344 SER A CA 1
ATOM 2745 C C . SER A 1 344 ? 46.800 8.121 -55.020 1.00 78.38 344 SER A C 1
ATOM 2747 O O . SER A 1 344 ? 47.018 7.065 -55.622 1.00 78.38 344 SER A O 1
ATOM 2749 N N . SER A 1 345 ? 47.090 9.319 -55.527 1.00 75.31 345 SER A N 1
ATOM 2750 C CA . SER A 1 345 ? 48.032 9.518 -56.624 1.00 75.31 345 SER A CA 1
ATOM 2751 C C . SER A 1 345 ? 49.118 10.488 -56.172 1.00 75.31 345 SER A C 1
ATOM 2753 O O . SER A 1 345 ? 48.817 11.547 -55.623 1.00 75.31 345 SER A O 1
ATOM 2755 N N . PHE A 1 346 ? 50.382 10.155 -56.433 1.00 58.25 346 PHE A N 1
ATOM 2756 C CA . PHE A 1 346 ? 51.535 10.932 -55.957 1.00 58.25 346 PHE A CA 1
ATOM 2757 C C . PHE A 1 346 ? 51.516 12.407 -56.404 1.00 58.25 346 PHE A C 1
ATOM 2759 O O . PHE A 1 346 ? 52.153 13.246 -55.777 1.00 58.25 346 PHE A O 1
ATOM 2766 N N . THR A 1 347 ? 50.809 12.737 -57.491 1.00 62.09 347 THR A N 1
ATOM 2767 C CA . THR A 1 347 ? 50.855 14.073 -58.099 1.00 62.09 347 THR A CA 1
ATOM 2768 C C . THR A 1 347 ? 49.573 14.891 -57.988 1.00 62.09 347 THR A C 1
ATOM 2770 O O . THR A 1 347 ? 49.668 16.103 -58.144 1.00 62.09 347 THR A O 1
ATOM 2773 N N . ASN A 1 348 ? 48.388 14.304 -57.754 1.00 63.91 348 ASN A N 1
ATOM 2774 C CA . ASN A 1 348 ? 47.155 15.016 -58.124 1.00 63.91 348 ASN A CA 1
ATOM 2775 C C . ASN A 1 348 ? 46.044 15.111 -57.076 1.00 63.91 348 ASN A C 1
ATOM 2777 O O . ASN A 1 348 ? 45.346 16.116 -57.127 1.00 63.91 348 ASN A O 1
ATOM 2781 N N . TYR A 1 349 ? 45.834 14.146 -56.179 1.00 78.12 349 TYR A N 1
ATOM 2782 C CA . TYR A 1 349 ? 44.778 14.224 -55.151 1.00 78.12 349 TYR A CA 1
ATOM 2783 C C . TYR A 1 349 ? 44.731 12.948 -54.292 1.00 78.12 349 TYR A C 1
ATOM 2785 O O . TYR A 1 349 ? 45.087 11.861 -54.769 1.00 78.12 349 TYR A O 1
ATOM 2793 N N . LEU A 1 350 ? 44.189 13.081 -53.077 1.00 85.50 350 LEU A N 1
ATOM 2794 C CA . LEU A 1 350 ? 43.577 11.992 -52.313 1.00 85.50 350 LEU A CA 1
ATOM 2795 C C . LEU A 1 350 ? 42.075 12.018 -52.586 1.00 85.50 350 LEU A C 1
ATOM 2797 O O . LEU A 1 350 ? 41.455 13.081 -52.522 1.00 85.50 350 LEU A O 1
ATOM 2801 N N . VAL A 1 351 ? 41.483 10.860 -52.861 1.00 89.88 351 VAL A N 1
ATOM 2802 C CA . VAL A 1 351 ? 40.026 10.748 -52.907 1.00 89.88 351 VAL A CA 1
ATOM 2803 C C . VAL A 1 351 ? 39.521 9.686 -51.965 1.00 89.88 351 VAL A C 1
ATOM 2805 O O . VAL A 1 351 ? 40.073 8.588 -51.907 1.00 89.88 351 VAL A O 1
ATOM 2808 N N . VAL A 1 352 ? 38.430 10.019 -5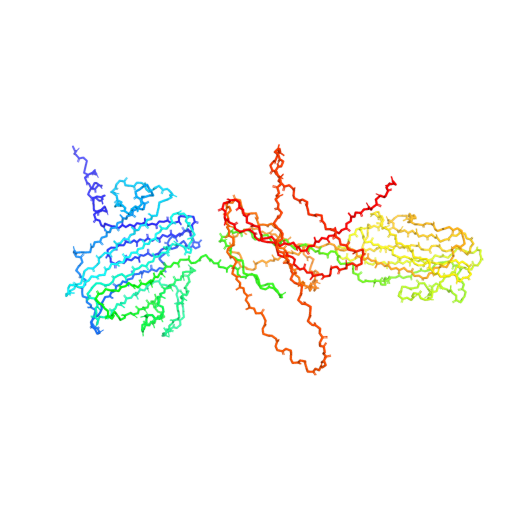1.289 1.00 92.62 352 VAL A N 1
ATOM 2809 C CA . VAL A 1 352 ? 37.693 9.107 -50.429 1.00 92.62 352 VAL A CA 1
ATOM 2810 C C . VAL A 1 352 ? 36.349 8.827 -51.070 1.00 92.62 352 VAL A C 1
ATOM 2812 O O . VAL A 1 352 ? 35.621 9.753 -51.417 1.00 92.62 352 VAL A O 1
ATOM 2815 N N . ALA A 1 353 ? 36.017 7.554 -51.230 1.00 94.25 353 ALA A N 1
ATOM 2816 C CA . ALA A 1 353 ? 34.714 7.098 -51.689 1.00 94.25 353 ALA A CA 1
ATOM 2817 C C . ALA A 1 353 ? 34.135 6.084 -50.703 1.00 94.25 353 ALA A C 1
ATOM 2819 O O . ALA A 1 353 ? 34.888 5.352 -50.061 1.00 94.25 353 ALA A O 1
ATOM 2820 N N . CYS A 1 354 ? 32.810 6.008 -50.613 1.00 95.19 354 CYS A N 1
ATOM 2821 C CA . CYS A 1 354 ? 32.124 4.903 -49.944 1.00 95.19 354 CYS A CA 1
ATOM 2822 C C . CYS A 1 354 ? 31.527 3.966 -50.996 1.00 95.19 354 CYS A C 1
ATOM 2824 O O . CYS A 1 354 ? 31.229 4.408 -52.102 1.00 95.19 354 CYS A O 1
ATOM 2826 N N . PHE A 1 355 ? 31.315 2.696 -50.671 1.00 94.75 355 PHE A N 1
ATOM 2827 C CA . PHE A 1 355 ? 30.535 1.803 -51.524 1.00 94.75 355 PHE A CA 1
ATOM 2828 C C . PHE A 1 355 ? 29.055 1.887 -51.160 1.00 94.75 355 PHE A C 1
ATOM 2830 O O . PHE A 1 355 ? 28.699 1.709 -50.000 1.00 94.75 355 PHE A O 1
ATOM 2837 N N . ASN A 1 356 ? 28.189 2.101 -52.149 1.00 91.81 356 ASN A N 1
ATOM 2838 C CA . ASN A 1 356 ? 26.733 2.117 -51.962 1.00 91.81 356 ASN A CA 1
ATOM 2839 C C . ASN A 1 356 ? 26.057 0.830 -52.476 1.00 91.81 356 ASN A C 1
ATOM 2841 O O . ASN A 1 356 ? 24.907 0.847 -52.913 1.00 91.81 356 ASN A O 1
ATOM 2845 N N . GLY A 1 357 ? 26.790 -0.283 -52.547 1.00 90.62 357 GLY A N 1
ATOM 2846 C CA . GLY A 1 357 ? 26.298 -1.557 -53.085 1.00 90.62 357 GLY A CA 1
ATOM 2847 C C . GLY A 1 357 ? 26.441 -1.721 -54.605 1.00 90.62 357 GLY A C 1
ATOM 2848 O O . GLY A 1 357 ? 26.459 -2.851 -55.089 1.00 90.62 357 GLY A O 1
ATOM 2849 N N . THR A 1 358 ? 26.581 -0.631 -55.370 1.00 92.25 358 THR A N 1
ATOM 2850 C CA . THR A 1 358 ? 26.710 -0.692 -56.845 1.00 92.25 358 THR A CA 1
ATOM 2851 C C . THR A 1 358 ? 27.829 0.178 -57.412 1.00 92.25 358 THR A C 1
ATOM 2853 O O . THR A 1 358 ? 28.415 -0.162 -58.439 1.00 92.25 358 THR A O 1
ATOM 2856 N N . ALA A 1 359 ? 28.151 1.283 -56.747 1.00 93.56 359 ALA A N 1
ATOM 2857 C CA . ALA A 1 359 ? 29.120 2.274 -57.180 1.00 93.56 359 ALA A CA 1
ATOM 2858 C C . ALA A 1 359 ? 29.936 2.804 -55.993 1.00 93.56 359 ALA A C 1
ATOM 2860 O O . ALA A 1 359 ? 29.642 2.523 -54.830 1.00 93.56 359 ALA A O 1
ATOM 2861 N N . TRP A 1 360 ? 30.959 3.595 -56.319 1.00 93.38 360 TRP A N 1
ATOM 2862 C CA . TRP A 1 360 ? 31.848 4.258 -55.367 1.00 93.38 360 TRP A CA 1
ATOM 2863 C C . TRP A 1 360 ? 31.684 5.786 -55.439 1.00 93.38 360 TRP A C 1
ATOM 2865 O O . TRP A 1 360 ? 32.539 6.456 -56.026 1.00 93.38 360 TRP A O 1
ATOM 2875 N N . PRO A 1 361 ? 30.572 6.363 -54.942 1.00 91.50 361 PRO A N 1
ATOM 2876 C CA . PRO A 1 361 ? 30.423 7.814 -54.876 1.00 91.50 361 PRO A CA 1
ATOM 2877 C C . PRO A 1 361 ? 31.507 8.454 -53.998 1.00 91.50 361 PRO A C 1
ATOM 2879 O O . PRO A 1 361 ? 31.894 7.923 -52.956 1.00 91.50 361 PRO A O 1
ATOM 2882 N N . TRP A 1 362 ? 31.984 9.622 -54.428 1.00 91.00 362 TRP A N 1
ATOM 2883 C CA . TRP A 1 362 ? 33.003 10.388 -53.717 1.00 91.00 362 TRP A CA 1
ATOM 2884 C C . TRP A 1 362 ? 32.425 11.048 -52.457 1.00 91.00 362 TRP A C 1
ATOM 2886 O O . TRP A 1 362 ? 31.398 11.718 -52.532 1.00 91.00 362 TRP A O 1
ATOM 2896 N N . LEU A 1 363 ? 33.114 10.887 -51.325 1.00 87.88 363 LEU A N 1
ATOM 2897 C CA . LEU A 1 363 ? 32.850 11.586 -50.063 1.00 87.88 363 LEU A CA 1
ATOM 2898 C C . LEU A 1 363 ? 33.621 12.901 -49.980 1.00 87.88 363 LEU A C 1
ATOM 2900 O O . LEU A 1 363 ? 33.062 13.931 -49.623 1.00 87.88 363 LEU A O 1
ATOM 2904 N N . SER A 1 364 ? 34.908 12.854 -50.322 1.00 85.94 364 SER A N 1
ATOM 2905 C CA . SER A 1 364 ? 35.794 14.016 -50.325 1.00 85.94 364 SER A CA 1
ATOM 2906 C C . SER A 1 364 ? 36.893 13.840 -51.367 1.00 85.94 364 SER A C 1
ATOM 2908 O O . SER A 1 364 ? 37.289 12.718 -51.705 1.00 85.94 364 SER A O 1
ATOM 2910 N N . LYS A 1 365 ? 37.368 14.968 -51.894 1.00 82.31 365 LYS A N 1
ATOM 2911 C CA . LYS A 1 365 ? 38.492 15.056 -52.820 1.00 82.31 365 LYS A CA 1
ATOM 2912 C C . LYS A 1 365 ? 39.412 16.166 -52.340 1.00 82.31 365 LYS A C 1
ATOM 2914 O O . LYS A 1 365 ? 39.047 17.336 -52.408 1.00 82.31 365 LYS A O 1
ATOM 2919 N N . ALA A 1 366 ? 40.599 15.784 -51.897 1.00 76.12 366 ALA A N 1
ATOM 2920 C CA . ALA A 1 366 ? 41.595 16.730 -51.434 1.00 76.12 366 ALA A CA 1
ATOM 2921 C C . ALA A 1 366 ? 42.291 17.429 -52.619 1.00 76.12 366 ALA A C 1
ATOM 2923 O O . ALA A 1 366 ? 42.386 16.869 -53.719 1.00 76.12 366 ALA A O 1
ATOM 2924 N N . ASP A 1 367 ? 42.784 18.647 -52.383 1.00 73.50 367 ASP A N 1
ATOM 2925 C CA . ASP A 1 367 ? 43.506 19.455 -53.370 1.00 73.50 367 ASP A CA 1
ATOM 2926 C C . ASP A 1 367 ? 44.802 18.786 -53.877 1.00 73.50 367 ASP A C 1
ATOM 2928 O O . ASP A 1 367 ? 45.345 17.838 -53.299 1.00 73.50 367 ASP A O 1
ATOM 2932 N N . THR A 1 368 ? 45.325 19.306 -54.990 1.00 69.69 368 THR A N 1
ATOM 2933 C CA . THR A 1 368 ? 46.573 18.840 -55.611 1.00 69.69 368 THR A CA 1
ATOM 2934 C C . THR A 1 368 ? 47.760 18.918 -54.649 1.00 69.69 368 THR A C 1
ATOM 2936 O O . THR A 1 368 ? 47.950 19.931 -53.981 1.00 69.69 368 THR A O 1
ATOM 2939 N N . GLY A 1 369 ? 48.599 17.876 -54.624 1.00 69.62 369 GLY A N 1
ATOM 2940 C CA . GLY A 1 369 ? 49.771 17.781 -53.737 1.00 69.62 369 GLY A CA 1
ATOM 2941 C C . GLY A 1 369 ? 49.545 16.960 -52.462 1.00 69.62 369 GLY A C 1
ATOM 2942 O O . GLY A 1 369 ? 50.477 16.769 -51.678 1.00 69.62 369 GLY A O 1
ATOM 2943 N N . ILE A 1 370 ? 48.333 16.437 -52.266 1.00 73.94 370 ILE A N 1
ATOM 2944 C CA . ILE A 1 370 ? 47.993 15.519 -51.178 1.00 73.94 370 ILE A CA 1
ATOM 2945 C C . ILE A 1 370 ? 48.040 14.092 -51.725 1.00 73.94 370 ILE A C 1
ATOM 2947 O O . ILE A 1 370 ? 47.205 13.707 -52.540 1.00 73.94 370 ILE A O 1
ATOM 2951 N N . GLY A 1 371 ? 49.046 13.326 -51.302 1.00 72.25 371 GLY A N 1
ATOM 2952 C CA . GLY A 1 371 ? 49.271 11.952 -51.768 1.00 72.25 371 GLY A CA 1
ATOM 2953 C C . GLY A 1 371 ? 49.516 10.944 -50.647 1.00 72.25 371 GLY A C 1
ATOM 2954 O O . GLY A 1 371 ? 49.436 9.742 -50.889 1.00 72.25 371 GLY A O 1
ATOM 2955 N N . ASN A 1 372 ? 49.788 11.394 -49.421 1.00 82.50 372 ASN A N 1
ATOM 2956 C CA . ASN A 1 372 ? 50.085 10.488 -48.315 1.00 82.50 372 ASN A CA 1
ATOM 2957 C C . ASN A 1 372 ? 48.807 10.184 -47.541 1.00 82.50 372 ASN A C 1
ATOM 2959 O O . ASN A 1 372 ? 48.160 11.106 -47.046 1.00 82.50 372 ASN A O 1
ATOM 2963 N N . LEU A 1 373 ? 48.471 8.906 -47.404 1.00 85.06 373 LEU A N 1
ATOM 2964 C CA . LEU A 1 373 ? 47.415 8.449 -46.509 1.00 85.06 373 LEU A CA 1
ATOM 2965 C C . LEU A 1 373 ? 48.070 7.877 -45.252 1.00 85.06 373 LEU A C 1
ATOM 2967 O O . LEU A 1 373 ? 48.912 6.991 -45.366 1.00 85.06 373 LEU A O 1
ATOM 2971 N N . TYR A 1 374 ? 47.691 8.388 -44.082 1.00 83.50 374 TYR A N 1
ATOM 2972 C CA . TYR A 1 374 ? 48.145 7.849 -42.801 1.00 83.50 374 TYR A CA 1
ATOM 2973 C C . TYR A 1 374 ? 47.159 6.779 -42.339 1.00 83.50 374 TYR A C 1
ATOM 2975 O O . TYR A 1 374 ? 47.405 5.588 -42.483 1.00 83.50 374 TYR A O 1
ATOM 2983 N N . GLU A 1 375 ? 45.980 7.202 -41.885 1.00 81.50 375 GLU A N 1
ATOM 2984 C CA . GLU A 1 375 ? 45.001 6.309 -41.271 1.00 81.50 375 GLU A CA 1
ATOM 2985 C C . GLU A 1 375 ? 43.576 6.845 -41.419 1.00 81.50 375 GLU A C 1
ATOM 2987 O O . GLU A 1 375 ? 43.353 7.996 -41.806 1.00 81.50 375 GLU A O 1
ATOM 2992 N N . THR A 1 376 ? 42.608 6.000 -41.072 1.00 86.81 376 THR A N 1
ATOM 2993 C CA . THR A 1 376 ? 41.208 6.355 -40.893 1.00 86.81 376 THR A CA 1
ATOM 2994 C C . THR A 1 376 ? 40.651 5.779 -39.597 1.00 86.81 376 THR A C 1
ATOM 2996 O O . THR A 1 376 ? 41.057 4.706 -39.162 1.00 86.81 376 THR A O 1
ATOM 2999 N N . ARG A 1 377 ? 39.674 6.467 -39.011 1.00 86.25 377 ARG A N 1
ATOM 3000 C CA . ARG A 1 377 ? 38.936 6.070 -37.811 1.00 86.25 377 ARG A CA 1
ATOM 3001 C C . ARG A 1 377 ? 37.448 6.072 -38.094 1.00 86.25 377 ARG A C 1
ATOM 3003 O O . ARG A 1 377 ? 36.914 7.073 -38.560 1.00 86.25 377 ARG A O 1
ATOM 3010 N N . MET A 1 378 ? 36.778 4.977 -37.751 1.00 89.25 378 MET A N 1
ATOM 3011 C CA . MET A 1 378 ? 35.322 4.951 -37.697 1.00 89.25 378 MET A CA 1
ATOM 3012 C C . MET A 1 378 ? 34.844 5.298 -36.290 1.00 89.25 378 MET A C 1
ATOM 3014 O O . MET A 1 378 ? 35.205 4.623 -35.323 1.00 89.25 378 MET A O 1
ATOM 3018 N N . TRP A 1 379 ? 34.003 6.321 -36.206 1.00 86.69 379 TRP A N 1
ATOM 3019 C CA . TRP A 1 379 ? 33.319 6.762 -35.002 1.00 86.69 379 TRP A CA 1
ATOM 3020 C C . TRP A 1 379 ? 31.847 6.388 -35.119 1.00 86.69 379 TRP A C 1
ATOM 3022 O O . TRP A 1 379 ? 31.115 6.988 -35.906 1.00 86.69 379 TRP A O 1
ATOM 3032 N N . TRP A 1 380 ? 31.413 5.384 -34.359 1.00 85.00 380 TRP A N 1
ATOM 3033 C CA . TRP A 1 380 ? 30.025 4.930 -34.391 1.00 85.00 380 TRP A CA 1
ATOM 3034 C C . TRP A 1 380 ? 29.154 5.809 -33.505 1.00 85.00 380 TRP A C 1
ATOM 3036 O O . TRP A 1 380 ? 29.403 5.917 -32.302 1.00 85.00 380 TRP A O 1
ATOM 3046 N N . ASN A 1 381 ? 28.104 6.366 -34.097 1.00 80.69 381 ASN A N 1
ATOM 3047 C CA . ASN A 1 381 ? 26.956 6.838 -33.352 1.00 80.69 381 ASN A CA 1
ATOM 3048 C C . ASN A 1 381 ? 25.939 5.700 -33.270 1.00 80.69 381 ASN A C 1
ATOM 3050 O O . ASN A 1 381 ? 25.638 5.088 -34.293 1.00 80.69 381 ASN A O 1
ATOM 3054 N N . ALA A 1 382 ? 25.433 5.398 -32.078 1.00 69.56 382 ALA A N 1
ATOM 3055 C CA . ALA A 1 382 ? 24.395 4.398 -31.893 1.00 69.56 382 ALA A CA 1
ATOM 3056 C C . ALA A 1 382 ? 23.252 4.969 -31.057 1.00 69.56 382 ALA A C 1
ATOM 3058 O O . ALA A 1 382 ? 23.483 5.604 -30.029 1.00 69.56 382 ALA A O 1
ATOM 3059 N N . SER A 1 383 ? 22.022 4.707 -31.491 1.00 61.12 383 SER A N 1
ATOM 3060 C CA . SER A 1 383 ? 20.827 4.955 -30.689 1.00 61.12 383 SER A CA 1
ATOM 3061 C C . SER A 1 383 ? 20.172 3.620 -30.358 1.00 61.12 383 SER A C 1
ATOM 3063 O O . SER A 1 383 ? 20.114 2.709 -31.183 1.00 61.12 383 SER A O 1
ATOM 3065 N N . GLY A 1 384 ? 19.725 3.482 -29.115 1.00 54.19 384 GLY A N 1
ATOM 3066 C CA . GLY A 1 384 ? 19.047 2.290 -28.627 1.00 54.19 384 GLY A CA 1
ATOM 3067 C C . GLY A 1 384 ? 17.802 2.677 -27.846 1.00 54.19 384 GLY A C 1
ATOM 3068 O O . GLY A 1 384 ? 17.713 3.767 -27.287 1.00 54.19 384 GLY A O 1
ATOM 3069 N N . THR A 1 385 ? 16.824 1.782 -27.806 1.00 47.31 385 THR A N 1
ATOM 3070 C CA . THR A 1 385 ? 15.738 1.841 -26.825 1.00 47.31 385 THR A CA 1
ATOM 3071 C C . THR A 1 385 ? 15.971 0.699 -25.851 1.00 47.31 385 THR A C 1
ATOM 3073 O O . THR A 1 385 ? 16.047 -0.454 -26.271 1.00 47.31 385 THR A O 1
ATOM 3076 N N . VAL A 1 386 ? 16.129 1.013 -24.566 1.00 47.03 386 VAL A N 1
ATOM 3077 C CA . VAL A 1 386 ? 16.171 -0.009 -23.517 1.00 47.03 386 VAL A CA 1
ATOM 3078 C C . VAL A 1 386 ? 14.730 -0.320 -23.149 1.00 47.03 386 VAL A C 1
ATOM 3080 O O . VAL A 1 386 ? 14.011 0.551 -22.663 1.00 47.03 386 VAL A O 1
ATOM 3083 N N . CYS A 1 387 ? 14.306 -1.553 -23.395 1.00 44.47 387 CYS A N 1
ATOM 3084 C CA . CYS A 1 387 ? 13.037 -2.049 -22.889 1.00 44.47 387 CYS A CA 1
ATOM 3085 C C . CYS A 1 387 ? 13.291 -2.749 -21.556 1.00 44.47 387 CYS A C 1
ATOM 3087 O O . CYS A 1 387 ? 14.145 -3.631 -21.476 1.00 44.47 387 CYS A O 1
ATOM 3089 N N . VAL A 1 388 ? 12.548 -2.365 -20.523 1.00 45.19 388 VAL A N 1
ATOM 3090 C CA . VAL A 1 388 ? 12.541 -3.076 -19.245 1.00 45.19 388 VAL A CA 1
ATOM 3091 C C . VAL A 1 388 ? 11.284 -3.930 -19.220 1.00 45.19 388 VAL A C 1
ATOM 3093 O O . VAL A 1 388 ? 10.175 -3.397 -19.249 1.00 45.19 388 VAL A O 1
ATOM 3096 N N . ASP A 1 389 ? 11.465 -5.246 -19.212 1.00 41.09 389 ASP A N 1
ATOM 3097 C CA . ASP A 1 389 ? 10.374 -6.178 -18.949 1.00 41.09 389 ASP A CA 1
ATOM 3098 C C . ASP A 1 389 ? 10.137 -6.212 -17.435 1.00 41.09 389 ASP A C 1
ATOM 3100 O O . ASP A 1 389 ? 11.091 -6.327 -16.661 1.00 41.09 389 ASP A O 1
ATOM 3104 N N . VAL A 1 390 ? 8.886 -6.055 -17.003 1.00 40.22 390 VAL A N 1
ATOM 3105 C CA . VAL A 1 390 ? 8.524 -6.124 -15.583 1.00 40.22 390 VAL A CA 1
ATOM 3106 C C . VAL A 1 390 ? 7.973 -7.525 -15.336 1.00 40.22 390 VAL A C 1
ATOM 3108 O O . VAL A 1 390 ? 6.811 -7.779 -15.675 1.00 40.22 390 VAL A O 1
ATOM 3111 N N . PRO A 1 391 ? 8.775 -8.453 -14.780 1.00 37.09 391 PRO A N 1
ATOM 3112 C CA . PRO A 1 391 ? 8.261 -9.764 -14.425 1.00 37.09 391 PRO A CA 1
ATOM 3113 C C . PRO A 1 391 ? 7.106 -9.604 -13.426 1.00 37.09 391 PRO A C 1
ATOM 3115 O O . PRO A 1 391 ? 7.163 -8.778 -12.518 1.00 37.09 391 PRO A O 1
ATOM 3118 N N . ASP A 1 392 ? 6.050 -10.390 -13.637 1.00 40.59 392 ASP A N 1
ATOM 3119 C CA . ASP A 1 392 ? 4.862 -10.497 -12.781 1.00 40.59 392 ASP A CA 1
ATOM 3120 C C . ASP A 1 392 ? 3.847 -9.337 -12.823 1.00 40.59 392 ASP A C 1
ATOM 3122 O O . ASP A 1 392 ? 3.086 -9.145 -11.876 1.00 40.59 392 ASP A O 1
ATOM 3126 N N . SER A 1 393 ? 3.724 -8.613 -13.945 1.00 40.66 393 SER A N 1
ATOM 3127 C CA . SER A 1 393 ? 2.505 -7.823 -14.196 1.00 40.66 393 SER A CA 1
ATOM 3128 C C . SER A 1 393 ? 1.303 -8.769 -14.385 1.00 40.66 393 SER A C 1
ATOM 3130 O O . SER A 1 393 ? 1.292 -9.554 -15.342 1.00 40.66 393 SER A O 1
ATOM 3132 N N . PRO A 1 394 ? 0.275 -8.744 -13.511 1.00 41.53 394 PRO A N 1
ATOM 3133 C CA . PRO A 1 394 ? -0.888 -9.604 -13.664 1.00 41.53 394 PRO A CA 1
ATOM 3134 C C . PRO A 1 394 ? -1.687 -9.192 -14.908 1.00 41.53 394 PRO A C 1
ATOM 3136 O O . PRO A 1 394 ? -2.478 -8.256 -14.894 1.00 41.53 394 PRO A O 1
ATOM 3139 N N . ALA A 1 395 ? -1.459 -9.926 -15.997 1.00 40.59 395 ALA A N 1
ATOM 3140 C CA . ALA A 1 395 ? -2.370 -10.153 -17.115 1.00 40.59 395 ALA A CA 1
ATOM 3141 C C . ALA A 1 395 ? -3.134 -8.929 -17.666 1.00 40.59 395 ALA A C 1
ATOM 3143 O O . ALA A 1 395 ? -4.326 -9.022 -17.956 1.00 40.59 395 ALA A O 1
ATOM 3144 N N . TYR A 1 396 ? -2.454 -7.817 -17.941 1.00 40.16 396 TYR A N 1
ATOM 3145 C CA . TYR A 1 396 ? -2.866 -6.982 -19.071 1.00 40.16 396 TYR A CA 1
ATOM 3146 C C . TYR A 1 396 ? -2.068 -7.459 -20.275 1.00 40.16 396 TYR A C 1
ATOM 3148 O O . TYR A 1 396 ? -0.849 -7.358 -20.286 1.00 40.16 396 TYR A O 1
ATOM 3156 N N . GLY A 1 397 ? -2.753 -8.054 -21.257 1.00 40.34 397 GLY A N 1
ATOM 3157 C CA . GLY A 1 397 ? -2.180 -8.662 -22.464 1.00 40.34 397 GLY A CA 1
ATOM 3158 C C . GLY A 1 397 ? -1.503 -7.672 -23.418 1.00 40.34 397 GLY A C 1
ATOM 3159 O O . GLY A 1 397 ? -1.805 -7.653 -24.609 1.00 40.34 397 GLY A O 1
ATOM 3160 N N . ILE A 1 398 ? -0.597 -6.845 -22.908 1.00 38.59 398 ILE A N 1
ATOM 3161 C CA . ILE A 1 398 ? 0.284 -5.978 -23.670 1.00 38.59 398 ILE A CA 1
ATOM 3162 C C . ILE A 1 398 ? 1.556 -6.789 -23.913 1.00 38.59 398 ILE A C 1
ATOM 3164 O O . ILE A 1 398 ? 2.560 -6.637 -23.228 1.00 38.59 398 ILE A O 1
ATOM 3168 N N . ASN A 1 399 ? 1.499 -7.698 -24.888 1.00 37.81 399 ASN A N 1
ATOM 3169 C CA . ASN A 1 399 ? 2.704 -8.305 -25.446 1.00 37.81 399 ASN A CA 1
ATOM 3170 C C . ASN A 1 399 ? 3.481 -7.207 -26.183 1.00 37.81 399 ASN A C 1
ATOM 3172 O O . ASN A 1 399 ? 3.329 -7.049 -27.396 1.00 37.81 399 ASN A O 1
ATOM 3176 N N . TYR A 1 400 ? 4.294 -6.426 -25.473 1.00 41.53 400 TYR A N 1
ATOM 3177 C CA . TYR A 1 400 ? 5.317 -5.635 -26.138 1.00 41.53 400 TYR A CA 1
ATOM 3178 C C . TYR A 1 400 ? 6.461 -6.590 -26.475 1.00 41.53 400 TYR A C 1
ATOM 3180 O O . TYR A 1 400 ? 7.310 -6.903 -25.646 1.00 41.53 400 TYR A O 1
ATOM 3188 N N . SER A 1 401 ? 6.429 -7.132 -27.695 1.00 41.94 401 SER A N 1
ATOM 3189 C CA . SER A 1 401 ? 7.527 -7.934 -28.229 1.00 41.94 401 SER A CA 1
ATOM 3190 C C . SER A 1 401 ? 8.740 -7.022 -28.367 1.00 41.94 401 SER A C 1
ATOM 3192 O O . SER A 1 401 ? 8.883 -6.321 -29.368 1.00 41.94 401 SER A O 1
ATOM 3194 N N . CYS A 1 402 ? 9.622 -7.035 -27.373 1.00 43.88 402 CYS A N 1
ATOM 3195 C CA . CYS A 1 402 ? 10.985 -6.571 -27.574 1.00 43.88 402 CYS A CA 1
ATOM 3196 C C . CYS A 1 402 ? 11.551 -7.392 -28.739 1.00 43.88 402 CYS A C 1
ATOM 3198 O O . CYS A 1 402 ? 11.393 -8.616 -28.762 1.00 43.88 402 CYS A O 1
ATOM 3200 N N . GLY A 1 403 ? 12.091 -6.726 -29.762 1.00 45.53 403 GLY A N 1
ATOM 3201 C CA . GLY A 1 403 ? 12.693 -7.417 -30.903 1.00 45.53 403 GLY A CA 1
ATOM 3202 C C . GLY A 1 403 ? 13.667 -8.482 -30.400 1.00 45.53 403 GLY A C 1
ATOM 3203 O O . GLY A 1 403 ? 14.398 -8.246 -29.444 1.00 45.53 403 GLY A O 1
ATOM 3204 N N . SER A 1 404 ? 13.638 -9.666 -31.004 1.00 42.66 404 SER A N 1
ATOM 3205 C CA . SER A 1 404 ? 14.318 -10.894 -30.563 1.00 42.66 404 SER A CA 1
ATOM 3206 C C . SER A 1 404 ? 15.853 -10.846 -30.544 1.00 42.66 404 SER A C 1
ATOM 3208 O O . SER A 1 404 ? 16.495 -11.884 -30.383 1.00 42.66 404 SER A O 1
ATOM 3210 N N . ASP A 1 405 ? 16.457 -9.677 -30.712 1.00 42.34 405 ASP A N 1
ATOM 3211 C CA . ASP A 1 405 ? 17.892 -9.542 -30.884 1.00 42.34 405 ASP A CA 1
ATOM 3212 C C . ASP A 1 405 ? 18.514 -9.168 -29.539 1.00 42.34 405 ASP A C 1
ATOM 3214 O O . ASP A 1 405 ? 18.627 -8.004 -29.159 1.00 42.34 405 ASP A O 1
ATOM 3218 N N . SER A 1 406 ? 18.894 -10.198 -28.782 1.00 37.34 406 SER A N 1
ATOM 3219 C CA . SER A 1 406 ? 19.617 -10.067 -27.520 1.00 37.34 406 SER A CA 1
ATOM 3220 C C . SER A 1 406 ? 21.030 -9.529 -27.768 1.00 37.34 406 SER A C 1
ATOM 3222 O O . SER A 1 406 ? 21.994 -10.289 -27.871 1.00 37.34 406 SER A O 1
ATOM 3224 N N . THR A 1 407 ? 21.179 -8.215 -27.863 1.00 41.19 407 THR A N 1
ATOM 3225 C CA . THR A 1 407 ? 22.468 -7.559 -27.634 1.00 41.19 407 THR A CA 1
ATOM 3226 C C . THR A 1 407 ? 22.489 -7.072 -26.193 1.00 41.19 407 THR A C 1
ATOM 3228 O O . THR A 1 407 ? 21.770 -6.134 -25.853 1.00 41.19 407 THR A O 1
ATOM 3231 N N . SER A 1 408 ? 23.276 -7.726 -25.331 1.00 34.41 408 SER A N 1
ATOM 3232 C CA . SER A 1 408 ? 23.545 -7.202 -23.991 1.00 34.41 408 SER A CA 1
ATOM 3233 C C . SER A 1 408 ? 24.478 -6.004 -24.121 1.00 34.41 408 SER A C 1
ATOM 3235 O O . SER A 1 408 ? 25.570 -6.115 -24.681 1.00 34.41 408 SER A O 1
ATOM 3237 N N . PHE A 1 409 ? 24.050 -4.864 -23.605 1.00 39.44 409 PHE A N 1
ATOM 3238 C CA . PHE A 1 409 ? 24.899 -3.699 -23.433 1.00 39.44 409 PHE A CA 1
ATOM 3239 C C . PHE A 1 409 ? 25.144 -3.541 -21.932 1.00 39.44 409 PHE A C 1
ATOM 3241 O O . PHE A 1 409 ? 24.185 -3.457 -21.166 1.00 39.44 409 PHE A O 1
ATOM 3248 N N . ASP A 1 410 ? 26.407 -3.498 -21.516 1.00 35.34 410 ASP A N 1
ATOM 3249 C CA . ASP A 1 410 ? 26.759 -3.095 -20.155 1.00 35.34 410 ASP A CA 1
ATOM 3250 C C . ASP A 1 410 ? 26.634 -1.569 -20.078 1.00 35.34 410 ASP A C 1
ATOM 3252 O O . ASP A 1 410 ? 27.485 -0.833 -20.586 1.00 35.34 410 ASP A O 1
ATOM 3256 N N . PHE A 1 411 ? 25.541 -1.078 -19.494 1.00 37.44 411 PHE A N 1
ATOM 3257 C CA . PHE A 1 411 ? 25.335 0.352 -19.280 1.00 37.44 411 PHE A CA 1
ATOM 3258 C C . PHE A 1 411 ? 25.749 0.730 -17.861 1.00 37.44 411 PHE A C 1
ATOM 3260 O O . PHE A 1 411 ? 25.173 0.257 -16.888 1.00 37.44 411 PHE A O 1
ATOM 3267 N N . ASN A 1 412 ? 26.719 1.634 -17.744 1.00 31.02 412 ASN A N 1
ATOM 3268 C CA . ASN A 1 412 ? 27.089 2.245 -16.473 1.00 31.02 412 ASN A CA 1
ATOM 3269 C C . ASN A 1 412 ? 26.351 3.589 -16.369 1.00 31.02 412 ASN A C 1
ATOM 3271 O O . ASN A 1 412 ? 26.821 4.611 -16.872 1.00 31.02 412 ASN A O 1
ATOM 3275 N N . LEU A 1 413 ? 25.130 3.570 -15.831 1.00 34.22 413 LEU A N 1
ATOM 3276 C CA . LEU A 1 413 ? 24.289 4.764 -15.706 1.00 34.22 413 LEU A CA 1
ATOM 3277 C C . LEU A 1 413 ? 24.734 5.576 -14.482 1.00 34.22 413 LEU A C 1
ATOM 3279 O O . LEU A 1 413 ? 24.562 5.141 -13.349 1.00 34.22 413 LEU A O 1
ATOM 3283 N N . SER A 1 414 ? 25.300 6.765 -14.702 1.00 28.55 414 SER A N 1
ATOM 3284 C CA . SER A 1 414 ? 25.777 7.641 -13.619 1.00 28.55 414 SER A CA 1
ATOM 3285 C C . SER A 1 414 ? 24.693 8.555 -13.036 1.00 28.55 414 SER A C 1
ATOM 3287 O O . SER A 1 414 ? 24.832 9.019 -11.907 1.00 28.55 414 SER A O 1
ATOM 3289 N N . SER A 1 415 ? 23.612 8.829 -13.777 1.00 30.75 415 SER A N 1
ATOM 3290 C CA . SER A 1 415 ? 22.419 9.523 -13.271 1.00 30.75 415 SER A CA 1
ATOM 3291 C C . SER A 1 415 ? 21.232 9.379 -14.230 1.00 30.75 415 SER A C 1
ATOM 3293 O O . SER A 1 415 ? 21.417 9.152 -15.425 1.00 30.75 415 SER A O 1
ATOM 3295 N N . PHE A 1 416 ? 20.013 9.528 -13.707 1.00 36.25 416 PHE A N 1
ATOM 3296 C CA . PHE A 1 416 ? 18.768 9.532 -14.477 1.00 36.25 416 PHE A CA 1
ATOM 3297 C C . PHE A 1 416 ? 17.914 10.743 -14.080 1.00 36.25 416 PHE A C 1
ATOM 3299 O O . PHE A 1 416 ? 17.801 11.063 -12.896 1.00 36.25 416 PHE A O 1
ATOM 3306 N N . VAL A 1 417 ? 17.303 11.414 -15.062 1.00 33.75 417 VAL A N 1
ATOM 3307 C CA . VAL A 1 417 ? 16.430 12.578 -14.850 1.00 33.75 417 VAL A CA 1
ATOM 3308 C C . VAL A 1 417 ? 15.041 12.275 -15.403 1.00 33.75 417 VAL A C 1
ATOM 3310 O O . VAL A 1 417 ? 14.866 12.089 -16.603 1.00 33.75 417 VAL A O 1
ATOM 3313 N N . LEU A 1 418 ? 14.042 12.275 -14.521 1.00 29.77 418 LEU A N 1
ATOM 3314 C CA . LEU A 1 418 ? 12.626 12.282 -14.890 1.00 29.77 418 LEU A CA 1
ATOM 3315 C C . LEU A 1 418 ? 12.231 13.716 -15.266 1.00 29.77 418 LEU A C 1
ATOM 3317 O O . LEU A 1 418 ? 12.165 14.585 -14.398 1.00 29.77 418 LEU A O 1
ATOM 3321 N N . THR A 1 419 ? 12.002 13.980 -16.551 1.00 30.84 419 THR A N 1
ATOM 3322 C CA . THR A 1 419 ? 11.662 15.326 -17.042 1.00 30.84 419 THR A CA 1
ATOM 3323 C C . THR A 1 419 ? 10.165 15.615 -17.045 1.00 30.84 419 THR A C 1
ATOM 3325 O O . THR A 1 419 ? 9.792 16.770 -16.856 1.00 30.84 419 THR A O 1
ATOM 3328 N N . GLU A 1 420 ? 9.298 14.608 -17.185 1.00 32.00 420 GLU A N 1
ATOM 3329 C CA . GLU A 1 420 ? 7.846 14.812 -17.180 1.00 32.00 420 GLU A CA 1
ATOM 3330 C C . GLU A 1 420 ? 7.101 13.664 -16.490 1.00 32.00 420 GLU A C 1
ATOM 3332 O O . GLU A 1 420 ? 7.255 12.491 -16.823 1.00 32.00 420 GLU A O 1
ATOM 3337 N N . PHE A 1 421 ? 6.256 14.031 -15.526 1.00 32.66 421 PHE A N 1
ATOM 3338 C CA . PHE A 1 421 ? 5.262 13.158 -14.917 1.00 32.66 421 PHE A CA 1
ATOM 3339 C C . PHE A 1 421 ? 3.902 13.599 -15.458 1.00 32.66 421 PHE A C 1
ATOM 3341 O O . PHE A 1 421 ? 3.380 14.637 -15.050 1.00 32.66 421 PHE A O 1
ATOM 3348 N N . ASN A 1 422 ? 3.355 12.870 -16.433 1.00 33.56 422 ASN A N 1
ATOM 3349 C CA . ASN A 1 422 ? 2.050 13.199 -17.000 1.00 33.56 422 ASN A CA 1
ATOM 3350 C C . ASN A 1 422 ? 0.943 12.546 -16.166 1.00 33.56 422 ASN A C 1
ATOM 3352 O O . ASN A 1 422 ? 0.392 11.511 -16.533 1.00 33.56 422 ASN A O 1
ATOM 3356 N N . ASP A 1 423 ? 0.653 13.149 -15.016 1.00 38.41 423 ASP A N 1
ATOM 3357 C CA . ASP A 1 423 ? -0.573 12.877 -14.275 1.00 38.41 423 ASP A CA 1
ATOM 3358 C C . ASP A 1 423 ? -1.668 13.796 -14.828 1.00 38.41 423 ASP A C 1
ATOM 3360 O O . ASP A 1 423 ? -1.673 15.006 -14.594 1.00 38.41 423 ASP A O 1
ATOM 3364 N N . SER A 1 424 ? -2.591 13.230 -15.607 1.00 36.62 424 SER A N 1
ATOM 3365 C CA . SER A 1 424 ? -3.738 13.970 -16.146 1.00 36.62 424 SER A CA 1
ATOM 3366 C C . SER A 1 424 ? -4.786 14.346 -15.084 1.00 36.62 424 SER A C 1
ATOM 3368 O O . SER A 1 424 ? -5.839 14.882 -15.431 1.00 36.62 424 SER A O 1
ATOM 3370 N N . THR A 1 425 ? -4.522 14.091 -13.799 1.00 34.94 425 THR A N 1
ATOM 3371 C CA . THR A 1 425 ? -5.433 14.389 -12.694 1.00 34.94 425 THR A CA 1
ATOM 3372 C C . THR A 1 425 ? -4.753 15.176 -11.573 1.00 34.94 425 THR A C 1
ATOM 3374 O O . THR A 1 425 ? -4.188 14.617 -10.650 1.00 34.94 425 THR A O 1
ATOM 3377 N N . ASP A 1 426 ? -4.898 16.502 -11.649 1.00 38.22 426 ASP A N 1
ATOM 3378 C CA . ASP A 1 426 ? -4.687 17.510 -10.599 1.00 38.22 426 ASP A CA 1
ATOM 3379 C C . ASP A 1 426 ? -3.360 17.515 -9.804 1.00 38.22 426 ASP A C 1
ATOM 3381 O O . ASP A 1 426 ? -2.963 16.599 -9.090 1.00 38.22 426 ASP A O 1
ATOM 3385 N N . SER A 1 427 ? -2.730 18.693 -9.828 1.00 35.25 427 SER A N 1
ATOM 3386 C CA . SER A 1 427 ? -1.506 19.073 -9.120 1.00 35.25 427 SER A CA 1
ATOM 3387 C C . SER A 1 427 ? -1.399 18.530 -7.684 1.00 35.25 427 SER A C 1
ATOM 3389 O O . SER A 1 427 ? -2.095 19.006 -6.781 1.00 35.25 427 SER A O 1
ATOM 3391 N N . LYS A 1 428 ? -0.442 17.629 -7.434 1.00 34.75 428 LYS A N 1
ATOM 3392 C CA . LYS A 1 428 ? 0.021 17.294 -6.079 1.00 34.75 428 LYS A CA 1
ATOM 3393 C C . LYS A 1 428 ? 1.410 17.871 -5.825 1.00 34.75 428 LYS A C 1
ATOM 3395 O O . LYS A 1 428 ? 2.361 17.635 -6.562 1.00 34.75 428 LYS A O 1
ATOM 3400 N N . THR A 1 429 ? 1.521 18.628 -4.740 1.00 31.52 429 THR A N 1
ATOM 3401 C CA . THR A 1 429 ? 2.788 19.130 -4.208 1.00 31.52 429 THR A CA 1
ATOM 3402 C C . THR A 1 429 ? 3.561 17.968 -3.582 1.00 31.52 429 THR A C 1
ATOM 3404 O O . THR A 1 429 ? 3.129 17.409 -2.573 1.00 31.52 429 THR A O 1
ATOM 3407 N N . LEU A 1 430 ? 4.706 17.605 -4.160 1.00 29.95 430 LEU A N 1
ATOM 3408 C CA . LEU A 1 430 ? 5.677 16.710 -3.529 1.00 29.95 430 LEU A CA 1
ATOM 3409 C C . LEU A 1 430 ? 6.247 17.397 -2.278 1.00 29.95 430 LEU A C 1
ATOM 3411 O O . LEU A 1 430 ? 6.912 18.428 -2.376 1.00 29.95 430 LEU A O 1
ATOM 3415 N N . ASN A 1 431 ? 5.989 16.836 -1.095 1.00 29.14 431 ASN A N 1
ATOM 3416 C CA . ASN A 1 431 ? 6.718 17.217 0.112 1.00 29.14 431 ASN A CA 1
ATOM 3417 C C . ASN A 1 431 ? 8.108 16.576 0.057 1.00 29.14 431 ASN A C 1
ATOM 3419 O O . ASN A 1 431 ? 8.229 15.355 -0.018 1.00 29.14 431 ASN A O 1
ATOM 3423 N N . SER A 1 432 ? 9.149 17.405 0.101 1.00 32.62 432 SER A N 1
ATOM 3424 C CA . SER A 1 432 ? 10.542 16.973 0.123 1.00 32.62 432 SER A CA 1
ATOM 3425 C C . SER A 1 432 ? 10.866 16.229 1.424 1.00 32.62 432 SER A C 1
ATOM 3427 O O . SER A 1 432 ? 11.065 16.827 2.481 1.00 32.62 432 SER A O 1
ATOM 3429 N N . GLY A 1 433 ? 10.941 14.902 1.345 1.00 26.00 433 GLY A N 1
ATOM 3430 C CA . GLY A 1 433 ? 11.640 14.088 2.334 1.00 26.00 433 GLY A CA 1
ATOM 3431 C C . GLY A 1 433 ? 13.143 14.209 2.101 1.00 26.00 433 GLY A C 1
ATOM 3432 O O . GLY A 1 433 ? 13.645 13.809 1.057 1.00 26.00 433 GLY A O 1
ATOM 3433 N N . VAL A 1 434 ? 13.854 14.804 3.056 1.00 28.56 434 VAL A N 1
ATOM 3434 C CA . VAL A 1 434 ? 15.319 14.860 3.074 1.00 28.56 434 VAL A CA 1
ATOM 3435 C C . VAL A 1 434 ? 15.843 13.473 3.450 1.00 28.56 434 VAL A C 1
ATOM 3437 O O . VAL A 1 434 ? 15.599 13.017 4.565 1.00 28.56 434 VAL A O 1
ATOM 3440 N N . VAL A 1 435 ? 16.573 12.822 2.546 1.00 26.06 435 VAL A N 1
ATOM 3441 C CA . VAL A 1 435 ? 17.355 11.614 2.845 1.00 26.06 435 VAL A CA 1
ATOM 3442 C C . VAL A 1 435 ? 18.808 12.044 3.038 1.00 26.06 435 VAL A C 1
ATOM 3444 O O . VAL A 1 435 ? 19.421 12.588 2.123 1.00 26.06 435 VAL A O 1
ATOM 3447 N N . TRP A 1 436 ? 19.339 11.848 4.245 1.00 26.06 436 TRP A N 1
ATOM 3448 C CA . TRP A 1 436 ? 20.777 11.887 4.508 1.00 26.06 436 TRP A CA 1
ATOM 3449 C C . TRP A 1 436 ? 21.330 10.462 4.444 1.00 26.06 436 TRP A C 1
ATOM 3451 O O . TRP A 1 436 ? 20.900 9.610 5.217 1.00 26.06 436 TRP A O 1
ATOM 3461 N N . SER A 1 437 ? 22.331 10.245 3.603 1.00 27.69 437 SER A N 1
ATOM 3462 C CA . SER A 1 437 ? 23.548 9.486 3.918 1.00 27.69 437 SER A CA 1
ATOM 3463 C C . SER A 1 437 ? 24.601 9.965 2.910 1.00 27.69 437 SER A C 1
ATOM 3465 O O . SER A 1 437 ? 24.276 10.244 1.763 1.00 27.69 437 SER A O 1
ATOM 3467 N N . THR A 1 438 ? 25.799 10.332 3.343 1.00 26.48 438 THR A N 1
ATOM 3468 C CA . THR A 1 438 ? 26.903 9.380 3.459 1.00 26.48 438 THR A CA 1
ATOM 3469 C C . THR A 1 438 ? 27.749 9.639 4.700 1.00 26.48 438 THR A C 1
ATOM 3471 O O . THR A 1 438 ? 28.256 10.741 4.914 1.00 26.48 438 THR A O 1
ATOM 34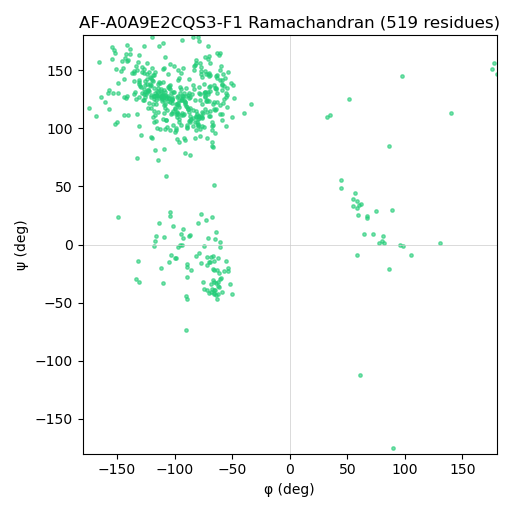74 N N . ASP A 1 439 ? 27.931 8.577 5.478 1.00 31.00 439 ASP A N 1
ATOM 3475 C CA . ASP A 1 439 ? 29.071 8.398 6.366 1.00 31.00 439 ASP A CA 1
ATOM 3476 C C . ASP A 1 439 ? 30.234 7.916 5.481 1.00 31.00 439 ASP A C 1
ATOM 3478 O O . ASP A 1 439 ? 30.261 6.762 5.062 1.00 31.00 439 ASP A O 1
ATOM 3482 N N . GLU A 1 440 ? 31.167 8.803 5.144 1.00 28.50 440 GLU A N 1
ATOM 3483 C CA . GLU A 1 440 ? 32.515 8.407 4.734 1.00 28.50 440 GLU A CA 1
ATOM 3484 C C . GLU A 1 440 ? 33.511 9.238 5.538 1.00 28.50 440 GLU A C 1
ATOM 3486 O O . GLU A 1 440 ? 33.751 10.420 5.292 1.00 28.50 440 GLU A O 1
ATOM 3491 N N . THR A 1 441 ? 34.084 8.598 6.552 1.00 29.84 441 THR A N 1
ATOM 3492 C CA . THR A 1 441 ? 35.289 9.066 7.228 1.00 29.84 441 THR A CA 1
ATOM 3493 C C . THR A 1 441 ? 36.476 8.864 6.287 1.00 29.84 441 THR A C 1
ATOM 3495 O O . THR A 1 441 ? 37.122 7.819 6.290 1.00 29.84 441 THR A O 1
ATOM 3498 N N . LEU A 1 442 ? 36.796 9.883 5.489 1.00 26.94 442 LEU A N 1
ATOM 3499 C CA . LEU A 1 442 ? 38.132 10.028 4.916 1.00 26.94 442 LEU A CA 1
ATOM 3500 C C . LEU A 1 442 ? 39.042 10.657 5.976 1.00 26.94 442 LEU A C 1
ATOM 3502 O O . LEU A 1 442 ? 39.044 11.867 6.196 1.00 26.94 442 LEU A O 1
ATOM 3506 N N . ASN A 1 443 ? 39.805 9.801 6.656 1.00 30.08 443 ASN A N 1
ATOM 3507 C CA . ASN A 1 443 ? 41.046 10.210 7.300 1.00 30.08 443 ASN A CA 1
ATOM 3508 C C . ASN A 1 443 ? 42.043 10.566 6.193 1.00 30.08 443 ASN A C 1
ATOM 3510 O O . ASN A 1 443 ? 42.642 9.667 5.607 1.00 30.08 443 ASN A O 1
ATOM 3514 N N . ASP A 1 444 ? 42.231 11.858 5.943 1.00 26.02 444 ASP A N 1
ATOM 3515 C CA . ASP A 1 444 ? 43.446 12.353 5.305 1.00 26.02 444 ASP A CA 1
ATOM 3516 C C . ASP A 1 444 ? 44.147 13.321 6.262 1.00 26.02 444 ASP A C 1
ATOM 3518 O O . ASP A 1 444 ? 43.649 14.396 6.604 1.00 26.02 444 ASP A O 1
ATOM 3522 N N . THR A 1 445 ? 45.278 12.857 6.775 1.00 31.95 445 THR A N 1
ATOM 3523 C CA . THR A 1 445 ? 46.238 13.626 7.555 1.00 31.95 445 THR A CA 1
ATOM 3524 C C . THR A 1 445 ? 47.368 14.023 6.620 1.00 31.95 445 THR A C 1
ATOM 3526 O O . THR A 1 445 ? 48.276 13.218 6.439 1.00 31.95 445 THR A O 1
ATOM 3529 N N . ASP A 1 446 ? 47.337 15.235 6.064 1.00 28.88 446 ASP A N 1
ATOM 3530 C CA . ASP A 1 446 ? 48.494 16.140 6.067 1.00 28.88 446 ASP A CA 1
ATOM 3531 C C . ASP A 1 446 ? 48.233 17.485 5.358 1.00 28.88 446 ASP A C 1
ATOM 3533 O O . ASP A 1 446 ? 47.570 17.573 4.330 1.00 28.88 446 ASP A O 1
ATOM 3537 N N . TRP A 1 447 ? 48.889 18.513 5.908 1.00 26.53 447 TRP A N 1
ATOM 3538 C CA . TRP A 1 447 ? 49.268 19.802 5.304 1.00 26.53 447 TRP A CA 1
ATOM 3539 C C . TRP A 1 447 ? 48.304 21.014 5.278 1.00 26.53 447 TRP A C 1
ATOM 3541 O O . TRP A 1 447 ? 47.653 21.351 4.297 1.00 26.53 447 TRP A O 1
ATOM 3551 N N . ASP A 1 448 ? 48.335 21.737 6.402 1.00 30.22 448 ASP A N 1
ATOM 3552 C CA . ASP A 1 448 ? 48.717 23.156 6.568 1.00 30.22 448 ASP A CA 1
ATOM 3553 C C . ASP A 1 448 ? 48.390 24.199 5.465 1.00 30.22 448 ASP A C 1
ATOM 3555 O O . ASP A 1 448 ? 49.042 24.278 4.423 1.00 30.22 448 ASP A O 1
ATOM 3559 N N . SER A 1 449 ? 47.470 25.116 5.802 1.00 29.20 449 SER A N 1
ATOM 3560 C CA . SER A 1 449 ? 47.690 26.576 5.929 1.00 29.20 449 SER A CA 1
ATOM 3561 C C . SER A 1 449 ? 46.551 27.464 5.378 1.00 29.20 449 SER A C 1
ATOM 3563 O O . SER A 1 449 ? 46.268 27.549 4.190 1.00 29.20 449 SER A O 1
ATOM 3565 N N . THR A 1 450 ? 45.907 28.153 6.326 1.00 31.66 450 THR A N 1
ATOM 3566 C CA . THR A 1 450 ? 45.454 29.559 6.327 1.00 31.66 450 THR A CA 1
ATOM 3567 C C . THR A 1 450 ? 45.021 30.212 5.004 1.00 31.66 450 THR A C 1
ATOM 3569 O O . THR A 1 450 ? 45.873 30.618 4.235 1.00 31.66 450 THR A O 1
ATOM 3572 N N . TYR A 1 451 ? 43.718 30.478 4.834 1.00 24.88 451 TYR A N 1
ATOM 3573 C CA . TYR A 1 451 ? 43.154 31.790 4.444 1.00 24.88 451 TYR A CA 1
ATOM 3574 C C . TYR A 1 451 ? 41.626 31.765 4.632 1.00 24.88 451 TYR A C 1
ATOM 3576 O O . TYR A 1 451 ? 40.897 31.091 3.911 1.00 24.88 451 TYR A O 1
ATOM 3584 N N . SER A 1 452 ? 41.127 32.520 5.610 1.00 24.27 452 SER A N 1
ATOM 3585 C CA . SER A 1 452 ? 39.702 32.811 5.780 1.00 24.27 452 SER A CA 1
ATOM 3586 C C . SER A 1 452 ? 39.331 34.047 4.957 1.00 24.27 452 SER A C 1
ATOM 3588 O O . SER A 1 452 ? 39.767 35.149 5.289 1.00 24.27 452 SER A O 1
ATOM 3590 N N . TYR A 1 453 ? 38.496 33.885 3.930 1.00 22.42 453 TYR A N 1
ATOM 3591 C CA . TYR A 1 453 ? 37.760 34.994 3.317 1.00 22.42 453 TYR A CA 1
ATOM 3592 C C . TYR A 1 453 ? 36.280 34.880 3.681 1.00 22.42 453 TYR A C 1
ATOM 3594 O O . TYR A 1 453 ? 35.517 34.134 3.074 1.00 22.42 453 TYR A O 1
ATOM 3602 N N . THR A 1 454 ? 35.865 35.649 4.684 1.00 27.14 454 THR A N 1
ATOM 3603 C CA . THR A 1 454 ? 34.465 36.028 4.885 1.00 27.14 454 THR A CA 1
ATOM 3604 C C . THR A 1 454 ? 34.107 37.080 3.841 1.00 27.14 454 THR A C 1
ATOM 3606 O O . THR A 1 454 ? 34.441 38.249 4.011 1.00 27.14 454 THR A O 1
ATOM 3609 N N . ASN A 1 455 ? 33.418 36.684 2.770 1.00 23.83 455 ASN A N 1
ATOM 3610 C CA . ASN A 1 455 ? 32.650 37.636 1.972 1.00 23.83 455 ASN A CA 1
ATOM 3611 C C . ASN A 1 455 ? 31.245 37.730 2.567 1.00 23.83 455 ASN A C 1
ATOM 3613 O O . ASN A 1 455 ? 30.394 36.866 2.365 1.00 23.83 455 ASN A O 1
ATOM 3617 N N . VAL A 1 456 ? 31.043 38.793 3.341 1.00 26.92 456 VAL A N 1
ATOM 3618 C CA . VAL A 1 456 ? 29.725 39.335 3.659 1.00 26.92 456 VAL A CA 1
ATOM 3619 C C . VAL A 1 456 ? 29.186 39.938 2.364 1.00 26.92 456 VAL A C 1
ATOM 3621 O O . VAL A 1 456 ? 29.767 40.889 1.849 1.00 26.92 456 VAL A O 1
ATOM 3624 N N . ILE A 1 457 ? 28.107 39.376 1.818 1.00 25.67 457 ILE A N 1
ATOM 3625 C CA . ILE A 1 457 ? 27.309 40.068 0.803 1.00 25.67 457 ILE A CA 1
ATOM 3626 C C . ILE A 1 457 ? 26.176 40.764 1.551 1.00 25.67 457 ILE A C 1
ATOM 3628 O O . ILE A 1 457 ? 25.315 40.122 2.158 1.00 25.67 457 ILE A O 1
ATOM 3632 N N . ASP A 1 458 ? 26.266 42.089 1.550 1.00 24.17 458 ASP A N 1
ATOM 3633 C CA . ASP A 1 458 ? 25.296 43.022 2.103 1.00 24.17 458 ASP A CA 1
ATOM 3634 C C . ASP A 1 458 ? 23.955 42.911 1.354 1.00 24.17 458 ASP A C 1
ATOM 3636 O O . ASP A 1 458 ? 23.912 42.664 0.146 1.00 24.17 458 ASP A O 1
ATOM 3640 N N . HIS A 1 459 ? 22.849 43.042 2.086 1.00 26.69 459 HIS A N 1
ATOM 3641 C CA . HIS A 1 459 ? 21.493 42.932 1.541 1.00 26.69 459 HIS A CA 1
ATOM 3642 C C . HIS A 1 459 ? 21.053 44.255 0.900 1.00 26.69 459 HIS A C 1
ATOM 3644 O O . HIS A 1 459 ? 20.418 45.074 1.564 1.00 26.69 459 HIS A O 1
ATOM 3650 N N . ASP A 1 460 ? 21.282 44.423 -0.402 1.00 26.88 460 ASP A N 1
ATOM 3651 C CA . ASP A 1 460 ? 20.584 45.454 -1.175 1.00 26.88 460 ASP A CA 1
ATOM 3652 C C . ASP A 1 460 ? 19.275 44.903 -1.761 1.00 26.88 460 ASP 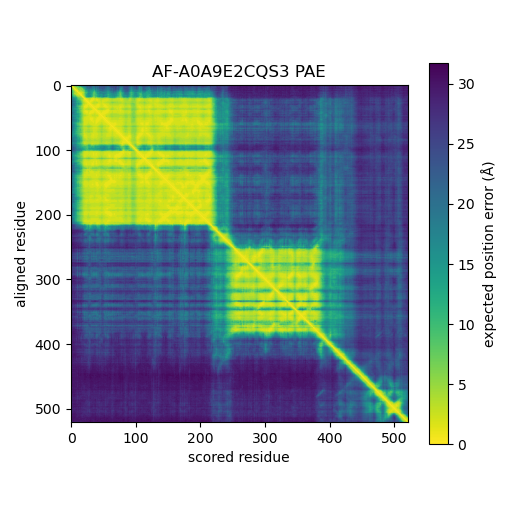A C 1
ATOM 3654 O O . ASP A 1 460 ? 19.234 43.942 -2.533 1.00 26.88 460 ASP A O 1
ATOM 3658 N N . TRP A 1 461 ? 18.165 45.521 -1.355 1.00 25.80 461 TRP A N 1
ATOM 3659 C CA . TRP A 1 461 ? 16.816 45.193 -1.807 1.00 25.80 461 TRP A CA 1
ATOM 3660 C C . TRP A 1 461 ? 16.557 45.825 -3.178 1.00 25.80 461 TRP A C 1
ATOM 3662 O O . TRP A 1 461 ? 16.397 47.041 -3.292 1.00 25.80 461 TRP A O 1
ATOM 3672 N N . TYR A 1 462 ? 16.449 45.008 -4.226 1.00 30.08 462 TYR A N 1
ATOM 3673 C CA . TYR A 1 462 ? 16.024 45.481 -5.545 1.00 30.08 462 TYR A CA 1
ATOM 3674 C C . TYR A 1 462 ? 14.497 45.520 -5.655 1.00 30.08 462 TYR A C 1
ATOM 3676 O O . TYR A 1 462 ? 13.802 44.543 -5.374 1.00 30.08 462 TYR A O 1
ATOM 3684 N N . THR A 1 463 ? 13.967 46.659 -6.107 1.00 25.80 463 THR A N 1
ATOM 3685 C CA . THR A 1 463 ? 12.544 46.812 -6.440 1.00 25.80 463 THR A CA 1
ATOM 3686 C C . THR A 1 463 ? 12.334 46.423 -7.903 1.00 25.80 463 THR A C 1
ATOM 3688 O O . THR A 1 463 ? 12.871 47.075 -8.796 1.00 25.80 463 THR A O 1
ATOM 3691 N N . PHE A 1 464 ? 11.551 45.374 -8.167 1.00 30.52 464 PHE A N 1
ATOM 3692 C CA . PHE A 1 464 ? 11.238 44.935 -9.531 1.00 30.52 464 PHE A CA 1
ATOM 3693 C C . PHE A 1 464 ? 9.956 45.605 -10.046 1.00 30.52 464 PHE A C 1
ATOM 3695 O O . PHE A 1 464 ? 8.887 45.475 -9.450 1.00 30.52 464 PHE A O 1
ATOM 3702 N N . GLY A 1 465 ? 10.060 46.319 -11.171 1.00 29.30 465 GLY A N 1
ATOM 3703 C CA . GLY A 1 465 ? 8.921 46.908 -11.877 1.00 29.30 465 GLY A CA 1
ATOM 3704 C C . GLY A 1 465 ? 8.170 45.875 -12.723 1.00 29.30 465 GLY A C 1
ATOM 3705 O O . GLY A 1 465 ? 8.777 45.083 -13.440 1.00 29.30 465 GLY A O 1
ATOM 3706 N N . ARG A 1 466 ? 6.835 45.890 -12.653 1.00 28.42 466 ARG A N 1
ATOM 3707 C CA . ARG A 1 466 ? 5.941 45.015 -13.428 1.00 28.42 466 ARG A CA 1
ATOM 3708 C C . ARG A 1 466 ? 5.633 45.660 -14.783 1.00 28.42 466 ARG A C 1
ATOM 3710 O O . ARG A 1 466 ? 5.136 46.784 -14.805 1.00 28.42 466 ARG A O 1
ATOM 3717 N N . SER A 1 467 ? 5.861 44.958 -15.896 1.00 31.42 467 SER A N 1
ATOM 3718 C CA . SER A 1 467 ? 5.275 45.352 -17.187 1.00 31.42 467 SER A CA 1
ATOM 3719 C C . SER A 1 467 ? 3.954 44.604 -17.392 1.00 31.42 467 SER A C 1
ATOM 3721 O O . SER A 1 467 ? 3.873 43.392 -17.191 1.00 31.42 467 SER A O 1
ATOM 3723 N N . ASN A 1 468 ? 2.890 45.344 -17.698 1.00 39.75 468 ASN A N 1
ATOM 3724 C CA . ASN A 1 468 ? 1.549 44.802 -17.887 1.00 39.75 468 ASN A CA 1
ATOM 3725 C C . ASN A 1 468 ? 1.330 44.466 -19.367 1.00 39.75 468 ASN A C 1
ATOM 3727 O O . ASN A 1 468 ? 0.877 45.332 -20.108 1.00 39.75 468 ASN A O 1
ATOM 3731 N N . ALA A 1 469 ? 1.626 43.228 -19.775 1.00 36.84 469 ALA A N 1
ATOM 3732 C CA . ALA A 1 469 ? 0.965 42.536 -20.890 1.00 36.84 469 ALA A CA 1
ATOM 3733 C C . ALA A 1 469 ? 1.451 41.073 -20.998 1.00 36.84 469 ALA A C 1
ATOM 3735 O O . ALA A 1 469 ? 2.615 40.837 -21.296 1.00 36.84 469 ALA A O 1
ATOM 3736 N N . GLY A 1 470 ? 0.542 40.103 -20.832 1.00 32.22 470 GLY A N 1
ATOM 3737 C CA . GLY A 1 470 ? 0.747 38.703 -21.240 1.00 32.22 470 GLY A CA 1
ATOM 3738 C C . GLY A 1 470 ? 1.204 37.723 -20.148 1.00 32.22 470 GLY A C 1
ATOM 3739 O O . GLY A 1 470 ? 1.938 38.067 -19.231 1.00 32.22 470 GLY A O 1
ATOM 3740 N N . THR A 1 471 ? 0.725 36.482 -20.253 1.00 37.97 471 THR A N 1
ATOM 3741 C CA . THR A 1 471 ? 0.664 35.416 -19.230 1.00 37.97 471 THR A CA 1
ATOM 3742 C C . THR A 1 471 ? 1.993 34.739 -18.859 1.00 37.97 471 THR A C 1
ATOM 3744 O O . THR A 1 471 ? 1.977 33.652 -18.293 1.00 37.97 471 THR A O 1
ATOM 3747 N N . PHE A 1 472 ? 3.140 35.370 -19.114 1.00 31.05 472 PHE A N 1
ATOM 3748 C CA . PHE A 1 472 ? 4.446 34.893 -18.653 1.00 31.05 472 PHE A CA 1
ATOM 3749 C C . PHE A 1 472 ? 5.308 36.088 -18.245 1.00 31.05 472 PHE A C 1
ATOM 3751 O O . PHE A 1 472 ? 5.488 37.025 -19.019 1.00 31.05 472 PHE A O 1
ATOM 3758 N N . ALA A 1 473 ? 5.833 36.067 -17.019 1.00 32.75 473 ALA A N 1
ATOM 3759 C CA . ALA A 1 473 ? 6.832 37.031 -16.578 1.00 32.75 473 ALA A CA 1
ATOM 3760 C C . ALA A 1 473 ? 8.223 36.443 -16.835 1.00 32.75 473 ALA A C 1
ATOM 3762 O O . ALA A 1 473 ? 8.621 35.481 -16.179 1.00 32.75 473 ALA A O 1
ATOM 3763 N N . THR A 1 474 ? 8.957 37.019 -17.784 1.00 31.34 474 THR A N 1
ATOM 3764 C CA . THR A 1 474 ? 10.375 36.709 -17.996 1.00 31.34 474 THR A CA 1
ATOM 3765 C C . THR A 1 474 ? 11.210 37.676 -17.165 1.00 31.34 474 THR A C 1
ATOM 3767 O O . THR A 1 474 ? 11.108 38.891 -17.333 1.00 31.34 474 THR A O 1
ATOM 3770 N N . TYR A 1 475 ? 12.030 37.147 -16.259 1.00 34.03 475 TYR A N 1
ATOM 3771 C CA . TYR A 1 475 ? 12.946 37.935 -15.437 1.00 34.03 475 TYR A CA 1
ATOM 3772 C C . TYR A 1 475 ? 14.361 37.823 -16.005 1.00 34.03 475 TYR A C 1
ATOM 3774 O O . TYR A 1 475 ? 14.865 36.719 -16.194 1.00 34.03 475 TYR A O 1
ATOM 3782 N N . TYR A 1 476 ? 15.004 38.964 -16.254 1.00 31.08 476 TYR A N 1
ATOM 3783 C CA . TYR A 1 476 ? 16.409 39.026 -16.654 1.00 31.08 476 TYR A CA 1
ATOM 3784 C C . TYR A 1 476 ? 17.241 39.496 -15.462 1.00 31.08 476 TYR A C 1
ATOM 3786 O O . TYR A 1 476 ? 16.965 40.550 -14.891 1.00 31.08 476 TYR A O 1
ATOM 3794 N N . VAL A 1 477 ? 18.264 38.725 -15.098 1.00 32.47 477 VAL A N 1
ATOM 3795 C CA . VAL A 1 477 ? 19.292 39.142 -14.138 1.00 32.47 477 VAL A CA 1
ATOM 3796 C C . VAL A 1 477 ? 20.572 39.363 -14.929 1.00 32.47 477 VAL A C 1
ATOM 3798 O O . VAL A 1 477 ? 21.045 38.455 -15.608 1.00 32.47 477 VAL A O 1
ATOM 3801 N N . ASN A 1 478 ? 21.099 40.585 -14.879 1.00 31.56 478 ASN A N 1
ATOM 3802 C CA . ASN A 1 478 ? 22.332 40.945 -15.566 1.00 31.56 478 ASN A CA 1
ATOM 3803 C C . ASN A 1 478 ? 23.481 40.891 -14.556 1.00 31.56 478 ASN A C 1
ATOM 3805 O O . ASN A 1 478 ? 23.435 41.582 -13.539 1.00 31.56 478 ASN A O 1
ATOM 3809 N N . PHE A 1 479 ? 24.493 40.068 -14.817 1.00 33.94 479 PHE A N 1
ATOM 3810 C CA . PHE A 1 479 ? 25.667 39.964 -13.954 1.00 33.94 479 PHE A CA 1
ATOM 3811 C C . PHE A 1 479 ? 26.790 40.822 -14.533 1.00 33.94 479 PHE A C 1
ATOM 3813 O O . PHE A 1 479 ? 27.319 40.529 -15.601 1.00 33.94 479 PHE A O 1
ATOM 3820 N N . THR A 1 480 ? 27.178 41.879 -13.824 1.00 32.94 480 THR A N 1
ATOM 3821 C CA . THR A 1 480 ? 28.417 42.615 -14.100 1.00 32.94 480 THR A CA 1
ATOM 3822 C C . THR A 1 480 ? 29.510 42.116 -13.166 1.00 32.94 480 THR A C 1
ATOM 3824 O O . THR A 1 480 ? 29.440 42.339 -11.959 1.00 32.94 480 THR A O 1
ATOM 3827 N N . GLY A 1 481 ? 30.523 41.455 -13.722 1.00 39.28 481 GLY A N 1
ATOM 3828 C CA . GLY A 1 481 ? 31.738 41.046 -13.017 1.00 39.28 481 GLY A CA 1
ATOM 3829 C C . GLY A 1 481 ? 32.975 41.221 -13.908 1.00 39.28 481 GLY A C 1
ATOM 3830 O O . GLY A 1 481 ? 32.832 41.321 -15.129 1.00 39.28 481 GLY A O 1
ATOM 3831 N N . PRO A 1 482 ? 34.188 41.308 -13.334 1.00 34.53 482 PRO A N 1
ATOM 3832 C CA . PRO A 1 482 ? 35.412 41.455 -14.116 1.00 34.53 482 PRO A CA 1
ATOM 3833 C C . PRO A 1 482 ? 35.666 40.219 -14.998 1.00 34.53 482 PRO A C 1
ATOM 3835 O O . PRO A 1 482 ? 35.398 39.091 -14.589 1.00 34.53 482 PRO A O 1
ATOM 3838 N N . ALA A 1 483 ? 36.221 40.438 -16.197 1.00 37.09 483 ALA A N 1
ATOM 3839 C CA . ALA A 1 483 ? 36.315 39.483 -17.316 1.00 37.09 483 ALA A CA 1
ATOM 3840 C C . ALA A 1 483 ? 37.098 38.170 -17.065 1.00 37.09 483 ALA A C 1
ATOM 3842 O O . ALA A 1 483 ? 37.249 37.369 -17.980 1.00 37.09 483 ALA A O 1
ATOM 3843 N N . TRP A 1 484 ? 37.608 37.942 -15.856 1.00 36.53 484 TRP A N 1
ATOM 3844 C CA . TRP A 1 484 ? 38.417 36.775 -15.489 1.00 36.53 484 TRP A CA 1
ATOM 3845 C C . TRP A 1 484 ? 37.776 35.888 -14.408 1.00 36.53 484 TRP A C 1
ATOM 3847 O O . TRP A 1 484 ? 38.379 34.900 -13.990 1.00 36.53 484 TRP A O 1
ATOM 3857 N N . ALA A 1 485 ? 36.555 36.190 -13.953 1.00 31.95 485 ALA A N 1
ATOM 3858 C CA . ALA A 1 485 ? 35.850 35.337 -12.998 1.00 31.95 485 ALA A CA 1
ATOM 3859 C C . ALA A 1 485 ? 35.280 34.085 -13.694 1.00 31.95 485 ALA A C 1
ATOM 3861 O O . ALA A 1 485 ? 34.327 34.168 -14.466 1.00 31.95 485 ALA A O 1
ATOM 3862 N N . THR A 1 486 ? 35.860 32.920 -13.398 1.00 36.31 486 THR A N 1
ATOM 3863 C CA . THR A 1 486 ? 35.343 31.610 -13.828 1.00 36.31 486 THR A CA 1
ATOM 3864 C C . THR A 1 486 ? 34.526 31.017 -12.681 1.00 36.31 486 THR A C 1
ATOM 3866 O O . THR A 1 486 ? 35.054 30.851 -11.582 1.00 36.31 486 THR A O 1
ATOM 3869 N N . VAL A 1 487 ? 33.243 30.719 -12.903 1.00 37.09 487 VAL A N 1
ATOM 3870 C CA . VAL A 1 487 ? 32.374 30.071 -11.905 1.00 37.09 487 VAL A CA 1
ATOM 3871 C C . VAL A 1 487 ? 32.260 28.594 -12.271 1.00 37.09 487 VAL A C 1
ATOM 3873 O O . VAL A 1 487 ? 31.535 28.249 -13.198 1.00 37.09 487 VAL A O 1
ATOM 3876 N N . ASN A 1 488 ? 32.980 27.724 -11.562 1.00 34.84 488 ASN A N 1
ATOM 3877 C CA . ASN A 1 488 ? 32.873 26.276 -11.748 1.00 34.84 488 ASN A CA 1
ATOM 3878 C C . ASN A 1 488 ? 31.901 25.675 -10.725 1.00 34.84 488 ASN A C 1
ATOM 3880 O O . ASN A 1 488 ? 32.099 25.827 -9.524 1.00 34.84 488 ASN A O 1
ATOM 3884 N N . ASN A 1 489 ? 30.884 24.970 -11.232 1.00 37.38 489 ASN A N 1
ATOM 3885 C CA . ASN A 1 489 ? 30.014 24.021 -10.525 1.00 37.38 489 ASN A CA 1
ATOM 3886 C C . ASN A 1 489 ? 29.497 24.446 -9.142 1.00 37.38 489 ASN A C 1
ATOM 3888 O O . ASN A 1 489 ? 29.597 23.697 -8.170 1.00 37.38 489 ASN A O 1
ATOM 3892 N N . THR A 1 490 ? 28.841 25.602 -9.069 1.00 35.47 490 THR A N 1
ATOM 3893 C CA . THR A 1 490 ? 28.036 25.959 -7.895 1.00 35.47 490 THR A CA 1
ATOM 3894 C C . THR A 1 490 ? 26.553 25.859 -8.235 1.00 35.47 490 THR A C 1
ATOM 3896 O O . THR A 1 490 ? 26.042 26.626 -9.050 1.00 35.47 490 THR A O 1
ATOM 3899 N N . ILE A 1 491 ? 25.838 24.939 -7.582 1.00 39.50 491 ILE A N 1
ATOM 3900 C CA . ILE A 1 491 ? 24.371 24.894 -7.618 1.00 39.50 491 ILE A CA 1
ATOM 3901 C C . ILE A 1 491 ? 23.858 26.135 -6.884 1.00 39.50 491 ILE A C 1
ATOM 3903 O O . ILE A 1 491 ? 23.911 26.213 -5.654 1.00 39.50 491 ILE A O 1
ATOM 3907 N N . MET A 1 492 ? 23.361 27.120 -7.628 1.00 35.34 492 MET A N 1
ATOM 3908 C CA . MET A 1 492 ? 22.721 28.286 -7.027 1.00 35.34 492 MET A CA 1
ATOM 3909 C C . MET A 1 492 ? 21.303 27.926 -6.587 1.00 35.34 492 MET A C 1
ATOM 3911 O O . MET A 1 492 ? 20.485 27.468 -7.386 1.00 35.34 492 MET A O 1
ATOM 3915 N N . ARG A 1 493 ? 21.009 28.143 -5.302 1.00 38.19 493 ARG A N 1
ATOM 3916 C CA . ARG A 1 493 ? 19.657 28.016 -4.750 1.00 38.19 493 ARG A CA 1
ATOM 3917 C C . ARG A 1 493 ? 19.019 29.388 -4.671 1.00 38.19 493 ARG A C 1
ATOM 3919 O O . ARG A 1 493 ? 19.503 30.256 -3.949 1.00 38.19 493 ARG A O 1
ATOM 3926 N N . TRP A 1 494 ? 17.895 29.550 -5.353 1.00 42.00 494 TRP A N 1
ATOM 3927 C CA . TRP A 1 494 ? 17.109 30.774 -5.283 1.00 42.00 494 TRP A CA 1
ATOM 3928 C C . TRP A 1 494 ? 15.924 30.562 -4.353 1.00 42.00 494 TRP A C 1
ATOM 3930 O O . TRP A 1 494 ? 15.197 29.577 -4.480 1.00 42.00 494 TRP A O 1
ATOM 3940 N N . LYS A 1 495 ? 15.728 31.494 -3.419 1.00 45.25 495 LYS A N 1
ATOM 3941 C CA . LYS A 1 495 ? 14.544 31.561 -2.562 1.00 45.25 495 LYS A CA 1
ATOM 3942 C C . LYS A 1 495 ? 13.694 32.734 -3.031 1.00 45.25 495 LYS A C 1
ATOM 3944 O O . LYS A 1 495 ? 14.062 33.882 -2.800 1.00 45.25 495 LYS A O 1
ATOM 3949 N N . ILE A 1 496 ? 12.569 32.456 -3.680 1.00 47.75 496 ILE A N 1
ATOM 3950 C CA . ILE A 1 496 ? 11.645 33.493 -4.145 1.00 47.75 496 ILE A CA 1
ATOM 3951 C C . ILE A 1 496 ? 10.442 33.506 -3.206 1.00 47.75 496 ILE A C 1
ATOM 3953 O O . ILE A 1 496 ? 9.787 32.481 -3.021 1.00 47.75 496 ILE A O 1
ATOM 3957 N N . MET A 1 497 ? 10.157 34.659 -2.598 1.00 36.28 497 MET A N 1
ATOM 3958 C CA . MET A 1 497 ? 8.919 34.861 -1.844 1.00 36.28 497 MET A CA 1
ATOM 3959 C C . MET A 1 497 ? 7.849 35.426 -2.772 1.00 36.28 497 MET A C 1
ATOM 3961 O O . MET A 1 497 ? 8.042 36.471 -3.392 1.00 36.28 497 MET A O 1
ATOM 3965 N N . THR A 1 498 ? 6.723 34.732 -2.880 1.00 50.16 498 THR A N 1
ATOM 3966 C CA . THR A 1 498 ? 5.569 35.188 -3.653 1.00 50.16 498 THR A CA 1
ATOM 3967 C C . THR A 1 498 ? 4.739 36.179 -2.837 1.00 50.16 498 THR A C 1
ATOM 3969 O O . THR A 1 498 ? 4.805 36.218 -1.608 1.00 50.16 498 THR A O 1
ATOM 3972 N N . GLY A 1 499 ? 3.938 37.005 -3.518 1.00 36.72 499 GLY A N 1
ATOM 3973 C CA . GLY A 1 499 ? 3.128 38.052 -2.879 1.00 36.72 499 GLY A CA 1
ATOM 3974 C C . GLY A 1 499 ? 2.066 37.548 -1.889 1.00 36.72 499 GLY A C 1
ATOM 3975 O O . GLY A 1 499 ? 1.524 38.348 -1.136 1.00 36.72 499 GLY A O 1
ATOM 3976 N N . ASP A 1 500 ? 1.785 36.241 -1.860 1.00 49.94 500 ASP A N 1
ATOM 3977 C CA . ASP A 1 500 ? 0.921 35.569 -0.878 1.00 49.94 500 ASP A CA 1
ATOM 3978 C C . ASP A 1 500 ? 1.697 34.978 0.320 1.00 49.94 500 ASP A C 1
ATOM 3980 O O . ASP A 1 500 ? 1.127 34.256 1.135 1.00 49.94 500 ASP A O 1
ATOM 3984 N N . GLY A 1 501 ? 2.994 35.277 0.446 1.00 39.41 501 GLY A N 1
ATOM 3985 C CA . GLY A 1 501 ? 3.836 34.847 1.564 1.00 39.41 501 GLY A CA 1
ATOM 3986 C C . GLY A 1 501 ? 4.368 33.417 1.456 1.00 39.41 501 GLY A C 1
ATOM 3987 O O . GLY A 1 501 ? 4.991 32.928 2.400 1.00 39.41 501 GLY A O 1
ATOM 3988 N N . LYS A 1 502 ? 4.161 32.731 0.326 1.00 39.78 502 LYS A N 1
ATOM 3989 C CA . LYS A 1 502 ? 4.760 31.413 0.084 1.00 39.78 502 LYS A CA 1
ATOM 3990 C C . LYS A 1 502 ? 6.190 31.547 -0.422 1.00 39.78 502 LYS A C 1
ATOM 3992 O O . LYS A 1 502 ? 6.595 32.558 -0.987 1.00 39.78 502 LYS A O 1
ATOM 3997 N N . THR A 1 503 ? 6.975 30.505 -0.179 1.00 41.66 503 THR A N 1
ATOM 3998 C CA . THR A 1 503 ? 8.355 30.417 -0.654 1.00 41.66 503 THR A CA 1
ATOM 3999 C C . THR A 1 503 ? 8.444 29.355 -1.738 1.00 41.66 503 THR A C 1
ATOM 4001 O O . THR A 1 503 ? 8.027 28.222 -1.515 1.00 41.66 503 THR A O 1
ATOM 4004 N N . VAL A 1 504 ? 9.022 29.715 -2.880 1.00 42.84 504 VAL A N 1
ATOM 4005 C CA . VAL A 1 504 ? 9.362 28.790 -3.963 1.00 42.84 504 VAL A CA 1
ATOM 4006 C C . VAL A 1 504 ? 10.881 28.694 -4.056 1.00 42.84 504 VAL A C 1
ATOM 4008 O O . VAL A 1 504 ? 11.575 29.715 -4.082 1.00 42.84 504 VAL A O 1
ATOM 4011 N N . TYR A 1 505 ? 11.389 27.463 -4.092 1.00 44.06 505 TYR A N 1
ATOM 4012 C CA . TYR A 1 505 ? 12.801 27.176 -4.315 1.00 44.06 505 TYR A CA 1
ATOM 4013 C C . TYR A 1 505 ? 12.994 26.733 -5.758 1.00 44.06 505 TYR A C 1
ATOM 4015 O O . TYR A 1 505 ? 12.342 25.793 -6.206 1.00 44.06 505 TYR A O 1
ATOM 4023 N N . VAL A 1 506 ? 13.876 27.421 -6.477 1.00 40.12 506 VAL A N 1
ATOM 4024 C CA . VAL A 1 506 ? 14.218 27.075 -7.860 1.00 40.12 506 VAL A CA 1
ATOM 4025 C C . VAL A 1 506 ? 15.657 26.587 -7.887 1.00 40.12 506 VAL A C 1
ATOM 4027 O O . VAL A 1 506 ? 16.563 27.267 -7.394 1.00 40.12 506 VAL A O 1
ATOM 4030 N N . TYR A 1 507 ? 15.845 25.406 -8.467 1.00 39.41 507 TYR A N 1
ATOM 4031 C CA . TYR A 1 507 ? 17.144 24.795 -8.709 1.00 39.41 507 TYR A CA 1
ATOM 4032 C C . TYR A 1 507 ? 17.401 24.851 -10.210 1.00 39.41 507 TYR A C 1
ATOM 4034 O O . TYR A 1 507 ? 16.535 24.471 -10.994 1.00 39.41 507 TYR A O 1
ATOM 4042 N N . ASN A 1 508 ? 18.562 25.356 -10.610 1.00 41.03 508 ASN A N 1
ATOM 4043 C CA . ASN A 1 508 ? 18.974 25.363 -12.008 1.00 41.03 508 ASN A CA 1
ATOM 4044 C C . ASN A 1 508 ? 20.281 24.581 -12.121 1.00 41.03 508 ASN A C 1
ATOM 4046 O O . ASN A 1 508 ? 21.203 24.839 -11.344 1.00 41.03 508 ASN A O 1
ATOM 4050 N N . THR A 1 509 ? 20.345 23.614 -13.034 1.00 41.53 509 THR A N 1
ATOM 4051 C CA . THR A 1 509 ? 21.481 22.689 -13.133 1.00 41.53 509 THR A CA 1
ATOM 4052 C C . THR A 1 509 ? 22.446 22.993 -14.271 1.00 41.53 509 THR A C 1
ATOM 4054 O O . THR A 1 509 ? 23.547 22.458 -14.232 1.00 41.53 509 THR A O 1
ATOM 4057 N N . THR A 1 510 ? 22.159 23.912 -15.202 1.00 38.16 510 THR A N 1
ATOM 4058 C CA . THR A 1 510 ? 23.173 24.315 -16.200 1.00 38.16 510 THR A CA 1
ATOM 4059 C C . THR A 1 510 ? 22.821 25.626 -16.909 1.00 38.16 510 THR A C 1
ATOM 4061 O O . THR A 1 510 ? 21.752 25.762 -17.497 1.00 38.16 510 THR A O 1
ATOM 4064 N N . MET A 1 511 ? 23.746 26.594 -16.917 1.00 31.02 511 MET A N 1
ATOM 4065 C CA . MET A 1 511 ? 23.757 27.691 -17.897 1.00 31.02 511 MET A CA 1
ATOM 4066 C C . MET A 1 511 ? 24.846 27.400 -18.933 1.00 31.02 511 MET A C 1
ATOM 4068 O O . MET A 1 511 ? 26.028 27.471 -18.610 1.00 31.02 511 MET A O 1
ATOM 4072 N N . ALA A 1 512 ? 24.464 27.125 -20.180 1.00 29.62 512 ALA A N 1
ATOM 4073 C CA . ALA A 1 512 ? 25.366 27.283 -21.317 1.00 29.62 512 ALA A CA 1
ATOM 4074 C C . ALA A 1 512 ? 25.272 28.740 -21.794 1.00 29.62 512 ALA A C 1
ATOM 4076 O O . ALA A 1 512 ? 24.238 29.178 -22.299 1.00 29.62 512 ALA A O 1
ATOM 4077 N N . LEU A 1 513 ? 26.337 29.517 -21.595 1.00 26.69 513 LEU A N 1
ATOM 4078 C CA . LEU A 1 513 ? 26.460 30.856 -22.167 1.00 26.69 513 LEU A CA 1
ATOM 4079 C C . LEU A 1 513 ? 26.897 30.730 -23.630 1.00 26.69 513 LEU A C 1
ATOM 4081 O O . LEU A 1 513 ? 28.072 30.525 -23.916 1.00 26.69 513 LEU A O 1
ATOM 4085 N N . SER A 1 514 ? 25.962 30.899 -24.562 1.00 27.88 514 SER A N 1
ATOM 4086 C CA . SER A 1 514 ? 26.278 31.223 -25.956 1.00 27.88 514 SER A CA 1
ATOM 4087 C C . SER A 1 514 ? 25.709 32.601 -26.287 1.00 27.88 514 SER A C 1
ATOM 4089 O O . SER A 1 514 ? 24.498 32.762 -26.430 1.00 27.88 514 SER A O 1
ATOM 4091 N N . GLY A 1 515 ? 26.582 33.602 -26.398 1.00 25.28 515 GLY A N 1
ATOM 4092 C CA . GLY A 1 515 ? 26.223 34.954 -26.815 1.00 25.28 515 GLY A CA 1
ATOM 4093 C C . GLY A 1 515 ? 27.428 35.693 -27.388 1.00 25.28 515 GLY A C 1
ATOM 4094 O O . GLY A 1 515 ? 28.411 35.926 -26.693 1.00 25.28 515 GLY A O 1
ATOM 4095 N N . ILE A 1 516 ? 27.342 36.040 -28.672 1.00 26.50 516 ILE A N 1
ATOM 4096 C CA . ILE A 1 516 ? 28.315 36.845 -29.415 1.00 26.50 516 ILE A CA 1
ATOM 4097 C C . ILE A 1 516 ? 28.227 38.299 -28.932 1.00 26.50 516 ILE A C 1
ATOM 4099 O O . ILE A 1 516 ? 27.166 38.918 -29.000 1.00 26.50 516 ILE A O 1
ATOM 4103 N N . LEU A 1 517 ? 29.350 38.860 -28.480 1.00 23.73 517 LEU A N 1
ATOM 4104 C CA . LEU A 1 517 ? 29.507 40.296 -28.245 1.00 23.73 517 LEU A CA 1
ATOM 4105 C C . LEU A 1 517 ? 29.766 40.997 -29.586 1.00 23.73 517 LEU A C 1
ATOM 4107 O O . LEU A 1 517 ? 30.876 40.946 -30.111 1.00 23.73 517 LEU A O 1
ATOM 4111 N N . CYS A 1 518 ? 28.759 41.676 -30.134 1.00 24.75 518 CYS A N 1
ATOM 4112 C CA . CYS A 1 518 ? 28.981 42.699 -31.154 1.00 24.75 518 CYS A CA 1
ATOM 4113 C C . CYS A 1 518 ? 29.254 44.039 -30.464 1.00 24.75 518 CYS A C 1
ATOM 4115 O O . CYS A 1 518 ? 28.397 44.575 -29.764 1.00 24.75 518 CYS A O 1
ATOM 4117 N N . TRP A 1 519 ? 30.450 44.579 -30.682 1.00 23.41 519 TRP A N 1
ATOM 4118 C CA . TRP A 1 519 ? 30.784 45.968 -30.383 1.00 23.41 519 TRP A CA 1
ATOM 4119 C C . TRP A 1 519 ? 30.328 46.864 -31.538 1.00 23.41 519 TRP A C 1
ATOM 4121 O O . TRP A 1 519 ? 30.623 46.570 -32.694 1.00 23.41 519 TRP A O 1
ATOM 4131 N N . ASN A 1 520 ? 29.675 47.979 -31.220 1.00 23.81 520 ASN A N 1
ATOM 4132 C CA . ASN A 1 520 ? 29.690 49.177 -32.055 1.00 23.81 520 ASN A CA 1
ATOM 4133 C C . ASN A 1 520 ? 30.140 50.348 -31.178 1.00 23.81 520 ASN A C 1
ATOM 4135 O O . ASN A 1 520 ? 29.757 50.416 -30.009 1.00 23.81 520 ASN A O 1
ATOM 4139 N N . ALA A 1 521 ? 31.008 51.178 -31.759 1.00 30.98 521 ALA A N 1
ATOM 4140 C CA . ALA A 1 521 ? 31.697 52.304 -31.133 1.00 30.98 521 ALA A CA 1
ATOM 4141 C C . ALA A 1 521 ? 30.762 53.403 -30.613 1.00 30.98 521 ALA A C 1
ATOM 4143 O O . ALA A 1 521 ? 29.683 53.598 -31.222 1.00 30.98 521 ALA A O 1
#

Secondary structure (DSSP, 8-state):
---THHHHHHHHHHHHHHT--EEEEEGGGTEEEEE-SS-EEEEEE-TTS-EEEEEEEEEEEEETTEEPPB-GGG-EEEEEEEETTTTEEEE--TT----TT--EEEEEEEEBSTT-EEEEEEEE-TTS--GGGSSSEEEEEEES-TT-EEEEEEES----S--EESPPSSEE-STT-EEEE-TTTEEEEEEETTTEEEEEE--SSSEEEEEEEEE-PPP--EEEETTEEEE----TT----------------B--SEEEEEE-B-SSS-GGGGSTT-TT--B-BPTT-EEEEEEEEEPPTTB-TT-EEEEEEEETTTPPPEEEEEE--GGGGSSSEEEEEEEEETTTEEEEEE--SS---EEEEPPTTEEEEEEEEEE--B--------TT--S--------S-------------------SS--------PPP-------------------------PPPPPP-SSS-----------TT----S--PEEEEE-TTS-EEEEE--------------

Nearest PDB structures (foldseek):
  9c3c-assembly1_b  TM=1.335E-01  e=3.157E+00  Oryctolagus cuniculus
  9c3c-assembly1_d  TM=1.111E-01  e=7.146E+00  Oryctolagus cuniculus

Solvent-accessible surface area (backbone atoms only — not comparable to full-atom values): 31958 Å² total; per-residue (Å²): 136,81,76,70,66,63,59,56,54,52,53,50,53,51,52,58,64,68,59,58,61,46,77,51,70,44,72,93,71,40,34,36,41,38,42,50,87,79,39,35,38,34,28,36,51,44,100,82,75,42,80,40,76,56,27,35,45,37,78,49,47,24,57,88,92,42,74,60,60,67,43,76,92,60,46,43,67,48,48,29,33,48,39,79,89,79,74,40,78,41,76,63,56,97,84,65,77,82,63,92,66,47,32,38,36,41,35,41,36,43,34,40,64,91,76,23,38,38,39,38,38,41,34,37,45,44,85,49,83,48,45,63,28,48,47,60,43,30,38,43,36,34,35,57,32,47,79,29,34,42,34,47,34,39,33,58,40,46,50,93,55,74,67,41,70,70,64,67,64,67,38,78,38,53,87,58,27,31,42,37,50,53,59,93,62,41,82,46,37,36,38,41,53,78,19,33,41,40,40,29,32,64,39,87,43,46,69,46,74,45,53,39,42,70,29,34,48,61,63,67,57,74,53,80,48,96,90,52,87,51,87,46,86,49,60,89,88,63,84,83,81,78,75,79,81,77,76,85,64,74,45,76,79,47,64,54,76,44,77,48,75,49,65,47,49,28,91,88,31,22,67,84,30,38,44,52,92,41,80,89,37,44,16,32,19,30,84,91,32,58,16,35,42,34,41,26,35,70,57,58,90,50,54,41,65,83,20,35,42,36,38,32,32,24,42,72,87,79,53,82,65,48,77,47,81,39,77,48,59,69,64,35,62,83,50,73,47,38,36,36,38,41,37,19,21,44,70,56,23,32,35,34,21,35,38,50,90,83,52,66,56,76,76,48,72,50,62,70,40,26,14,33,39,17,31,56,36,45,36,48,32,60,62,80,82,83,82,80,83,69,88,85,68,84,80,69,91,73,79,75,77,70,74,90,72,88,72,88,73,94,77,86,77,88,78,88,78,89,87,77,81,88,70,93,70,75,95,76,86,82,78,85,78,86,82,88,82,83,93,74,88,78,87,78,91,84,83,89,82,91,83,89,80,85,80,80,80,78,90,79,85,80,86,83,84,85,80,92,76,75,101,66,89,86,85,87,83,84,85,89,72,69,99,79,76,79,86,77,91,71,80,58,78,46,81,45,73,45,98,86,76,48,78,48,77,51,80,61,92,78,85,83,89,83,80,85,85,82,84,80,135

Sequence (521 aa):
MVDKTTITVGILILLLASTGILYITLTAEGLKIRIDADQATFYALNENNRYVVVGRELTSVWEGTTKLNRKLDLIELKHEFYNKSSGKWELLGLDFKILPATNIKSTRTTYYKSNISIRESWVFDASNPGANYFPVRHYIECFNCQGRILQYEVRDLIYDGPTIKNVESPQSFGMDMKVEWEADRSYWNTLYKSDILKVRFKPQSNYEIYKVRLFDPVGTITLTLEGSESNINAELGSVINVSASIEYQWYSQVAANETACTGVWDATNNCSKTYDLDWDTLGYSNLGNVSTVYKNYTTRSGADPSSMLEIRYGYSGGGAGVYENLTIPADCWNTTRLQFAFGSSFTNYLVVACFNGTAWPWLSKADTGIGNLYETRMWWNASGTVCVDVPDSPAYGINYSCGSDSTSFDFNLSSFVLTEFNDSTDSKTLNSGVVWSTDETLNDTDWDSTYSYTNVIDHDWYTFGRSNAGTFATYYVNFTGPAWATVNNTIMRWKIMTGDGKTVYVYNTTMALSGILCWNA